Protein AF-A0A7C1J097-F1 (afdb_monomer)

Radius of gyration: 30.44 Å; Cα contacts (8 Å, |Δi|>4): 527; chains: 1; bounding box: 90×56×94 Å

Sequence (496 aa):
MGIINTVLLYPLINPREDKKRFFLILLATSAGSLLSPHFFKPFIEVFNPFIGQTKNIFKVMPIHEWQPVDLNLFLSFYGVLIIFSVTVIFFTKTYKILPFYLFYLIISIKFVRFIDYFALSSFFTALISLENYRPIIENAKLKIFKFLIFVVILSACIKNYFTNPLIPYGLGFADFFYPKKVVDFIKKNNIKGNIFNSYPFGGYIIYNLYPDCRPIIDGRLCYPVDFIKLYADSLEDPYAFKNIISTYKPEIFLLDYNHPNIVNFLDIMKGRYSLVYFDDNAMIFLERSNKFDGIIKAFEYKYVSPQYVMGTNTSNVKNLHFITQEILRNLSETGSIRSSVMLGNIMYSTGKKELAKEYFLKAIKDDSPIGKSEAYNNLGILYMEEDKMDLAVKMFKKAIFYTKDFDPAYLNLAIANKENSQYISSIYYFLRYFLVLNNRGEQINNDLMNDILQTGKLALKSLFEYFIITLALYGIIYIVFIKKTKNKVFFKLPKK

Foldseek 3Di:
DVVLPVPLPDLVCPVPDDPVVVVVVVVVVLVVCCVDPCRCPVVVVVCCLPVVDDLDLCVLPVDQQQAFDPCVLQVLQLVLLVVQLVVLCVVLVVCVLVVVLVVLVVVCRGGVNSSVVNVSSSVSSNVSSVVSVPDDDPDPVVVVVVVVVVVVSVCRRCVSVVPALQDDDDDDDPPLQEPVVVLVVCVVVVPFWEEAEDADHQVVCCVRPPPRYHYPHYPVPPDDSVSSNLSSCLLPDPVSVVVVCVVRVTQKYKYFPVSPPVPVVCVSCPPQWFWQADALGITMIGGPDPSCVVSCVVRGDPPDDSVLLVVPDPPPVVCLVSNLVSLVVRCVSHVHLSSLQSNLVSCVVVVVNVSSLVSLVSSCPDSHLGNVLSSLQVVLVSCVVVVNLVSSLVSLVVSCSSPVLPLSSLQSQLVSCVVVLVLLSNLVSVVSSVVSCVVVVHDDDPVVVVVSVVSVVSNVVVVVVVVVVVVVVVVVVVVVVVVVVVVPPDDDDDDD

Solvent-accessible surface area (backbone atoms only — not comparable to full-atom values): 27417 Å² total; per-residue (Å²): 112,83,71,55,67,58,68,77,56,51,72,89,73,52,89,87,59,65,65,66,59,56,52,49,51,55,50,50,55,51,51,57,43,47,72,38,101,60,35,67,51,73,61,52,61,72,43,41,88,74,70,68,56,86,86,56,57,62,81,61,48,81,49,66,53,72,30,60,47,63,59,78,62,41,39,46,33,51,52,48,47,48,54,50,39,52,54,46,34,62,77,60,63,49,60,87,49,47,68,60,48,49,50,31,49,56,49,16,50,52,16,42,71,29,44,64,56,28,53,49,46,40,50,49,54,47,51,60,43,53,66,72,56,71,73,87,84,89,56,64,73,56,56,53,50,54,48,51,51,48,51,52,52,51,51,44,33,46,40,49,58,73,71,31,78,89,55,81,90,84,87,81,79,66,60,78,84,47,57,53,71,60,51,50,51,33,60,76,67,69,62,64,44,36,25,43,44,36,54,88,46,18,55,60,44,50,76,74,36,53,84,53,32,42,60,73,42,41,83,82,68,91,64,60,68,71,55,56,43,42,54,40,45,31,46,71,37,74,64,39,34,52,49,52,42,72,71,69,54,53,45,30,36,43,34,51,85,79,50,85,34,52,67,62,52,51,64,72,38,55,84,52,42,42,45,44,50,66,53,68,50,32,38,36,33,38,41,75,40,91,89,40,46,71,57,45,75,72,41,50,52,89,66,62,56,78,56,52,77,75,70,57,72,83,78,66,62,92,48,45,68,60,32,50,51,55,37,52,48,42,32,74,78,61,65,21,30,42,39,25,34,45,50,13,52,52,27,40,77,68,70,38,50,70,62,10,48,50,25,22,57,52,26,62,67,55,81,65,57,62,50,28,31,62,19,26,29,55,51,12,52,52,23,48,79,68,72,35,50,73,59,12,51,53,24,16,55,46,10,34,70,67,33,79,79,45,46,70,28,25,46,50,40,15,51,55,26,44,76,70,66,36,26,60,62,10,49,53,25,45,53,52,24,50,53,50,34,53,76,72,74,50,82,85,55,72,68,62,51,51,49,52,55,52,41,44,54,52,22,52,49,55,52,50,52,52,50,52,52,51,52,50,50,53,50,49,52,51,54,52,50,51,56,63,47,66,79,59,81,79,79,81,80,80,92,127

Secondary structure (DSSP, 8-state):
-GGGTTTSSSTTT-TTS-HHHHHHHHHHHHHHHHTSTTTTHHHHHHHHHHH--S--GGGTS--GGGSPP-TTTTHHHHHHHHHHHHHHHHHHT-GGGHHHHHHHHHHHHH-GGGHHHHHHHHHHHHHHHHHH--SS---HHHHHHHHHHHHHHHHHHHHHHHT-TTS-SSSS--GGGTTHHHHHHHHHTT--EEEEE-GGGHHHHHHHHTTTEEES--TT--S-HHHHHHHHHTTT-HHHHHHHHHHH--SEEEEETT-TTHHHHHHHHBTTEEEEEE-SSEEEEEESSTTTHHHHHHH--SS--GGGGGT--TT-GGGHHHHHHHHHHHHHHH--HHHHHHHHHHHHHTT-HHHHHHHHHHHTTSS--TTHHHHHHHHHHHHHHTT-HHHHHHHHHHHHHHSTT-HHHHHHHHHHHHHTT-HHHHHHHHHHHHHHHHHHT----HHHHHHHHHHHHHHHHHHHHHHHHHHHHHHHHHHHHHHHHHTT---PPP--

Mean predicted aligned error: 11.02 Å

Nearest PDB structures (foldseek):
  3q4a-assembly1_B  TM=8.276E-01  e=4.442E-04  Mus musculus
  7tb1-assembly2_B  TM=8.409E-01  e=1.289E-03  Homo sapiens
  8ei0-assembly1_A  TM=8.571E-01  e=1.551E-03  Homo sapiens
  8gck-assembly1_B  TM=8.462E-01  e=1.701E-03  Homo sapiens
  8gck-assembly2_A  TM=8.579E-01  e=2.047E-03  Homo sapiens

pLDDT: mean 81.07, std 14.53, range [36.22, 97.94]

Structure (mmCIF, N/CA/C/O backbone):
data_AF-A0A7C1J097-F1
#
_entry.id   AF-A0A7C1J097-F1
#
loop_
_atom_site.group_PDB
_atom_site.id
_atom_site.type_symbol
_atom_site.label_atom_id
_atom_site.label_alt_id
_atom_site.label_comp_id
_atom_site.label_asym_id
_atom_site.label_entity_id
_atom_site.label_seq_id
_atom_site.pdbx_PDB_ins_code
_atom_site.Cartn_x
_atom_site.Cartn_y
_atom_site.Cartn_z
_atom_site.occupancy
_atom_site.B_iso_or_equiv
_atom_site.auth_seq_id
_atom_site.auth_comp_id
_atom_site.auth_asym_id
_atom_site.auth_atom_id
_atom_site.pdbx_PDB_model_num
ATOM 1 N N . MET A 1 1 ? 24.107 -1.219 -18.068 1.00 43.09 1 MET A N 1
ATOM 2 C CA . MET A 1 1 ? 24.013 -2.601 -18.588 1.00 43.09 1 MET A CA 1
ATOM 3 C C . MET A 1 1 ? 25.330 -3.064 -19.198 1.00 43.09 1 MET A C 1
ATOM 5 O O . MET A 1 1 ? 26.074 -3.689 -18.466 1.00 43.09 1 MET A O 1
ATOM 9 N N . GLY A 1 2 ? 25.719 -2.690 -20.427 1.00 42.50 2 GLY A N 1
ATOM 10 C CA . GLY A 1 2 ? 26.994 -3.153 -21.028 1.00 42.50 2 GLY A CA 1
ATOM 11 C C . GLY A 1 2 ? 28.282 -2.849 -20.232 1.00 42.50 2 GLY A C 1
ATOM 12 O O . GLY A 1 2 ? 29.309 -3.470 -20.465 1.00 42.50 2 GLY A O 1
ATOM 13 N N . ILE A 1 3 ? 28.215 -1.940 -19.250 1.00 36.22 3 ILE A N 1
ATOM 14 C CA . ILE A 1 3 ? 29.303 -1.594 -18.319 1.00 36.22 3 ILE A CA 1
ATOM 15 C C . ILE A 1 3 ? 29.286 -2.437 -17.015 1.00 36.22 3 ILE A C 1
ATOM 17 O O . ILE A 1 3 ? 30.113 -2.248 -16.141 1.00 36.22 3 ILE A O 1
ATOM 21 N N . ILE A 1 4 ? 28.421 -3.446 -16.879 1.00 46.03 4 ILE A N 1
ATOM 22 C CA . ILE A 1 4 ? 28.520 -4.461 -15.803 1.00 46.03 4 ILE A CA 1
ATOM 23 C C . ILE A 1 4 ? 29.708 -5.429 -16.075 1.00 46.03 4 ILE A C 1
ATOM 25 O O . ILE A 1 4 ? 30.081 -6.235 -15.228 1.00 46.03 4 ILE A O 1
ATOM 29 N N . ASN A 1 5 ? 30.341 -5.376 -17.258 1.00 49.72 5 ASN A N 1
ATOM 30 C CA . ASN A 1 5 ? 30.310 -6.557 -18.114 1.00 49.72 5 ASN A CA 1
ATOM 31 C C . ASN A 1 5 ? 31.542 -6.959 -18.973 1.00 49.72 5 ASN A C 1
ATOM 33 O O . ASN A 1 5 ? 31.391 -7.923 -19.716 1.00 49.72 5 ASN A O 1
ATOM 37 N N . THR A 1 6 ? 32.750 -6.387 -19.058 1.00 44.75 6 THR A N 1
ATOM 38 C CA . THR A 1 6 ? 33.508 -5.255 -18.478 1.00 44.75 6 THR A CA 1
ATOM 39 C C . THR A 1 6 ? 33.934 -5.277 -17.003 1.00 44.75 6 THR A C 1
ATOM 41 O O . THR A 1 6 ? 35.089 -5.590 -16.730 1.00 44.75 6 THR A O 1
ATOM 44 N N . VAL A 1 7 ? 33.099 -4.858 -16.048 1.00 42.03 7 VAL A N 1
ATOM 45 C CA . VAL A 1 7 ? 33.596 -4.265 -14.784 1.00 42.03 7 VAL A CA 1
ATOM 46 C C . VAL A 1 7 ? 33.336 -5.085 -13.509 1.00 42.03 7 VAL A C 1
ATOM 48 O O . VAL A 1 7 ? 34.082 -4.927 -12.549 1.00 42.03 7 VAL A O 1
ATOM 51 N N . LEU A 1 8 ? 32.491 -6.122 -13.549 1.00 50.09 8 LEU A N 1
ATOM 52 C CA . LEU A 1 8 ? 32.765 -7.348 -12.769 1.00 50.09 8 LEU A CA 1
ATOM 53 C C . LEU A 1 8 ? 34.039 -8.079 -13.263 1.00 50.09 8 LEU A C 1
ATOM 55 O O . LEU A 1 8 ? 34.468 -9.066 -12.674 1.00 50.09 8 LEU A O 1
ATOM 59 N N . LEU A 1 9 ? 34.595 -7.664 -14.408 1.00 48.00 9 LEU A N 1
ATOM 60 C CA . LEU A 1 9 ? 34.911 -8.609 -15.478 1.00 48.00 9 LEU A CA 1
ATOM 61 C C . LEU A 1 9 ? 36.302 -8.399 -16.107 1.00 48.00 9 LEU A C 1
ATOM 63 O O . LEU A 1 9 ? 36.494 -8.598 -17.304 1.00 48.00 9 LEU A O 1
ATOM 67 N N . TYR A 1 10 ? 37.295 -8.033 -15.290 1.00 44.59 10 TYR A N 1
ATOM 68 C CA . TYR A 1 10 ? 38.714 -8.154 -15.668 1.00 44.59 10 TYR A CA 1
ATOM 69 C C . TYR A 1 10 ? 39.642 -8.544 -14.494 1.00 44.59 10 TYR A C 1
ATOM 71 O O . TYR A 1 10 ? 40.766 -8.041 -14.421 1.00 44.59 10 TYR A O 1
ATOM 79 N N . PRO A 1 11 ? 39.168 -9.381 -13.537 1.00 47.06 11 PRO A N 1
ATOM 80 C CA . PRO A 1 11 ? 39.864 -9.708 -12.286 1.00 47.06 11 PRO A CA 1
ATOM 81 C C . PRO A 1 11 ? 40.782 -8.598 -11.747 1.00 47.06 11 PRO A C 1
ATOM 83 O O . PRO A 1 11 ? 41.992 -8.778 -11.643 1.00 47.06 11 PRO A O 1
ATOM 86 N N . LEU A 1 12 ? 40.181 -7.412 -11.551 1.00 52.09 12 LEU A N 1
ATOM 87 C CA . LEU A 1 12 ? 40.735 -6.116 -11.980 1.00 52.09 12 LEU A CA 1
ATOM 88 C C . LEU A 1 12 ? 42.270 -6.005 -11.940 1.00 52.09 12 LEU A C 1
ATOM 90 O O . LEU A 1 12 ? 42.877 -5.669 -10.923 1.00 52.09 12 LEU A O 1
ATOM 94 N N . ILE A 1 13 ? 42.863 -6.185 -13.127 1.00 49.62 13 ILE A N 1
ATOM 95 C CA . ILE A 1 13 ? 44.306 -6.127 -13.400 1.00 49.62 13 ILE A CA 1
ATOM 96 C C . ILE A 1 13 ? 45.050 -7.375 -12.883 1.00 49.62 13 ILE A C 1
ATOM 98 O O . ILE A 1 13 ? 46.052 -7.280 -12.170 1.00 49.62 13 ILE A O 1
ATOM 102 N N . ASN A 1 14 ? 44.621 -8.557 -13.338 1.00 49.28 14 ASN A N 1
ATOM 103 C CA . ASN A 1 14 ? 45.512 -9.716 -13.430 1.00 49.28 14 ASN A CA 1
ATOM 104 C C . ASN A 1 14 ? 46.749 -9.309 -14.268 1.00 49.28 14 ASN A C 1
ATOM 106 O O . ASN A 1 14 ? 46.591 -8.962 -15.441 1.00 49.28 14 ASN A O 1
ATOM 110 N N . PRO A 1 15 ? 47.978 -9.319 -13.714 1.00 51.97 15 PRO A N 1
ATOM 111 C CA . PRO A 1 15 ? 49.158 -8.795 -14.404 1.00 51.97 15 PRO A CA 1
ATOM 112 C C . PRO A 1 15 ? 49.643 -9.677 -15.566 1.00 51.97 15 PRO A C 1
ATOM 114 O O . PRO A 1 15 ? 50.611 -9.308 -16.225 1.00 51.97 15 PRO A O 1
ATOM 117 N N . ARG A 1 16 ? 49.012 -10.838 -15.801 1.00 54.28 16 ARG A N 1
ATOM 118 C CA . ARG A 1 16 ? 49.402 -11.811 -16.834 1.00 54.28 16 ARG A CA 1
ATOM 119 C C . ARG A 1 16 ? 48.666 -11.672 -18.172 1.00 54.28 16 ARG A C 1
ATOM 121 O O . ARG A 1 16 ? 49.077 -12.332 -19.117 1.00 54.28 16 ARG A O 1
ATOM 128 N N . GLU A 1 17 ? 47.618 -10.849 -18.272 1.00 59.59 17 GLU A N 1
ATOM 129 C CA . GLU A 1 17 ? 46.881 -10.645 -19.532 1.00 59.59 17 GLU A CA 1
ATOM 130 C C . GLU A 1 17 ? 46.971 -9.212 -20.078 1.00 59.59 17 GLU A C 1
ATOM 132 O O . GLU A 1 17 ? 47.102 -8.226 -19.344 1.00 59.59 17 GLU A O 1
ATOM 137 N N . ASP A 1 18 ? 46.900 -9.114 -21.407 1.00 64.38 18 ASP A N 1
ATOM 138 C CA . ASP A 1 18 ? 47.217 -7.913 -22.171 1.00 64.38 18 ASP A CA 1
ATOM 139 C C . ASP A 1 18 ? 46.169 -6.794 -22.016 1.00 64.38 18 ASP A C 1
ATOM 141 O O . ASP A 1 18 ? 45.076 -6.817 -22.591 1.00 64.38 18 ASP A O 1
ATOM 145 N N . LYS A 1 19 ? 46.568 -5.735 -21.303 1.00 67.25 19 LYS A N 1
ATOM 146 C CA . LYS A 1 19 ? 45.799 -4.493 -21.126 1.00 67.25 19 LYS A CA 1
ATOM 147 C C . LYS A 1 19 ? 45.384 -3.852 -22.457 1.00 67.25 19 LYS A C 1
ATOM 149 O O . LYS A 1 19 ? 44.327 -3.221 -22.510 1.00 67.25 19 LYS A O 1
ATOM 154 N N . LYS A 1 20 ? 46.171 -4.019 -23.529 1.00 70.94 20 LYS A N 1
ATOM 155 C CA . LYS A 1 20 ? 45.850 -3.516 -24.875 1.00 70.94 20 LYS A CA 1
ATOM 156 C C . LYS A 1 20 ? 44.588 -4.185 -25.419 1.00 70.94 20 LYS A C 1
ATOM 158 O O . LYS A 1 20 ? 43.745 -3.497 -25.986 1.00 70.94 20 LYS A O 1
ATOM 163 N N . ARG A 1 21 ? 44.401 -5.490 -25.180 1.00 69.00 21 ARG A N 1
ATOM 164 C CA . ARG A 1 21 ? 43.191 -6.234 -25.574 1.00 69.00 21 ARG A CA 1
ATOM 165 C C . ARG A 1 21 ? 41.948 -5.719 -24.847 1.00 69.00 21 ARG A C 1
ATOM 167 O O . ARG A 1 21 ? 40.937 -5.473 -25.498 1.00 69.00 21 ARG A O 1
ATOM 174 N N . PHE A 1 22 ? 42.027 -5.486 -23.533 1.00 69.31 22 PHE A N 1
ATOM 175 C CA . PHE A 1 22 ? 40.915 -4.895 -22.773 1.00 69.31 22 PHE A CA 1
ATOM 176 C C . PHE A 1 22 ? 40.576 -3.477 -23.262 1.00 69.31 22 PHE A C 1
ATOM 178 O O . PHE A 1 22 ? 39.407 -3.164 -23.485 1.00 69.31 22 PHE A O 1
ATOM 185 N N . PHE A 1 23 ? 41.591 -2.636 -23.495 1.00 72.25 23 PHE A N 1
ATOM 186 C CA . PHE A 1 23 ? 41.397 -1.286 -24.030 1.00 72.25 23 PHE A CA 1
ATOM 187 C C . PHE A 1 23 ? 40.750 -1.303 -25.424 1.00 72.25 23 PHE A C 1
ATOM 189 O O . PHE A 1 23 ? 39.809 -0.552 -25.665 1.00 72.25 23 PHE A O 1
ATOM 196 N N . LEU A 1 24 ? 41.178 -2.206 -26.313 1.00 75.19 24 LEU A N 1
ATOM 197 C CA . LEU A 1 24 ? 40.565 -2.394 -27.633 1.00 75.19 24 LEU A CA 1
ATOM 198 C C . LEU A 1 24 ? 39.109 -2.874 -27.542 1.00 75.19 24 LEU A C 1
ATOM 200 O O . LEU A 1 24 ? 38.278 -2.385 -28.301 1.00 75.19 24 LEU A O 1
ATOM 204 N N . ILE A 1 25 ? 38.768 -3.764 -26.603 1.00 74.12 25 ILE A N 1
ATOM 205 C CA . ILE A 1 25 ? 37.375 -4.189 -26.367 1.00 74.12 25 ILE A CA 1
ATOM 206 C C . ILE A 1 25 ? 36.519 -3.012 -25.878 1.00 74.12 25 ILE A C 1
ATOM 208 O O . ILE A 1 25 ? 35.415 -2.806 -26.386 1.00 74.12 25 ILE A O 1
ATOM 212 N N . LEU A 1 26 ? 37.018 -2.211 -24.931 1.00 71.56 26 LEU A N 1
ATOM 213 C CA . LEU A 1 26 ? 36.329 -1.010 -24.443 1.00 71.56 26 LEU A CA 1
ATOM 214 C C . LEU A 1 26 ? 36.125 0.030 -25.559 1.00 71.56 26 LEU A C 1
ATOM 216 O O . LEU A 1 26 ? 35.045 0.607 -25.678 1.00 71.56 26 LEU A O 1
ATOM 220 N N . LEU A 1 27 ? 37.136 0.246 -26.401 1.00 76.62 27 LEU A N 1
ATOM 221 C CA . LEU A 1 27 ? 37.081 1.198 -27.511 1.00 76.62 27 LEU A CA 1
ATOM 222 C C . LEU A 1 27 ? 36.128 0.705 -28.615 1.00 76.62 27 LEU A C 1
ATOM 224 O O . LEU A 1 27 ? 35.276 1.467 -29.064 1.00 76.62 27 LEU A O 1
ATOM 228 N N . ALA A 1 28 ? 36.180 -0.582 -28.976 1.00 79.56 28 ALA A N 1
ATOM 229 C CA . ALA A 1 28 ? 35.282 -1.192 -29.960 1.00 79.56 28 ALA A CA 1
ATOM 230 C C . ALA A 1 28 ? 33.814 -1.217 -29.497 1.00 79.56 28 ALA A C 1
ATOM 232 O O . ALA A 1 28 ? 32.921 -0.908 -30.281 1.00 79.56 28 ALA A O 1
ATOM 233 N N . THR A 1 29 ? 33.544 -1.529 -28.224 1.00 71.75 29 THR A N 1
ATOM 234 C CA . THR A 1 29 ? 32.174 -1.489 -27.666 1.00 71.75 29 THR A CA 1
ATOM 235 C C . THR A 1 29 ? 31.633 -0.066 -27.539 1.00 71.75 29 THR A C 1
ATOM 237 O O . THR A 1 29 ? 30.452 0.167 -27.808 1.00 71.75 29 THR A O 1
ATOM 240 N N . SER A 1 30 ? 32.492 0.904 -27.217 1.00 72.38 30 SER A N 1
ATOM 241 C CA . SER A 1 30 ? 32.131 2.327 -27.235 1.00 72.38 30 SER A CA 1
ATOM 242 C C . SER A 1 30 ? 31.810 2.797 -28.659 1.00 72.38 30 SER A C 1
ATOM 244 O O . SER A 1 30 ? 30.742 3.359 -28.892 1.00 72.38 30 SER A O 1
ATOM 246 N N . ALA A 1 31 ? 32.674 2.491 -29.632 1.00 79.75 31 ALA A N 1
ATOM 247 C CA . ALA A 1 31 ? 32.480 2.835 -31.040 1.00 79.75 31 ALA A CA 1
ATOM 248 C C . ALA A 1 31 ? 31.233 2.163 -31.645 1.00 79.75 31 ALA A C 1
ATOM 250 O O . ALA A 1 31 ? 30.423 2.836 -32.275 1.00 79.75 31 ALA A O 1
ATOM 251 N N . GLY A 1 32 ? 31.011 0.871 -31.384 1.00 78.12 32 GLY A N 1
ATOM 252 C CA . GLY A 1 32 ? 29.804 0.158 -31.818 1.00 78.12 32 GLY A CA 1
ATOM 253 C C . GLY A 1 32 ? 28.514 0.735 -31.226 1.00 78.12 32 GLY A C 1
ATOM 254 O O . GLY A 1 32 ? 27.476 0.724 -31.879 1.00 78.12 32 GLY A O 1
ATOM 255 N N . SER A 1 33 ? 28.580 1.323 -30.029 1.00 70.50 33 SER A N 1
ATOM 256 C CA . SER A 1 33 ? 27.442 2.034 -29.432 1.00 70.50 33 SER A CA 1
ATOM 257 C C . SER A 1 33 ? 27.197 3.407 -30.080 1.00 70.50 33 SER A C 1
ATOM 259 O O . SER A 1 33 ? 26.044 3.822 -30.210 1.00 70.50 33 SER A O 1
ATOM 261 N N . LEU A 1 34 ? 28.250 4.083 -30.560 1.00 75.75 34 LEU A N 1
ATOM 262 C CA . LEU A 1 34 ? 28.128 5.290 -31.391 1.00 75.75 34 LEU A CA 1
ATOM 263 C C . LEU A 1 34 ? 27.538 4.994 -32.782 1.00 75.75 34 LEU A C 1
ATOM 265 O O . LEU A 1 34 ? 26.959 5.891 -33.379 1.00 75.75 34 LEU A O 1
ATOM 269 N N . LEU A 1 35 ? 27.605 3.754 -33.281 1.00 80.94 35 LEU A N 1
ATOM 270 C CA . LEU A 1 35 ? 26.899 3.346 -34.507 1.00 80.94 35 LEU A CA 1
ATOM 271 C C . LEU A 1 35 ? 25.382 3.144 -34.306 1.00 80.94 35 LEU A C 1
ATOM 273 O O . LEU A 1 35 ? 24.667 2.877 -35.270 1.00 80.94 35 LEU A O 1
ATOM 277 N N . SER A 1 36 ? 24.863 3.263 -33.077 1.00 81.06 36 SER A N 1
ATOM 278 C CA . SER A 1 36 ? 23.419 3.178 -32.830 1.00 81.06 36 SER A CA 1
ATOM 279 C C . SER A 1 36 ? 22.672 4.434 -33.321 1.00 81.06 36 SER A C 1
ATOM 281 O O . SER A 1 36 ? 23.222 5.536 -33.248 1.00 81.06 36 SER A O 1
ATOM 283 N N . PRO A 1 37 ? 21.376 4.335 -33.693 1.00 80.69 37 PRO A N 1
ATOM 284 C CA . PRO A 1 37 ? 20.536 5.497 -34.033 1.00 80.69 37 PRO A CA 1
ATOM 285 C C . PRO A 1 37 ? 20.386 6.549 -32.918 1.00 80.69 37 PRO A C 1
ATOM 287 O O . PRO A 1 37 ? 19.814 7.617 -33.133 1.00 80.69 37 PRO A O 1
ATOM 290 N N . HIS A 1 38 ? 20.870 6.256 -31.709 1.00 74.19 38 HIS A N 1
ATOM 291 C CA . HIS A 1 38 ? 20.840 7.154 -30.557 1.00 74.19 38 HIS A CA 1
ATOM 292 C C . HIS A 1 38 ? 22.223 7.731 -30.204 1.00 74.19 38 HIS A C 1
ATOM 294 O O . HIS A 1 38 ? 22.311 8.578 -29.310 1.00 74.19 38 HIS A O 1
ATOM 300 N N . PHE A 1 39 ? 23.282 7.347 -30.929 1.00 81.94 39 PHE A N 1
ATOM 301 C CA . PHE A 1 39 ? 24.652 7.839 -30.759 1.00 81.94 39 PHE A CA 1
ATOM 302 C C . PHE A 1 39 ? 25.113 7.722 -29.288 1.00 81.94 39 PHE A C 1
ATOM 304 O O . PHE A 1 39 ? 24.900 6.689 -28.655 1.00 81.94 39 PHE A O 1
ATOM 311 N N . PHE A 1 40 ? 25.704 8.764 -28.692 1.00 73.62 40 PHE A N 1
ATOM 312 C CA . PHE A 1 40 ? 26.097 8.742 -27.274 1.00 73.62 40 PHE A CA 1
ATOM 313 C C . PHE A 1 40 ? 24.927 8.817 -26.272 1.00 73.62 40 PHE A C 1
ATOM 315 O O . PHE A 1 40 ? 25.153 8.614 -25.076 1.00 73.62 40 PHE A O 1
ATOM 322 N N . LYS A 1 41 ? 23.692 9.138 -26.696 1.00 72.31 41 LYS A N 1
ATOM 323 C CA . LYS A 1 41 ? 22.593 9.490 -25.768 1.00 72.31 41 LYS A CA 1
ATOM 324 C C . LYS A 1 41 ? 22.318 8.410 -24.705 1.00 72.31 41 LYS A C 1
ATOM 326 O O . LYS A 1 41 ? 22.233 8.786 -23.538 1.00 72.31 41 LYS A O 1
ATOM 331 N N . PRO A 1 42 ? 22.289 7.096 -25.020 1.00 71.06 42 PRO A N 1
ATOM 332 C CA . PRO A 1 42 ? 22.048 6.056 -24.017 1.00 71.06 42 PRO A CA 1
ATOM 333 C C . PRO A 1 42 ? 23.099 5.986 -22.899 1.00 71.06 42 PRO A C 1
ATOM 335 O O . PRO A 1 42 ? 22.798 5.461 -21.831 1.00 71.06 42 PRO A O 1
ATOM 338 N N . PHE A 1 43 ? 24.315 6.512 -23.102 1.00 69.12 43 PHE A N 1
ATOM 339 C CA . PHE A 1 43 ? 25.303 6.636 -22.024 1.00 69.12 43 PHE A CA 1
ATOM 340 C C . PHE A 1 43 ? 24.978 7.802 -21.091 1.00 69.12 43 PHE A C 1
ATOM 342 O O . PHE A 1 43 ? 25.083 7.648 -19.878 1.00 69.12 43 PHE A O 1
ATOM 349 N N . ILE A 1 44 ? 24.545 8.945 -21.634 1.00 70.62 44 ILE A N 1
ATOM 350 C CA . ILE A 1 44 ? 24.142 10.110 -20.831 1.00 70.62 44 ILE A CA 1
ATOM 351 C C . ILE A 1 44 ? 22.904 9.772 -19.988 1.00 70.62 44 ILE A C 1
ATOM 353 O O . ILE A 1 44 ? 22.880 10.087 -18.800 1.00 70.62 44 ILE A O 1
ATOM 357 N N . GLU A 1 45 ? 21.943 9.017 -20.532 1.00 68.19 45 GLU A N 1
ATOM 358 C CA . GLU A 1 45 ? 20.767 8.550 -19.777 1.00 68.19 45 GLU A CA 1
ATOM 359 C C . GLU A 1 45 ? 21.114 7.696 -18.541 1.00 68.19 45 GLU A C 1
ATOM 361 O O . GLU A 1 45 ? 20.375 7.712 -17.558 1.00 68.19 45 GLU A O 1
ATOM 366 N N . VAL A 1 46 ? 22.261 7.001 -18.522 1.00 66.31 46 VAL A N 1
ATOM 367 C CA . VAL A 1 46 ? 22.735 6.283 -17.319 1.00 66.31 46 VAL A CA 1
ATOM 368 C C . VAL A 1 46 ? 23.175 7.255 -16.215 1.00 66.31 46 VAL A C 1
ATOM 370 O O . VAL A 1 46 ? 23.048 6.932 -15.034 1.00 66.31 46 VAL A O 1
ATOM 373 N N . PHE A 1 47 ? 23.649 8.452 -16.575 1.00 67.31 47 PHE A N 1
ATOM 374 C CA . PHE A 1 47 ? 24.086 9.487 -15.634 1.00 67.31 47 PHE A CA 1
ATOM 375 C C . PHE A 1 47 ? 22.999 10.524 -15.300 1.00 67.31 47 PHE A C 1
ATOM 377 O O . PHE A 1 47 ? 23.108 11.187 -14.268 1.00 67.31 47 PHE A O 1
ATOM 384 N N . ASN A 1 48 ? 21.925 10.645 -16.086 1.00 65.75 48 ASN A N 1
ATOM 385 C CA . ASN A 1 48 ? 20.823 11.585 -15.825 1.00 65.75 48 ASN A CA 1
ATOM 386 C C . ASN A 1 48 ? 20.209 11.484 -14.400 1.00 65.75 48 ASN A C 1
ATOM 388 O O . ASN A 1 48 ? 20.006 12.534 -13.779 1.00 65.75 48 ASN A O 1
ATOM 392 N N . PRO A 1 49 ? 20.016 10.288 -13.794 1.00 61.56 49 PRO A N 1
ATOM 393 C CA . PRO A 1 49 ? 19.594 10.147 -12.388 1.00 61.56 49 PRO A CA 1
ATOM 394 C C . PRO A 1 49 ? 20.579 10.714 -11.347 1.00 61.56 49 PRO A C 1
ATOM 396 O O . PRO A 1 49 ? 20.213 10.918 -10.190 1.00 61.56 49 PRO A O 1
ATOM 399 N N . PHE A 1 50 ? 21.831 10.959 -11.741 1.00 65.38 50 PHE A N 1
ATOM 400 C CA . PHE A 1 50 ? 22.916 11.451 -10.887 1.00 65.38 50 PHE A CA 1
ATOM 401 C C . PHE A 1 50 ? 23.187 12.941 -11.113 1.00 65.38 50 PHE A C 1
ATOM 403 O O . PHE A 1 50 ? 23.428 13.664 -10.151 1.00 65.38 50 PHE A O 1
ATOM 410 N N . ILE A 1 51 ? 23.120 13.392 -12.370 1.00 64.62 51 ILE A N 1
ATOM 411 C CA . ILE A 1 51 ? 23.369 14.781 -12.788 1.00 64.62 51 ILE A CA 1
ATOM 412 C C . ILE A 1 51 ? 22.147 15.676 -12.508 1.00 64.62 51 ILE A C 1
ATOM 414 O O . ILE A 1 51 ? 22.291 16.875 -12.282 1.00 64.62 51 ILE A O 1
ATOM 418 N N . GLY A 1 52 ? 20.932 15.113 -12.484 1.00 55.28 52 GLY A N 1
ATOM 419 C CA . GLY A 1 52 ? 19.723 15.784 -11.986 1.00 55.28 52 GLY A CA 1
ATOM 420 C C . GLY A 1 52 ? 19.163 16.916 -12.860 1.00 55.28 52 GLY A C 1
ATOM 421 O O . GLY A 1 52 ? 18.131 17.499 -12.499 1.00 55.28 52 GLY A O 1
ATOM 422 N N . GLN A 1 53 ? 19.804 17.215 -13.993 1.00 48.12 53 GLN A N 1
ATOM 423 C CA . GLN A 1 53 ? 19.365 18.219 -14.962 1.00 48.12 53 GLN A CA 1
ATOM 424 C C . GLN A 1 53 ? 18.110 17.771 -15.738 1.00 48.12 53 GLN A C 1
ATOM 426 O O . GLN A 1 53 ? 17.828 16.585 -15.870 1.00 48.12 53 GLN A O 1
ATOM 431 N N . THR A 1 54 ? 17.336 18.773 -16.169 1.00 43.22 54 THR A N 1
ATOM 432 C CA . THR A 1 54 ? 16.269 18.788 -17.197 1.00 43.22 54 THR A CA 1
ATOM 433 C C . THR A 1 54 ? 15.589 17.469 -17.613 1.00 43.22 54 THR A C 1
ATOM 435 O O . THR A 1 54 ? 16.212 16.585 -18.186 1.00 43.22 54 THR A O 1
ATOM 438 N N . LYS A 1 55 ? 14.251 17.425 -17.487 1.00 51.19 55 LYS A N 1
ATOM 439 C CA . LYS A 1 55 ? 13.355 16.347 -17.972 1.00 51.19 55 LYS A CA 1
ATOM 440 C C . LYS A 1 55 ? 13.504 14.967 -17.306 1.00 51.19 55 LYS A C 1
ATOM 442 O O . LYS A 1 55 ? 13.026 13.978 -17.850 1.00 51.19 55 LYS A O 1
ATOM 447 N N . ASN A 1 56 ? 14.095 14.885 -16.112 1.00 56.91 56 ASN A N 1
ATOM 448 C CA . ASN A 1 56 ? 14.140 13.633 -15.353 1.00 56.91 56 ASN A CA 1
ATOM 449 C C . ASN A 1 56 ? 12.718 13.141 -14.992 1.00 56.91 56 ASN A C 1
ATOM 451 O O . ASN A 1 56 ? 12.100 13.658 -14.059 1.00 56.91 56 ASN A O 1
ATOM 455 N N . ILE A 1 57 ? 12.240 12.116 -15.707 1.00 59.34 57 ILE A N 1
ATOM 456 C CA . ILE A 1 57 ? 10.954 11.428 -15.487 1.00 59.34 57 ILE A CA 1
ATOM 457 C C . ILE A 1 57 ? 10.796 10.975 -14.029 1.00 59.34 57 ILE A C 1
ATOM 459 O O . ILE A 1 57 ? 9.700 11.047 -13.486 1.00 59.34 57 ILE A O 1
ATOM 463 N N . PHE A 1 58 ? 11.884 10.607 -13.349 1.00 57.62 58 PHE A N 1
ATOM 464 C CA . PHE A 1 58 ? 11.854 10.129 -11.963 1.00 57.62 58 PHE A CA 1
ATOM 465 C C . PHE A 1 58 ? 11.625 11.246 -10.921 1.00 57.62 58 PHE A C 1
ATOM 467 O O . PHE A 1 58 ? 11.460 10.942 -9.743 1.00 57.62 58 PHE A O 1
ATOM 474 N N . LYS A 1 59 ? 11.590 12.527 -11.335 1.00 58.75 59 LYS A N 1
ATOM 475 C CA . LYS A 1 59 ? 11.055 13.648 -10.526 1.00 58.75 59 LYS A CA 1
ATOM 476 C C . LYS A 1 59 ? 9.542 13.841 -10.687 1.00 58.75 59 LYS A C 1
ATOM 478 O O . LYS A 1 59 ? 8.946 14.561 -9.901 1.00 58.75 59 LYS A O 1
ATOM 483 N N . VAL A 1 60 ? 8.968 13.280 -11.750 1.00 63.41 60 VAL A N 1
ATOM 484 C CA . VAL A 1 60 ? 7.574 13.474 -12.181 1.00 63.41 60 VAL A CA 1
ATOM 485 C C . VAL A 1 60 ? 6.736 12.248 -11.815 1.00 63.41 60 VAL A C 1
ATOM 487 O O . VAL A 1 60 ? 5.601 12.379 -11.386 1.00 63.41 60 VAL A O 1
ATOM 490 N N . MET A 1 61 ? 7.324 11.054 -11.900 1.00 70.00 61 MET A N 1
ATOM 491 C CA . MET A 1 61 ? 6.771 9.814 -11.367 1.00 70.00 61 MET A CA 1
ATOM 492 C C . MET A 1 61 ? 7.847 9.114 -10.518 1.00 70.00 61 MET A C 1
ATOM 494 O O . MET A 1 61 ? 8.861 8.680 -11.076 1.00 70.00 61 MET A O 1
ATOM 498 N N . PRO A 1 62 ? 7.679 8.997 -9.187 1.00 67.38 62 PRO A N 1
ATOM 499 C CA . PRO A 1 62 ? 8.685 8.398 -8.313 1.00 67.38 62 PRO A CA 1
ATOM 500 C C . PRO A 1 62 ? 8.723 6.872 -8.485 1.00 67.38 62 PRO A C 1
ATOM 502 O O . PRO A 1 62 ? 7.945 6.131 -7.890 1.00 67.38 62 PRO A O 1
ATOM 505 N N . ILE A 1 63 ? 9.654 6.385 -9.306 1.00 73.81 63 ILE A N 1
ATOM 506 C CA . ILE A 1 63 ? 9.870 4.945 -9.510 1.00 73.81 63 ILE A CA 1
ATOM 507 C C . ILE A 1 63 ? 10.662 4.368 -8.336 1.00 73.81 63 ILE A C 1
ATOM 509 O O . ILE A 1 63 ? 11.747 4.868 -8.024 1.00 73.81 63 ILE A O 1
ATOM 513 N N . HIS A 1 64 ? 10.145 3.295 -7.733 1.00 76.31 64 HIS A N 1
ATOM 514 C CA . HIS A 1 64 ? 10.703 2.630 -6.552 1.00 76.31 64 HIS A CA 1
ATOM 515 C C . HIS A 1 64 ? 12.148 2.145 -6.758 1.00 76.31 64 HIS A C 1
ATOM 517 O O . HIS A 1 64 ? 13.005 2.365 -5.906 1.00 76.31 64 HIS A O 1
ATOM 523 N N . GLU A 1 65 ? 12.463 1.570 -7.920 1.00 75.62 65 GLU A N 1
ATOM 524 C CA . GLU A 1 65 ? 13.815 1.121 -8.277 1.00 75.62 65 GLU A CA 1
ATOM 525 C C . GLU A 1 65 ? 14.854 2.262 -8.250 1.00 75.62 65 GLU A C 1
ATOM 527 O O . GLU A 1 65 ? 16.044 2.018 -8.035 1.00 75.62 65 GLU A O 1
ATOM 532 N N . TRP A 1 66 ? 14.410 3.508 -8.432 1.00 78.44 66 TRP A N 1
ATOM 533 C CA . TRP A 1 66 ? 15.235 4.716 -8.372 1.00 78.44 66 TRP A CA 1
ATOM 534 C C . TRP A 1 66 ? 15.065 5.513 -7.063 1.00 78.44 66 TRP A C 1
ATOM 536 O O . TRP A 1 66 ? 15.530 6.651 -6.992 1.00 78.44 66 TRP A O 1
ATOM 546 N N . GLN A 1 67 ? 14.456 4.932 -6.023 1.00 80.38 67 GLN A N 1
ATOM 547 C CA . GLN A 1 67 ? 14.435 5.499 -4.668 1.00 80.38 67 GLN A CA 1
ATOM 548 C C . GLN A 1 67 ? 15.544 4.911 -3.773 1.00 80.38 67 GLN A C 1
ATOM 550 O O . GLN A 1 67 ? 16.050 3.817 -4.056 1.00 80.38 67 GLN A O 1
ATOM 555 N N . PRO A 1 68 ? 15.904 5.601 -2.670 1.00 84.44 68 PRO A N 1
ATOM 556 C CA . PRO A 1 68 ? 16.722 5.035 -1.602 1.00 84.44 68 PRO A CA 1
ATOM 557 C C . PRO A 1 68 ? 16.107 3.769 -1.005 1.00 84.44 68 PRO A C 1
ATOM 559 O O . PRO A 1 68 ? 14.889 3.610 -0.946 1.00 84.44 68 PRO A O 1
ATOM 562 N N . VAL A 1 69 ? 16.963 2.873 -0.524 1.00 84.38 69 VAL A N 1
ATOM 563 C CA . VAL A 1 69 ? 16.532 1.597 0.057 1.00 84.38 69 VAL A CA 1
ATOM 564 C C . VAL A 1 69 ? 16.000 1.796 1.474 1.00 84.38 69 VAL A C 1
ATOM 566 O O . VAL A 1 69 ? 16.643 2.473 2.278 1.00 84.38 69 VAL A O 1
ATOM 569 N N . ASP A 1 70 ? 14.890 1.136 1.834 1.00 79.75 70 ASP A N 1
ATOM 570 C CA . ASP A 1 70 ? 14.519 1.023 3.248 1.00 79.75 70 ASP A CA 1
ATOM 571 C C . ASP A 1 70 ? 15.554 0.160 3.983 1.00 79.75 70 ASP A C 1
ATOM 573 O O . ASP A 1 70 ? 15.518 -1.077 3.974 1.00 79.75 70 ASP A O 1
ATOM 577 N N . LEU A 1 71 ? 16.485 0.844 4.647 1.00 76.38 71 LEU A N 1
ATOM 578 C CA . LEU A 1 71 ? 17.544 0.242 5.446 1.00 76.38 71 LEU A CA 1
ATOM 579 C C . LEU A 1 71 ? 17.011 -0.654 6.570 1.00 76.38 71 LEU A C 1
ATOM 581 O O . LEU A 1 71 ? 17.778 -1.471 7.058 1.00 76.38 71 LEU A O 1
ATOM 585 N N . ASN A 1 72 ? 15.734 -0.567 6.963 1.00 70.44 72 ASN A N 1
ATOM 586 C CA . ASN A 1 72 ? 15.130 -1.496 7.925 1.00 70.44 72 ASN A CA 1
ATOM 587 C C . ASN A 1 72 ? 14.882 -2.874 7.286 1.00 70.44 72 ASN A C 1
ATOM 589 O O . ASN A 1 72 ? 15.228 -3.905 7.868 1.00 70.44 72 ASN A O 1
ATOM 593 N N . LEU A 1 73 ? 14.342 -2.901 6.061 1.00 69.56 73 LEU A N 1
ATOM 594 C CA . LEU A 1 73 ? 14.102 -4.137 5.311 1.00 69.56 73 LEU A CA 1
ATOM 595 C C . LEU A 1 73 ? 15.427 -4.821 4.946 1.00 69.56 73 LEU A C 1
ATOM 597 O O . LEU A 1 73 ? 15.552 -6.032 5.091 1.00 69.56 73 LEU A O 1
ATOM 601 N N . PHE A 1 74 ? 16.446 -4.049 4.563 1.00 77.62 74 PHE A N 1
ATOM 602 C CA . PHE A 1 74 ? 17.745 -4.584 4.138 1.00 77.62 74 PHE A CA 1
ATOM 603 C C . PHE A 1 74 ? 18.845 -4.533 5.21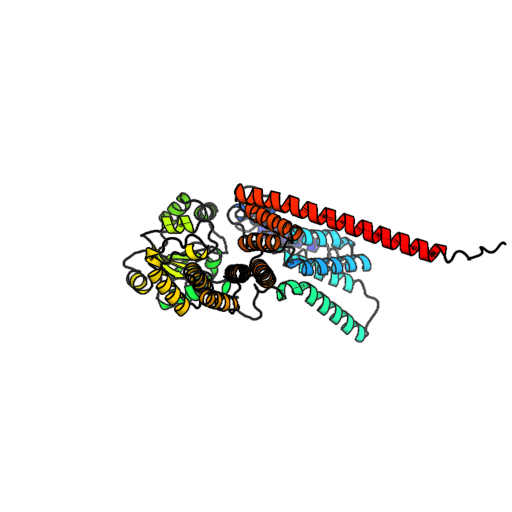9 1.00 77.62 74 PHE A C 1
ATOM 605 O O . PHE A 1 74 ? 20.011 -4.762 4.898 1.00 77.62 74 PHE A O 1
ATOM 612 N N . LEU A 1 75 ? 18.519 -4.275 6.496 1.00 82.06 75 LEU A N 1
ATOM 613 C CA . LEU A 1 75 ? 19.533 -4.086 7.550 1.00 82.06 75 LEU A CA 1
ATOM 614 C C . LEU A 1 75 ? 20.443 -5.307 7.721 1.00 82.06 75 LEU A C 1
ATOM 616 O O . LEU A 1 75 ? 21.663 -5.168 7.807 1.00 82.06 75 LEU A O 1
ATOM 620 N N . SER A 1 76 ? 19.851 -6.505 7.765 1.00 80.50 76 SER A N 1
ATOM 621 C CA . SER A 1 76 ? 20.598 -7.755 7.931 1.00 80.50 76 SER A CA 1
ATOM 622 C C . SER A 1 76 ? 21.419 -8.086 6.684 1.00 80.50 76 SER A C 1
ATOM 624 O O . SER A 1 76 ? 22.585 -8.448 6.803 1.00 80.50 76 SER A O 1
ATOM 626 N N . PHE A 1 77 ? 20.844 -7.880 5.498 1.00 85.12 77 PHE A N 1
ATOM 627 C CA . PHE A 1 77 ? 21.510 -8.017 4.203 1.00 85.12 77 PHE A CA 1
ATOM 628 C C . PHE A 1 77 ? 22.762 -7.132 4.103 1.00 85.12 77 PHE A C 1
ATOM 630 O O . PHE A 1 77 ? 23.863 -7.648 3.906 1.00 85.12 77 PHE A O 1
ATOM 637 N N . TYR A 1 78 ? 22.629 -5.819 4.320 1.00 87.81 78 TYR A N 1
ATOM 638 C CA . TYR A 1 78 ? 23.770 -4.902 4.287 1.00 87.81 78 TYR A CA 1
ATOM 639 C C . TYR A 1 78 ? 24.765 -5.194 5.409 1.00 87.81 78 TYR A C 1
ATOM 641 O O . TYR A 1 78 ? 25.955 -5.315 5.139 1.00 87.81 78 TYR A O 1
ATOM 649 N N . GLY A 1 79 ? 24.304 -5.349 6.654 1.00 85.81 79 GLY A N 1
ATOM 650 C CA . GLY A 1 79 ? 25.184 -5.581 7.802 1.00 85.81 79 GLY A CA 1
ATOM 651 C C . GLY A 1 79 ? 26.056 -6.828 7.639 1.00 85.81 79 GLY A C 1
ATOM 652 O O . GLY A 1 79 ? 27.267 -6.763 7.850 1.00 85.81 79 GLY A O 1
ATOM 653 N N . VAL A 1 80 ? 25.469 -7.943 7.195 1.00 84.75 80 VAL A N 1
ATOM 654 C CA . VAL A 1 80 ? 26.201 -9.198 6.973 1.00 84.75 80 VAL A CA 1
ATOM 655 C C . VAL A 1 80 ? 27.168 -9.075 5.793 1.00 84.75 80 VAL A C 1
ATOM 657 O O . VAL A 1 80 ? 28.336 -9.434 5.949 1.00 84.75 80 VAL A O 1
ATOM 660 N N . LEU A 1 81 ? 26.740 -8.528 4.647 1.00 86.56 81 LEU A N 1
ATOM 661 C CA . LEU A 1 81 ? 27.623 -8.351 3.485 1.00 86.56 81 LEU A CA 1
ATOM 662 C C . LEU A 1 81 ? 28.777 -7.375 3.762 1.00 86.56 81 LEU A C 1
ATOM 664 O O . LEU A 1 81 ? 29.895 -7.629 3.311 1.00 86.56 81 LEU A O 1
ATOM 668 N N . ILE A 1 82 ? 28.548 -6.314 4.545 1.00 89.81 82 ILE A N 1
ATOM 669 C CA . ILE A 1 82 ? 29.586 -5.358 4.960 1.00 89.81 82 ILE A CA 1
ATOM 670 C C . ILE A 1 82 ? 30.595 -6.012 5.898 1.00 89.81 82 ILE A C 1
ATOM 672 O O . ILE A 1 82 ? 31.789 -5.966 5.604 1.00 89.81 82 ILE A O 1
ATOM 676 N N . ILE A 1 83 ? 30.142 -6.649 6.983 1.00 86.50 83 ILE A N 1
ATOM 677 C CA . ILE A 1 83 ? 31.040 -7.322 7.933 1.00 86.50 83 ILE A CA 1
ATOM 678 C C . ILE A 1 83 ? 31.867 -8.382 7.199 1.00 86.50 83 ILE A C 1
ATOM 680 O O . ILE A 1 83 ? 33.092 -8.371 7.290 1.00 86.50 83 ILE A O 1
ATOM 684 N N . PHE A 1 84 ? 31.222 -9.233 6.397 1.00 82.88 84 PHE A N 1
ATOM 685 C CA . PHE A 1 84 ? 31.893 -10.278 5.627 1.00 82.88 84 PHE A CA 1
ATOM 686 C C . PHE A 1 84 ? 32.928 -9.712 4.641 1.00 82.88 84 PHE A C 1
ATOM 688 O O . PHE A 1 84 ? 34.091 -10.114 4.682 1.00 82.88 84 PHE A O 1
ATOM 695 N N . SER A 1 85 ? 32.549 -8.748 3.798 1.00 83.81 85 SER A N 1
ATOM 696 C CA . SER A 1 85 ? 33.441 -8.209 2.760 1.00 83.81 85 SER A CA 1
ATOM 697 C C . SER A 1 85 ? 34.609 -7.412 3.344 1.00 83.81 85 SER A C 1
ATOM 699 O O . SER A 1 85 ? 35.734 -7.540 2.863 1.00 83.81 85 SER A O 1
ATOM 701 N N . VAL A 1 86 ? 34.388 -6.636 4.412 1.00 85.06 86 VAL A N 1
ATOM 702 C CA . VAL A 1 86 ? 35.460 -5.899 5.106 1.00 85.06 86 VAL A CA 1
ATOM 703 C C . VAL A 1 86 ? 36.425 -6.864 5.799 1.00 85.06 86 VAL A C 1
ATOM 705 O O . VAL A 1 86 ? 37.639 -6.718 5.649 1.00 85.06 86 VAL A O 1
ATOM 708 N N . THR A 1 87 ? 35.911 -7.886 6.495 1.00 82.12 87 THR A N 1
ATOM 709 C CA . THR A 1 87 ? 36.726 -8.960 7.088 1.00 82.12 87 THR A CA 1
ATOM 710 C C . THR A 1 87 ? 37.580 -9.657 6.027 1.00 82.12 87 THR A C 1
ATOM 712 O O . THR A 1 87 ? 38.786 -9.813 6.219 1.00 82.12 87 THR A O 1
ATOM 715 N N . VAL A 1 88 ? 36.980 -10.021 4.891 1.00 78.12 88 VAL A N 1
ATOM 716 C CA . VAL A 1 88 ? 37.678 -10.624 3.750 1.00 78.12 88 VAL A CA 1
ATOM 717 C C . VAL A 1 88 ? 38.801 -9.711 3.242 1.00 78.12 88 VAL A C 1
ATOM 719 O O . VAL A 1 88 ? 39.958 -10.131 3.258 1.00 78.12 88 VAL A O 1
ATOM 722 N N . ILE A 1 89 ? 38.494 -8.459 2.871 1.00 81.25 89 ILE A N 1
ATOM 723 C CA . ILE A 1 89 ? 39.472 -7.500 2.320 1.00 81.25 89 ILE A CA 1
ATOM 724 C C . ILE A 1 89 ? 40.658 -7.295 3.271 1.00 81.25 89 ILE A C 1
ATOM 726 O O . ILE A 1 89 ? 41.805 -7.235 2.821 1.00 81.25 89 ILE A O 1
ATOM 730 N N . PHE A 1 90 ? 40.394 -7.207 4.578 1.00 81.25 90 PHE A N 1
ATOM 731 C CA . PHE A 1 90 ? 41.422 -7.015 5.598 1.00 81.25 90 PHE A CA 1
ATOM 732 C C . PHE A 1 90 ? 42.362 -8.226 5.709 1.00 81.25 90 PHE A C 1
ATOM 734 O O . PHE A 1 90 ? 43.583 -8.070 5.612 1.00 81.25 90 PHE A O 1
ATOM 741 N N . PHE A 1 91 ? 41.817 -9.440 5.851 1.00 76.00 91 PHE A N 1
ATOM 742 C CA . PHE A 1 91 ? 42.634 -10.647 6.030 1.00 76.00 91 PHE A CA 1
ATOM 743 C C . PHE A 1 91 ? 43.400 -11.060 4.766 1.00 76.00 91 PHE A C 1
ATOM 745 O O . PHE A 1 91 ? 44.537 -11.522 4.879 1.00 76.00 91 PHE A O 1
ATOM 752 N N . THR A 1 92 ? 42.841 -10.862 3.567 1.00 71.69 92 THR A N 1
ATOM 753 C CA . THR A 1 92 ? 43.533 -11.179 2.299 1.00 71.69 92 THR A CA 1
ATOM 754 C C . THR A 1 92 ? 44.278 -9.990 1.693 1.00 71.69 92 THR A C 1
ATOM 756 O O . THR A 1 92 ? 44.917 -10.135 0.652 1.00 71.69 92 THR A O 1
ATOM 759 N N . LYS A 1 93 ? 44.230 -8.819 2.342 1.00 79.69 93 LYS A N 1
ATOM 760 C CA . LYS A 1 93 ? 44.909 -7.572 1.942 1.00 79.69 93 LYS A CA 1
ATOM 761 C C . LYS A 1 93 ? 44.538 -7.085 0.531 1.00 79.69 93 LYS A C 1
ATOM 763 O O . LYS A 1 93 ? 45.313 -6.381 -0.120 1.00 79.69 93 LYS A O 1
ATOM 768 N N . THR A 1 94 ? 43.338 -7.413 0.051 1.00 74.50 94 THR A N 1
ATOM 769 C CA . THR A 1 94 ? 42.843 -7.119 -1.311 1.00 74.50 94 THR A CA 1
ATOM 770 C C . THR A 1 94 ? 42.331 -5.676 -1.468 1.00 74.50 94 THR A C 1
ATOM 772 O O . THR A 1 94 ? 41.416 -5.401 -2.242 1.00 74.50 94 THR A O 1
ATOM 775 N N . TYR A 1 95 ? 42.962 -4.713 -0.783 1.00 82.31 95 TYR A N 1
ATOM 776 C CA . TYR A 1 95 ? 42.537 -3.306 -0.661 1.00 82.31 95 TYR A CA 1
ATOM 777 C C . TYR A 1 95 ? 42.285 -2.572 -1.990 1.00 82.31 95 TYR A C 1
ATOM 779 O O . TYR A 1 95 ? 41.512 -1.620 -2.023 1.00 82.31 95 TYR A O 1
ATOM 787 N N . LYS A 1 96 ? 42.868 -3.038 -3.104 1.00 76.88 96 LYS A N 1
ATOM 788 C CA . LYS A 1 96 ? 42.595 -2.527 -4.463 1.00 76.88 96 LYS A CA 1
ATOM 789 C C . LYS A 1 96 ? 41.119 -2.649 -4.877 1.00 76.88 96 LYS A C 1
ATOM 791 O O . LYS A 1 96 ? 40.674 -1.891 -5.731 1.00 76.88 96 LYS A O 1
ATOM 796 N N . ILE A 1 97 ? 40.368 -3.574 -4.273 1.00 76.12 97 ILE A N 1
ATOM 797 C CA . ILE A 1 97 ? 38.930 -3.784 -4.514 1.00 76.12 97 ILE A CA 1
ATOM 798 C C . ILE A 1 97 ? 38.076 -2.772 -3.723 1.00 76.12 97 ILE A C 1
ATOM 800 O O . ILE A 1 97 ? 36.943 -2.490 -4.103 1.00 76.12 97 ILE A O 1
ATOM 804 N N . LEU A 1 98 ? 38.605 -2.164 -2.653 1.00 81.25 98 LEU A N 1
ATOM 805 C CA . LEU A 1 98 ? 37.819 -1.338 -1.729 1.00 81.25 98 LEU A CA 1
ATOM 806 C C . LEU A 1 98 ? 37.094 -0.142 -2.389 1.00 81.25 98 LEU A C 1
ATOM 808 O O . LEU A 1 98 ? 35.913 0.031 -2.092 1.00 81.25 98 LEU A O 1
ATOM 812 N N . PRO A 1 99 ? 37.693 0.650 -3.308 1.00 82.50 99 PRO A N 1
ATOM 813 C CA . PRO A 1 99 ? 36.972 1.745 -3.972 1.00 82.50 99 PRO A CA 1
ATOM 814 C C . PRO A 1 99 ? 35.786 1.247 -4.809 1.00 82.50 99 PRO A C 1
ATOM 816 O O . PRO A 1 99 ? 34.749 1.900 -4.886 1.00 82.50 99 PRO A O 1
ATOM 819 N N . PHE A 1 100 ? 35.934 0.063 -5.405 1.00 77.56 100 PHE A N 1
ATOM 820 C CA . PHE A 1 100 ? 34.914 -0.581 -6.222 1.00 77.56 100 PHE A CA 1
ATOM 821 C C . PHE A 1 100 ? 33.758 -1.108 -5.366 1.00 77.56 100 PHE A C 1
ATOM 823 O O . PHE A 1 100 ? 32.591 -0.837 -5.642 1.00 77.56 100 PHE A O 1
ATOM 830 N N . TYR A 1 101 ? 34.094 -1.791 -4.273 1.00 83.44 101 TYR A N 1
ATOM 831 C CA . TYR A 1 101 ? 33.139 -2.252 -3.272 1.00 83.44 101 TYR A CA 1
ATOM 832 C C . TYR A 1 101 ? 32.334 -1.086 -2.667 1.00 83.44 101 TYR A C 1
ATOM 834 O O . TYR A 1 101 ? 31.104 -1.136 -2.615 1.00 83.44 101 TYR A O 1
ATOM 842 N N . LEU A 1 102 ? 33.013 0.002 -2.278 1.00 86.88 102 LEU A N 1
ATOM 843 C CA . LEU A 1 102 ? 32.373 1.201 -1.725 1.00 86.88 102 LEU A CA 1
ATOM 844 C C . LEU A 1 102 ? 31.475 1.915 -2.743 1.00 86.88 102 LEU A C 1
ATOM 846 O O . LEU A 1 102 ? 30.400 2.376 -2.363 1.00 86.88 102 LEU A O 1
ATOM 850 N N . PHE A 1 103 ? 31.857 1.971 -4.024 1.00 85.88 103 PHE A N 1
ATOM 851 C CA . PHE A 1 103 ? 30.987 2.505 -5.076 1.00 85.88 103 PHE A CA 1
ATOM 852 C C . PHE A 1 103 ? 29.658 1.741 -5.141 1.00 85.88 103 PHE A C 1
ATOM 854 O O . PHE A 1 103 ? 28.598 2.371 -5.116 1.00 85.88 103 PHE A O 1
ATOM 861 N N . TYR A 1 104 ? 29.700 0.402 -5.146 1.00 86.31 104 TYR A N 1
ATOM 862 C CA . TYR A 1 104 ? 28.480 -0.406 -5.172 1.00 86.31 104 TYR A CA 1
ATOM 863 C C . TYR A 1 104 ? 27.661 -0.318 -3.882 1.00 86.31 104 TYR A C 1
ATOM 865 O O . TYR A 1 104 ? 26.439 -0.277 -3.968 1.00 86.31 104 TYR A O 1
ATOM 873 N N . LEU A 1 105 ? 28.298 -0.195 -2.716 1.00 90.19 105 LEU A N 1
ATOM 874 C CA 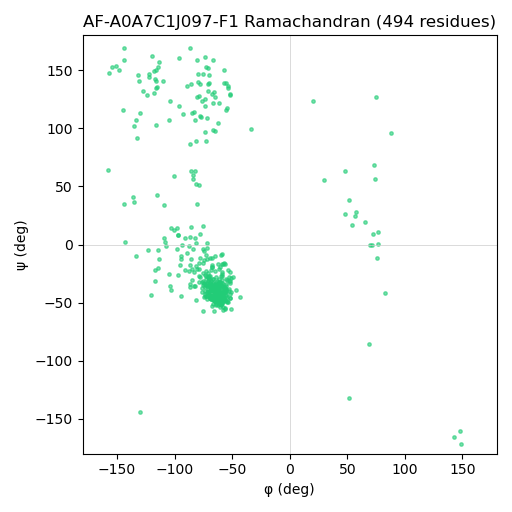. LEU A 1 105 ? 27.600 0.044 -1.450 1.00 90.19 105 LEU A CA 1
ATOM 875 C C . LEU A 1 105 ? 26.852 1.391 -1.444 1.00 90.19 105 LEU A C 1
ATOM 877 O O . LEU A 1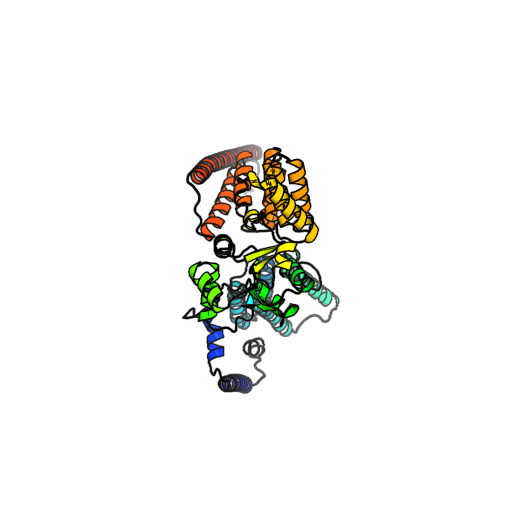 105 ? 25.683 1.462 -1.073 1.00 90.19 105 LEU A O 1
ATOM 881 N N . ILE A 1 106 ? 27.511 2.471 -1.874 1.00 89.75 106 ILE A N 1
ATOM 882 C CA . ILE A 1 106 ? 26.930 3.823 -1.865 1.00 89.75 106 ILE A CA 1
ATOM 883 C C . ILE A 1 106 ? 25.788 3.936 -2.886 1.00 89.75 106 ILE A C 1
ATOM 885 O O . ILE A 1 106 ? 24.724 4.474 -2.571 1.00 89.75 106 ILE A O 1
ATOM 889 N N . ILE A 1 107 ? 25.981 3.415 -4.104 1.00 86.44 107 ILE A N 1
ATOM 890 C CA . ILE A 1 107 ? 24.962 3.475 -5.160 1.00 86.44 107 ILE A CA 1
ATOM 891 C C . ILE A 1 107 ? 23.758 2.575 -4.847 1.00 86.44 107 ILE A C 1
ATOM 893 O O . ILE A 1 107 ? 22.639 2.965 -5.169 1.00 86.44 107 ILE A O 1
ATOM 897 N N . SER A 1 108 ? 23.949 1.433 -4.171 1.00 89.81 108 SER A N 1
ATOM 898 C CA . SER A 1 108 ? 22.847 0.550 -3.775 1.00 89.81 108 SER A CA 1
ATOM 899 C C . SER A 1 108 ? 22.050 1.082 -2.590 1.00 89.81 108 SER A C 1
ATOM 901 O O . SER A 1 108 ? 20.837 0.929 -2.588 1.00 89.81 108 SER A O 1
ATOM 903 N N . ILE A 1 109 ? 22.673 1.759 -1.618 1.00 89.81 109 ILE A N 1
ATOM 904 C CA . ILE A 1 109 ? 21.932 2.463 -0.554 1.00 89.81 109 ILE A CA 1
ATOM 905 C C . ILE A 1 109 ? 21.066 3.582 -1.158 1.00 89.81 109 ILE A C 1
ATOM 907 O O . ILE A 1 109 ? 19.912 3.757 -0.761 1.00 89.81 109 ILE A O 1
ATOM 911 N N . LYS A 1 110 ? 21.603 4.318 -2.143 1.00 85.56 110 LYS A N 1
ATOM 912 C CA . LYS A 1 110 ? 20.895 5.416 -2.820 1.00 85.56 110 LYS A CA 1
ATOM 913 C C . LYS A 1 110 ? 19.792 4.943 -3.780 1.00 85.56 110 LYS A C 1
ATOM 915 O O . LYS A 1 110 ? 18.856 5.702 -4.010 1.00 85.56 110 LYS A O 1
ATOM 920 N N . PHE A 1 111 ? 19.904 3.740 -4.345 1.00 84.94 111 PHE A N 1
ATOM 921 C CA . PHE A 1 111 ? 19.015 3.248 -5.398 1.00 84.94 111 PHE A CA 1
ATOM 922 C C . PHE A 1 111 ? 18.751 1.738 -5.279 1.00 84.94 111 PHE A C 1
ATOM 924 O O . PHE A 1 111 ? 19.652 0.929 -5.523 1.00 84.94 111 PHE A O 1
ATOM 931 N N . VAL A 1 112 ? 17.493 1.356 -5.019 1.00 84.56 112 VAL A N 1
ATOM 932 C CA . VAL A 1 112 ? 17.021 -0.049 -4.957 1.00 84.56 112 VAL A CA 1
ATOM 933 C C . VAL A 1 112 ? 17.515 -0.892 -6.143 1.00 84.56 112 VAL A C 1
ATOM 935 O O . VAL A 1 112 ? 17.953 -2.026 -5.951 1.00 84.56 112 VAL A O 1
ATOM 938 N N . ARG A 1 113 ? 17.554 -0.326 -7.358 1.00 84.75 113 ARG A N 1
ATOM 939 C CA . ARG A 1 113 ? 18.034 -0.987 -8.590 1.00 84.75 113 ARG A CA 1
ATOM 940 C C . ARG A 1 113 ? 19.466 -1.535 -8.525 1.00 84.75 113 ARG A C 1
ATOM 942 O O . ARG A 1 113 ? 19.854 -2.305 -9.402 1.00 84.75 113 ARG A O 1
ATOM 949 N N . PHE A 1 114 ? 20.276 -1.112 -7.555 1.00 86.62 114 PHE A N 1
ATOM 950 C CA . PHE A 1 114 ? 21.683 -1.500 -7.455 1.00 86.62 114 PHE A CA 1
ATOM 951 C C . PHE A 1 114 ? 21.993 -2.465 -6.300 1.00 86.62 114 PHE A C 1
ATOM 953 O O . PHE A 1 114 ? 23.150 -2.865 -6.161 1.00 86.62 114 PHE A O 1
ATOM 960 N N . ILE A 1 115 ? 20.984 -2.900 -5.531 1.00 87.12 115 ILE A N 1
ATOM 961 C CA . ILE A 1 115 ? 21.119 -3.936 -4.486 1.00 87.12 115 ILE A CA 1
ATOM 962 C C . ILE A 1 115 ? 21.788 -5.202 -5.048 1.00 87.12 115 ILE A C 1
ATOM 964 O O . ILE A 1 115 ? 22.752 -5.700 -4.465 1.00 87.12 115 ILE A O 1
ATOM 968 N N . ASP A 1 116 ? 21.347 -5.671 -6.218 1.00 84.38 116 ASP A N 1
ATOM 969 C CA . ASP A 1 116 ? 21.874 -6.888 -6.848 1.00 84.38 116 ASP A CA 1
ATOM 970 C C . ASP A 1 116 ? 23.352 -6.749 -7.236 1.00 84.38 116 ASP A C 1
ATOM 972 O O . ASP A 1 116 ? 24.153 -7.662 -7.026 1.00 84.38 116 ASP A O 1
ATOM 976 N N . TYR A 1 117 ? 23.763 -5.582 -7.743 1.00 83.62 117 TYR A N 1
ATOM 977 C CA . TYR A 1 117 ? 25.168 -5.335 -8.076 1.00 83.62 117 TYR A CA 1
ATOM 978 C C . TYR A 1 117 ? 26.050 -5.217 -6.827 1.00 83.62 117 TYR A C 1
ATOM 980 O O . TYR A 1 117 ? 27.220 -5.594 -6.879 1.00 83.62 117 TYR A O 1
ATOM 988 N N . PHE A 1 118 ? 25.506 -4.755 -5.698 1.00 87.38 118 PHE A N 1
ATOM 989 C CA . PHE A 1 118 ? 26.205 -4.790 -4.413 1.00 87.38 118 PHE A CA 1
ATOM 990 C C . PHE A 1 118 ? 26.334 -6.217 -3.854 1.00 87.38 118 PHE A C 1
ATOM 992 O O . PHE A 1 118 ? 27.419 -6.588 -3.393 1.00 87.38 118 PHE A O 1
ATOM 999 N N . ALA A 1 119 ? 25.295 -7.054 -3.973 1.00 83.88 119 ALA A N 1
ATOM 1000 C CA . ALA A 1 119 ? 25.383 -8.481 -3.645 1.00 83.88 119 ALA A CA 1
ATOM 1001 C C . ALA A 1 119 ? 26.469 -9.182 -4.479 1.00 83.88 119 ALA A C 1
ATOM 1003 O O . ALA A 1 119 ? 27.339 -9.862 -3.928 1.00 83.88 119 ALA A O 1
ATOM 1004 N N . LEU A 1 120 ? 26.473 -8.950 -5.797 1.00 80.94 120 LEU A N 1
ATOM 1005 C CA . LEU A 1 120 ? 27.491 -9.475 -6.706 1.00 80.94 120 LEU A CA 1
ATOM 1006 C C . LEU A 1 120 ? 28.890 -8.950 -6.345 1.00 80.94 120 LEU A C 1
ATOM 1008 O O . LEU A 1 120 ? 29.808 -9.750 -6.190 1.00 80.94 120 LEU A O 1
ATOM 1012 N N . SER A 1 121 ? 29.068 -7.642 -6.138 1.00 79.56 121 SER A N 1
ATOM 1013 C CA . SER A 1 121 ? 30.368 -7.054 -5.767 1.00 79.56 121 SER A CA 1
ATOM 1014 C C . SER A 1 121 ? 30.923 -7.640 -4.458 1.00 79.56 121 SER A C 1
ATOM 1016 O O . SER A 1 121 ? 32.106 -7.986 -4.379 1.00 79.56 121 SER A O 1
ATOM 1018 N N . SER A 1 122 ? 30.058 -7.863 -3.463 1.00 80.25 122 SER A N 1
ATOM 1019 C CA . SER A 1 122 ? 30.399 -8.553 -2.207 1.00 80.25 122 SER A CA 1
ATOM 1020 C C . SER A 1 122 ? 30.838 -10.007 -2.446 1.00 80.25 122 SER A C 1
ATOM 1022 O O . SER A 1 122 ? 31.866 -10.453 -1.933 1.00 80.25 122 SER A O 1
ATOM 1024 N N . PHE A 1 123 ? 30.103 -10.747 -3.280 1.00 76.12 123 PHE A N 1
ATOM 1025 C CA . PHE A 1 123 ? 30.409 -12.138 -3.625 1.00 76.12 123 PHE A CA 1
ATOM 1026 C C . PHE A 1 123 ? 31.726 -12.283 -4.411 1.00 76.12 123 PHE A C 1
ATOM 1028 O O . PHE A 1 123 ? 32.565 -13.116 -4.063 1.00 76.12 123 PHE A O 1
ATOM 1035 N N . PHE A 1 124 ? 31.969 -11.434 -5.414 1.00 73.06 124 PHE A N 1
ATOM 1036 C CA . PHE A 1 124 ? 33.231 -11.428 -6.164 1.00 73.06 124 PHE A CA 1
ATOM 1037 C C . PHE A 1 124 ? 34.426 -11.000 -5.299 1.00 73.06 124 PHE A C 1
ATOM 1039 O O . PHE A 1 124 ? 35.509 -11.571 -5.438 1.00 73.06 124 PHE A O 1
ATOM 1046 N N . THR A 1 125 ? 34.227 -10.079 -4.349 1.00 73.38 125 THR A N 1
ATOM 1047 C CA . THR A 1 125 ? 35.243 -9.726 -3.339 1.00 73.38 125 THR A CA 1
ATOM 1048 C C . THR A 1 125 ? 35.672 -10.954 -2.528 1.00 73.38 125 THR A C 1
ATOM 1050 O O . THR A 1 125 ? 36.868 -11.150 -2.297 1.00 73.38 125 THR A O 1
ATOM 1053 N N . ALA A 1 126 ? 34.725 -11.822 -2.155 1.00 69.31 126 ALA A N 1
ATOM 1054 C CA . ALA A 1 126 ? 35.009 -13.086 -1.479 1.00 69.31 126 ALA A CA 1
ATOM 1055 C C . ALA A 1 126 ? 35.715 -14.111 -2.382 1.00 69.31 126 ALA A C 1
ATOM 1057 O O . ALA A 1 126 ? 36.721 -14.682 -1.961 1.00 69.31 126 ALA A O 1
ATOM 1058 N N . LEU A 1 127 ? 35.253 -14.314 -3.621 1.00 68.50 127 LEU A N 1
ATOM 1059 C CA . LEU A 1 127 ? 35.870 -15.268 -4.556 1.00 68.50 127 LEU A CA 1
ATOM 1060 C C . LEU A 1 127 ? 37.333 -14.926 -4.877 1.00 68.50 127 LEU A C 1
ATOM 1062 O O . LEU A 1 127 ? 38.205 -15.777 -4.712 1.00 68.50 127 LEU A O 1
ATOM 1066 N N . ILE A 1 128 ? 37.617 -13.679 -5.269 1.00 66.69 128 ILE A N 1
ATOM 1067 C CA . ILE A 1 128 ? 38.979 -13.228 -5.613 1.00 66.69 128 ILE A CA 1
ATOM 1068 C C . ILE A 1 128 ? 39.917 -13.388 -4.407 1.00 66.69 128 ILE A C 1
ATOM 1070 O O . ILE A 1 128 ? 41.078 -13.775 -4.539 1.00 66.69 128 ILE A O 1
ATOM 1074 N N . SER A 1 129 ? 39.408 -13.122 -3.207 1.00 65.00 129 SER A N 1
ATOM 1075 C CA . SER A 1 129 ? 40.172 -13.247 -1.967 1.00 65.00 129 SER A CA 1
ATOM 1076 C C . SER A 1 129 ? 40.436 -14.712 -1.583 1.00 65.00 129 SER A C 1
ATOM 1078 O O . SER A 1 129 ? 41.529 -15.029 -1.115 1.00 65.00 129 SER A O 1
ATOM 1080 N N . LEU A 1 130 ? 39.490 -15.623 -1.846 1.00 61.91 130 LEU A N 1
ATOM 1081 C CA . LEU A 1 130 ? 39.677 -17.069 -1.670 1.00 61.91 130 LEU A CA 1
ATOM 1082 C C . LEU A 1 130 ? 40.682 -17.660 -2.671 1.00 61.91 130 LEU A C 1
ATOM 1084 O O . LEU A 1 130 ? 41.493 -18.491 -2.274 1.00 61.91 130 LEU A O 1
ATOM 1088 N N . GLU A 1 131 ? 40.677 -17.220 -3.933 1.00 61.41 131 GLU A N 1
ATOM 1089 C CA . GLU A 1 131 ? 41.620 -17.706 -4.956 1.00 61.41 131 GLU A CA 1
ATOM 1090 C C . GLU A 1 131 ? 43.079 -17.334 -4.633 1.00 61.41 131 GLU A C 1
ATOM 1092 O O . GLU A 1 131 ? 43.996 -18.135 -4.837 1.00 61.41 131 GLU A O 1
ATOM 1097 N N . ASN A 1 132 ? 43.300 -16.139 -4.076 1.00 58.84 132 ASN A N 1
ATOM 1098 C CA . ASN A 1 132 ? 44.624 -15.698 -3.633 1.00 58.84 132 ASN A CA 1
ATOM 1099 C C . ASN A 1 132 ? 45.100 -16.419 -2.355 1.00 58.84 132 ASN A C 1
ATOM 1101 O O . ASN A 1 132 ? 46.307 -16.531 -2.129 1.00 58.84 132 ASN A O 1
ATOM 1105 N N . TYR A 1 133 ? 44.189 -16.959 -1.537 1.00 57.41 133 TYR A N 1
ATOM 1106 C CA . TYR A 1 133 ? 44.524 -17.761 -0.355 1.00 57.41 133 TYR A CA 1
ATOM 1107 C C . TYR A 1 133 ? 44.819 -19.221 -0.748 1.00 57.41 133 TYR A C 1
ATOM 1109 O O . TYR A 1 133 ? 44.111 -20.156 -0.380 1.00 57.41 133 TYR A O 1
ATOM 1117 N N . ARG A 1 134 ? 45.881 -19.415 -1.542 1.00 54.31 134 ARG A N 1
ATOM 1118 C CA . ARG A 1 134 ? 46.271 -20.727 -2.084 1.00 54.31 134 ARG A CA 1
ATOM 1119 C C . ARG A 1 134 ? 46.819 -21.774 -1.099 1.00 54.31 134 ARG A C 1
ATOM 1121 O O . ARG A 1 134 ? 46.694 -22.951 -1.437 1.00 54.31 134 ARG A O 1
ATOM 1128 N N . PRO A 1 135 ? 47.449 -21.449 0.049 1.00 56.94 135 PRO A N 1
ATOM 1129 C CA . PRO A 1 135 ? 47.863 -22.487 0.982 1.00 56.94 135 PRO A CA 1
ATOM 1130 C C . PRO A 1 135 ? 46.692 -22.950 1.863 1.00 56.94 135 PRO A C 1
ATOM 1132 O O . PRO A 1 135 ? 45.767 -22.199 2.163 1.00 56.94 135 PRO A O 1
ATOM 1135 N N . ILE A 1 136 ? 46.853 -24.162 2.399 1.00 53.06 136 ILE A N 1
ATOM 1136 C CA . ILE A 1 136 ? 46.033 -24.804 3.436 1.00 53.06 136 ILE A CA 1
ATOM 1137 C C . ILE A 1 136 ? 44.642 -25.342 2.977 1.00 53.06 136 ILE A C 1
ATOM 1139 O O . ILE A 1 136 ? 43.760 -24.621 2.520 1.00 53.06 136 ILE A O 1
ATOM 1143 N N . ILE A 1 137 ? 44.427 -26.633 3.284 1.00 52.44 137 ILE A N 1
ATOM 1144 C CA . ILE A 1 137 ? 43.170 -27.419 3.333 1.00 52.44 137 ILE A CA 1
ATOM 1145 C C . ILE A 1 137 ? 42.661 -28.112 2.048 1.00 52.44 137 ILE A C 1
ATOM 1147 O O . ILE A 1 137 ? 41.787 -27.624 1.333 1.00 52.44 137 ILE A O 1
ATOM 1151 N N . GLU A 1 138 ? 43.006 -29.398 1.935 1.00 59.66 138 GLU A N 1
ATOM 1152 C CA . GLU A 1 138 ? 42.231 -30.413 1.194 1.00 59.66 138 GLU A CA 1
ATOM 1153 C C . GLU A 1 138 ? 41.098 -31.043 2.043 1.00 59.66 138 GLU A C 1
ATOM 1155 O O . GLU A 1 138 ? 40.119 -31.568 1.505 1.00 59.66 138 GLU A O 1
ATOM 1160 N N . ASN A 1 139 ? 41.215 -30.955 3.376 1.00 67.12 139 ASN A N 1
ATOM 1161 C CA . ASN A 1 139 ? 40.422 -31.682 4.376 1.00 67.12 139 ASN A CA 1
ATOM 1162 C C . ASN A 1 139 ? 38.908 -31.378 4.317 1.00 67.12 139 ASN A C 1
ATOM 1164 O O . ASN A 1 139 ? 38.460 -30.244 4.522 1.00 67.12 139 ASN A O 1
ATOM 1168 N N . ALA A 1 140 ? 38.108 -32.429 4.108 1.00 67.44 140 ALA A N 1
ATOM 1169 C CA . ALA A 1 140 ? 36.657 -32.358 3.936 1.00 67.44 140 ALA A CA 1
ATOM 1170 C C . ALA A 1 140 ? 35.909 -31.708 5.116 1.00 67.44 140 ALA A C 1
ATOM 1172 O O . ALA A 1 140 ? 34.943 -30.977 4.887 1.00 67.44 140 ALA A O 1
ATOM 1173 N N . LYS A 1 141 ? 36.373 -31.889 6.363 1.00 69.44 141 LYS A N 1
ATOM 1174 C CA . LYS A 1 141 ? 35.704 -31.320 7.552 1.00 69.44 141 LYS A CA 1
ATOM 1175 C C . LYS A 1 141 ? 35.604 -29.792 7.491 1.00 69.44 141 LYS A C 1
ATOM 1177 O O . LYS A 1 141 ? 34.586 -29.231 7.889 1.00 69.44 141 LYS A O 1
ATOM 1182 N N . LEU A 1 142 ? 36.609 -29.111 6.934 1.00 65.94 142 LEU A N 1
ATOM 1183 C CA . LEU A 1 142 ? 36.554 -27.654 6.795 1.00 65.94 142 LEU A CA 1
ATOM 1184 C C . LEU A 1 142 ? 35.777 -27.199 5.550 1.00 65.94 142 LEU A C 1
ATOM 1186 O O . LEU A 1 142 ? 35.251 -26.090 5.550 1.00 65.94 142 LEU A O 1
ATOM 1190 N N . LYS A 1 143 ? 35.658 -28.029 4.503 1.00 65.69 143 LYS A N 1
ATOM 1191 C CA . LYS A 1 143 ? 34.745 -27.740 3.379 1.00 65.69 143 LYS A CA 1
ATOM 1192 C C . LYS A 1 143 ? 33.300 -27.677 3.892 1.00 65.69 143 LYS A C 1
ATOM 1194 O O . LYS A 1 143 ? 32.598 -26.713 3.603 1.00 65.69 143 LYS A O 1
ATOM 1199 N N . ILE A 1 144 ? 32.921 -28.623 4.757 1.00 72.12 144 ILE A N 1
ATOM 1200 C CA . ILE A 1 144 ? 31.636 -28.624 5.476 1.00 72.12 144 ILE A CA 1
ATOM 1201 C C . ILE A 1 144 ? 31.511 -27.389 6.386 1.00 72.12 144 ILE A C 1
ATOM 1203 O O . ILE A 1 144 ? 30.508 -26.689 6.318 1.00 72.12 144 ILE A O 1
ATOM 1207 N N . PHE A 1 145 ? 32.532 -27.056 7.184 1.00 70.56 145 PHE A N 1
ATOM 1208 C CA . PHE A 1 145 ? 32.506 -25.866 8.053 1.00 70.56 145 PHE A CA 1
ATOM 1209 C C . PHE A 1 145 ? 32.342 -24.544 7.276 1.00 70.56 145 PHE A C 1
ATOM 1211 O O . PHE A 1 145 ? 31.512 -23.713 7.640 1.00 70.56 145 PHE A O 1
ATOM 1218 N N . LYS A 1 146 ? 33.076 -24.364 6.167 1.00 67.25 146 LYS A N 1
ATOM 1219 C CA . LYS A 1 146 ? 32.936 -23.204 5.267 1.00 67.25 146 LYS A CA 1
ATOM 1220 C C . LYS A 1 146 ? 31.538 -23.144 4.637 1.00 67.25 146 LYS A C 1
ATOM 1222 O O . LYS A 1 146 ? 30.966 -22.061 4.557 1.00 67.25 146 LYS A O 1
ATOM 1227 N N . PHE A 1 147 ? 30.972 -24.287 4.243 1.00 67.69 147 PHE A N 1
ATOM 1228 C CA . PHE A 1 147 ? 29.602 -24.373 3.730 1.00 67.69 147 PHE A CA 1
ATOM 1229 C C . PHE A 1 147 ? 28.556 -24.008 4.796 1.00 67.69 147 PHE A C 1
ATOM 1231 O O . PHE A 1 147 ? 27.659 -23.222 4.515 1.00 67.69 147 PHE A O 1
ATOM 1238 N N . LEU A 1 148 ? 28.701 -24.489 6.034 1.00 73.56 148 LEU A N 1
ATOM 1239 C CA . LEU A 1 148 ? 27.813 -24.128 7.146 1.00 73.56 148 LEU A CA 1
ATOM 1240 C C . LEU A 1 148 ? 27.878 -22.625 7.466 1.00 73.56 148 LEU A C 1
ATOM 1242 O O . LEU A 1 148 ? 26.835 -21.998 7.631 1.00 73.56 148 LEU A O 1
ATOM 1246 N N . ILE A 1 149 ? 29.073 -22.022 7.471 1.00 74.81 149 ILE A N 1
ATOM 1247 C CA . ILE A 1 149 ? 29.230 -20.562 7.599 1.00 74.81 149 ILE A CA 1
ATOM 1248 C C . ILE A 1 149 ? 28.529 -19.832 6.447 1.00 74.81 149 ILE A C 1
ATOM 1250 O O . ILE A 1 149 ? 27.799 -18.876 6.698 1.00 74.81 149 ILE A O 1
ATOM 1254 N N . PHE A 1 150 ? 28.693 -20.291 5.203 1.00 70.75 150 PHE A N 1
ATOM 1255 C CA . PHE A 1 150 ? 28.004 -19.713 4.046 1.00 70.75 150 PHE A CA 1
ATOM 1256 C C . PHE A 1 150 ? 26.474 -19.814 4.169 1.00 70.75 150 PHE A C 1
ATOM 1258 O O . PHE A 1 150 ? 25.788 -18.825 3.929 1.00 70.75 150 PHE A O 1
ATOM 1265 N N . VAL A 1 151 ? 25.931 -20.952 4.615 1.00 74.00 151 VAL A N 1
ATOM 1266 C CA . VAL A 1 151 ? 24.486 -21.139 4.852 1.00 74.00 151 VAL A CA 1
ATOM 1267 C C . VAL A 1 151 ? 23.966 -20.238 5.978 1.00 74.00 151 VAL A C 1
ATOM 1269 O O . VAL A 1 151 ? 22.870 -19.693 5.850 1.00 74.00 151 VAL A O 1
ATOM 1272 N N . VAL A 1 152 ? 24.739 -20.023 7.049 1.00 79.19 152 VAL A N 1
ATOM 1273 C CA . VAL A 1 152 ? 24.382 -19.088 8.133 1.00 79.19 152 VAL A CA 1
ATOM 1274 C C . VAL A 1 152 ? 24.419 -17.634 7.648 1.00 79.19 152 VAL A C 1
ATOM 1276 O O . VAL A 1 152 ? 23.481 -16.885 7.914 1.00 79.19 152 VAL A O 1
ATOM 1279 N N . ILE A 1 153 ? 25.450 -17.244 6.891 1.00 73.56 153 ILE A N 1
ATOM 1280 C CA . ILE A 1 153 ? 25.571 -15.917 6.262 1.00 73.56 153 ILE A CA 1
ATOM 1281 C C . ILE A 1 153 ? 24.397 -15.663 5.311 1.00 73.56 153 ILE A C 1
ATOM 1283 O O . ILE A 1 153 ? 23.722 -14.643 5.431 1.00 73.56 153 ILE A O 1
ATOM 1287 N N . LEU A 1 154 ? 24.108 -16.612 4.419 1.00 72.81 154 LEU A N 1
ATOM 1288 C CA . LEU A 1 154 ? 23.001 -16.543 3.468 1.00 72.81 154 LEU A CA 1
ATOM 1289 C C . LEU A 1 154 ? 21.659 -16.401 4.202 1.00 72.81 154 LEU A C 1
ATOM 1291 O O . LEU A 1 154 ? 20.926 -15.451 3.935 1.00 72.81 154 LEU A O 1
ATOM 1295 N N . SER A 1 155 ? 21.395 -17.270 5.187 1.00 74.75 155 SER A N 1
ATOM 1296 C CA . SER A 1 155 ? 20.208 -17.217 6.058 1.00 74.75 155 SER A CA 1
ATOM 1297 C C . SER A 1 155 ? 20.061 -15.882 6.797 1.00 74.75 155 SER A C 1
ATOM 1299 O O . SER A 1 155 ? 18.947 -15.388 6.959 1.00 74.75 155 SER A O 1
ATOM 1301 N N . ALA A 1 156 ? 21.165 -15.268 7.232 1.00 75.44 156 ALA A N 1
ATOM 1302 C CA . ALA A 1 156 ? 21.146 -13.968 7.899 1.00 75.44 156 ALA A CA 1
ATOM 1303 C C . ALA A 1 156 ? 20.879 -12.810 6.917 1.00 75.44 156 ALA A C 1
ATOM 1305 O O . ALA A 1 156 ? 20.088 -11.916 7.233 1.00 75.44 156 ALA A O 1
ATOM 1306 N N . CYS A 1 157 ? 21.456 -12.848 5.711 1.00 71.12 157 CYS A N 1
ATOM 1307 C CA . CYS A 1 157 ? 21.166 -11.874 4.655 1.00 71.12 157 CYS A CA 1
ATOM 1308 C C . CYS A 1 157 ? 19.675 -11.861 4.287 1.00 71.12 157 CYS A C 1
ATOM 1310 O O . CYS A 1 157 ? 19.066 -10.796 4.229 1.00 71.12 157 CYS A O 1
ATOM 1312 N N . ILE A 1 158 ? 19.077 -13.040 4.092 1.00 71.50 158 ILE A N 1
ATOM 1313 C CA . ILE A 1 158 ? 17.680 -13.197 3.647 1.00 71.50 158 ILE A CA 1
ATOM 1314 C C . ILE A 1 158 ? 16.653 -13.214 4.791 1.00 71.50 158 ILE A C 1
ATOM 1316 O O . ILE A 1 158 ? 15.452 -13.265 4.528 1.00 71.50 158 ILE A O 1
ATOM 1320 N N . LYS A 1 159 ? 17.089 -13.121 6.058 1.00 74.88 159 LYS A N 1
ATOM 1321 C CA . LYS A 1 159 ? 16.204 -13.144 7.235 1.00 74.88 159 LYS A CA 1
ATOM 1322 C C . LYS A 1 159 ? 15.060 -12.136 7.117 1.00 74.88 159 LYS A C 1
ATOM 1324 O O . LYS A 1 159 ? 13.903 -12.528 7.212 1.00 74.88 159 LYS A O 1
ATOM 1329 N N . ASN A 1 160 ? 15.381 -10.859 6.903 1.00 69.31 160 ASN A N 1
ATOM 1330 C CA . ASN A 1 160 ? 14.378 -9.793 6.893 1.00 69.31 160 ASN A CA 1
ATOM 1331 C C . ASN A 1 160 ? 13.397 -9.915 5.711 1.00 69.31 160 ASN A C 1
ATOM 1333 O O . ASN A 1 160 ? 12.234 -9.549 5.857 1.00 69.31 160 ASN A O 1
ATOM 1337 N N . TYR A 1 161 ? 13.845 -10.477 4.581 1.00 66.62 161 TYR A N 1
ATOM 1338 C CA . TYR A 1 161 ? 13.003 -10.799 3.425 1.00 66.62 161 TYR A CA 1
ATOM 1339 C C . TYR A 1 161 ? 11.983 -11.893 3.775 1.00 66.62 161 TYR A C 1
ATOM 1341 O O . TYR A 1 161 ? 10.791 -11.713 3.556 1.00 66.62 161 TYR A O 1
ATOM 1349 N N . PHE A 1 162 ? 12.424 -12.986 4.405 1.00 63.31 162 PHE A N 1
ATOM 1350 C CA . PHE A 1 162 ? 11.543 -14.087 4.811 1.00 63.31 162 PHE A CA 1
ATOM 1351 C C . PHE A 1 162 ? 10.643 -13.773 6.017 1.00 63.31 162 PHE A C 1
ATOM 1353 O O . PHE A 1 162 ? 9.558 -14.341 6.137 1.00 63.31 162 PHE A O 1
ATOM 1360 N N . THR A 1 163 ? 11.029 -12.852 6.902 1.00 67.50 163 THR A N 1
ATOM 1361 C CA . THR A 1 163 ? 10.136 -12.369 7.973 1.00 67.50 163 THR A CA 1
ATOM 1362 C C . THR A 1 163 ? 9.144 -11.296 7.511 1.00 67.50 163 THR A C 1
ATOM 1364 O O . THR A 1 163 ? 8.398 -10.778 8.340 1.00 67.50 163 THR A O 1
ATOM 1367 N N . ASN A 1 164 ? 9.137 -10.922 6.227 1.00 68.75 164 ASN A N 1
ATOM 1368 C CA . ASN A 1 164 ? 8.239 -9.901 5.698 1.00 68.75 164 ASN A CA 1
ATOM 1369 C C . ASN A 1 164 ? 6.869 -10.513 5.323 1.00 68.75 164 ASN A C 1
ATOM 1371 O O . ASN A 1 164 ? 6.803 -11.268 4.354 1.00 68.75 164 ASN A O 1
ATOM 1375 N N . PRO A 1 165 ? 5.758 -10.171 6.010 1.00 65.94 165 PRO A N 1
ATOM 1376 C CA . PRO A 1 165 ? 4.426 -10.678 5.660 1.00 65.94 165 PRO A CA 1
ATOM 1377 C C . PRO A 1 165 ? 3.915 -10.144 4.311 1.00 65.94 165 PRO A C 1
ATOM 1379 O O . PRO A 1 165 ? 2.921 -10.643 3.794 1.00 65.94 165 PRO A O 1
ATOM 1382 N N . LEU A 1 166 ? 4.577 -9.132 3.736 1.00 66.19 166 LEU A N 1
ATOM 1383 C CA . LEU A 1 166 ? 4.261 -8.565 2.423 1.00 66.19 166 LEU A CA 1
ATOM 1384 C C . LEU A 1 166 ? 4.872 -9.370 1.257 1.00 66.19 166 LEU A C 1
ATOM 1386 O O . LEU A 1 166 ? 4.821 -8.911 0.116 1.00 66.19 166 LEU A O 1
ATOM 1390 N N . ILE A 1 167 ? 5.497 -10.525 1.518 1.00 69.94 167 ILE A N 1
ATOM 1391 C CA . ILE A 1 167 ? 6.136 -11.373 0.500 1.00 69.94 167 ILE A CA 1
ATOM 1392 C C . ILE A 1 167 ? 5.722 -12.839 0.738 1.00 69.94 167 ILE A C 1
ATOM 1394 O O . ILE A 1 167 ? 6.179 -13.450 1.704 1.00 69.94 167 ILE A O 1
ATOM 1398 N N . PRO A 1 168 ? 4.855 -13.428 -0.108 1.00 69.25 168 PRO A N 1
ATOM 1399 C CA . PRO A 1 168 ? 4.399 -14.799 0.070 1.00 69.25 168 PRO A CA 1
ATOM 1400 C C . PRO A 1 168 ? 5.490 -15.797 -0.332 1.00 69.25 168 PRO A C 1
ATOM 1402 O O . PRO A 1 168 ? 6.249 -15.578 -1.277 1.00 69.25 168 PRO A O 1
ATOM 1405 N N . TYR A 1 169 ? 5.531 -16.932 0.360 1.00 71.94 169 TYR A N 1
ATOM 1406 C CA . TYR A 1 169 ? 6.426 -18.040 0.036 1.00 71.94 169 TYR A CA 1
ATOM 1407 C C . TYR A 1 169 ? 5.847 -18.870 -1.115 1.00 71.94 169 TYR A C 1
ATOM 1409 O O . TYR A 1 169 ? 4.727 -19.365 -1.008 1.00 71.94 169 TYR A O 1
ATOM 1417 N N . GLY A 1 170 ? 6.619 -19.093 -2.181 1.00 75.38 170 GLY A N 1
ATOM 1418 C CA . GLY A 1 170 ? 6.256 -20.043 -3.236 1.00 75.38 170 GLY A CA 1
ATOM 1419 C C . GLY A 1 170 ? 6.745 -19.655 -4.629 1.00 75.38 170 GLY A C 1
ATOM 1420 O O . GLY A 1 170 ? 7.660 -18.850 -4.788 1.00 75.38 170 GLY A O 1
ATOM 1421 N N . LEU A 1 171 ? 6.108 -20.249 -5.641 1.00 77.06 171 LEU A N 1
ATOM 1422 C CA . LEU A 1 171 ? 6.267 -19.916 -7.056 1.00 77.06 171 LEU A CA 1
ATOM 1423 C C . LEU A 1 171 ? 4.921 -19.421 -7.595 1.00 77.06 171 LEU A C 1
ATOM 1425 O O . LEU A 1 171 ? 3.906 -20.090 -7.413 1.00 77.06 171 LEU A O 1
ATOM 1429 N N . GLY A 1 172 ? 4.914 -18.274 -8.274 1.00 76.62 172 GLY A N 1
ATOM 1430 C CA . GLY A 1 172 ? 3.708 -17.680 -8.852 1.00 76.62 172 GLY A CA 1
ATOM 1431 C C . GLY A 1 172 ? 3.698 -16.158 -8.736 1.00 76.62 172 GLY A C 1
ATOM 1432 O O . GLY A 1 172 ? 4.718 -15.538 -8.436 1.00 76.62 172 GLY A O 1
ATOM 1433 N N . PHE A 1 173 ? 2.532 -15.555 -8.965 1.00 71.69 173 PHE A N 1
ATOM 1434 C CA . PHE A 1 173 ? 2.309 -14.142 -8.675 1.00 71.69 173 PHE A CA 1
ATOM 1435 C C . PHE A 1 173 ? 1.902 -13.965 -7.211 1.00 71.69 173 PHE A C 1
ATOM 1437 O O . PHE A 1 173 ? 1.068 -14.702 -6.690 1.00 71.69 173 PHE A O 1
ATOM 1444 N N . ALA A 1 174 ? 2.446 -12.938 -6.562 1.00 76.31 174 ALA A N 1
ATOM 1445 C CA . ALA A 1 174 ? 1.893 -12.417 -5.321 1.00 76.31 174 ALA A CA 1
ATOM 1446 C C . ALA A 1 174 ? 0.595 -11.660 -5.655 1.00 76.31 174 ALA A C 1
ATOM 1448 O O . ALA A 1 174 ? 0.622 -10.469 -5.967 1.00 76.31 174 ALA A O 1
ATOM 1449 N N . ASP A 1 175 ? -0.528 -12.385 -5.665 1.00 73.81 175 ASP A N 1
ATOM 1450 C CA . ASP A 1 175 ? -1.822 -11.938 -6.208 1.00 73.81 175 ASP A CA 1
ATOM 1451 C C . ASP A 1 175 ? -2.310 -10.582 -5.660 1.00 73.81 175 ASP A C 1
ATOM 1453 O O . ASP A 1 175 ? -3.000 -9.861 -6.369 1.00 73.81 175 ASP A O 1
ATOM 1457 N N . PHE A 1 176 ? -1.934 -10.193 -4.438 1.00 76.44 176 PHE A N 1
ATOM 1458 C CA . PHE A 1 176 ? -2.328 -8.914 -3.832 1.00 76.44 176 PHE A CA 1
ATOM 1459 C C . PHE A 1 176 ? -1.589 -7.684 -4.397 1.00 76.44 176 PHE A C 1
ATOM 1461 O O . PHE A 1 176 ? -2.041 -6.568 -4.168 1.00 76.44 176 PHE A O 1
ATOM 1468 N N . PHE A 1 177 ? -0.496 -7.851 -5.155 1.00 78.56 177 PHE A N 1
ATOM 1469 C CA . PHE A 1 177 ? 0.135 -6.748 -5.901 1.00 78.56 177 PHE A CA 1
ATOM 1470 C C . PHE A 1 177 ? -0.497 -6.518 -7.286 1.00 78.56 177 PHE A C 1
ATOM 1472 O O . PHE A 1 177 ? -0.247 -5.487 -7.908 1.00 78.56 177 PHE A O 1
ATOM 1479 N N . TYR A 1 178 ? -1.329 -7.442 -7.783 1.00 87.56 178 TYR A N 1
ATOM 1480 C CA . TYR A 1 178 ? -1.880 -7.402 -9.143 1.00 87.56 178 TYR A CA 1
ATOM 1481 C C . TYR A 1 178 ? -3.420 -7.397 -9.140 1.00 87.56 178 TYR A C 1
ATOM 1483 O O . TYR A 1 178 ? -4.034 -8.011 -8.269 1.00 87.56 178 TYR A O 1
ATOM 1491 N N . PRO A 1 179 ? -4.096 -6.730 -10.092 1.00 92.81 179 PRO A N 1
ATOM 1492 C CA . PRO A 1 179 ? -5.553 -6.567 -10.077 1.00 92.81 179 PRO A CA 1
ATOM 1493 C C . PRO A 1 179 ? -6.263 -7.819 -10.629 1.00 92.81 179 PRO A C 1
ATOM 1495 O O . PRO A 1 179 ? -7.063 -7.745 -11.560 1.00 92.81 179 PRO A O 1
ATOM 1498 N N . LYS A 1 180 ? -5.929 -9.001 -10.097 1.00 92.31 180 LYS A N 1
ATOM 1499 C CA . LYS A 1 180 ? -6.328 -10.310 -10.635 1.00 92.31 180 LYS A CA 1
ATOM 1500 C C . LYS A 1 180 ? -7.842 -10.505 -10.666 1.00 92.31 180 LYS A C 1
ATOM 1502 O O . LYS A 1 180 ? -8.388 -10.748 -11.736 1.00 92.31 180 LYS A O 1
ATOM 1507 N N . LYS A 1 181 ? -8.531 -10.319 -9.533 1.00 92.31 181 LYS A N 1
ATOM 1508 C CA . LYS A 1 181 ? -9.990 -10.513 -9.465 1.00 92.31 181 LYS A CA 1
ATOM 1509 C C . LYS A 1 181 ? -10.740 -9.482 -10.331 1.00 92.31 181 LYS A C 1
ATOM 1511 O O . LYS A 1 181 ? -11.716 -9.844 -10.981 1.00 92.31 181 LYS A O 1
ATOM 1516 N N . VAL A 1 182 ? -10.238 -8.243 -10.439 1.00 94.31 182 VAL A N 1
ATOM 1517 C CA . VAL A 1 182 ? -10.733 -7.234 -11.404 1.00 94.31 182 VAL A CA 1
ATOM 1518 C C . VAL A 1 182 ? -10.540 -7.688 -12.857 1.00 94.31 182 VAL A C 1
ATOM 1520 O O . VAL A 1 182 ? -11.457 -7.567 -13.666 1.00 94.31 182 VAL A O 1
ATOM 1523 N N . VAL A 1 183 ? -9.375 -8.235 -13.208 1.00 95.69 183 VAL A N 1
ATOM 1524 C CA . VAL A 1 183 ? -9.103 -8.791 -14.545 1.00 95.69 183 VAL A CA 1
ATOM 1525 C C . VAL A 1 183 ? -10.022 -9.976 -14.858 1.00 95.69 183 VAL A C 1
ATOM 1527 O O . VAL A 1 183 ? -10.537 -10.072 -15.973 1.00 95.69 183 VAL A O 1
ATOM 1530 N N . ASP A 1 184 ? -10.287 -10.843 -13.884 1.00 95.81 184 ASP A N 1
ATOM 1531 C CA . ASP A 1 184 ? -11.217 -11.962 -14.041 1.00 95.81 184 ASP A CA 1
ATOM 1532 C C . ASP A 1 184 ? -12.674 -11.473 -14.167 1.00 95.81 184 ASP A C 1
ATOM 1534 O O . ASP A 1 184 ? -13.427 -12.002 -14.986 1.00 95.81 184 ASP A O 1
ATOM 1538 N N . PHE A 1 185 ? -13.061 -10.402 -13.461 1.00 97.00 185 PHE A N 1
ATOM 1539 C CA . PHE A 1 185 ? -14.341 -9.705 -13.652 1.00 97.00 185 PHE A CA 1
ATOM 1540 C C . PHE A 1 185 ? -14.463 -9.084 -15.057 1.00 97.00 185 PHE A C 1
ATOM 1542 O O . PHE A 1 185 ? -15.516 -9.213 -15.687 1.00 97.00 185 PHE A O 1
ATOM 1549 N N . ILE A 1 186 ? -13.399 -8.463 -15.582 1.00 97.94 186 ILE A N 1
ATOM 1550 C CA . ILE A 1 186 ? -13.350 -7.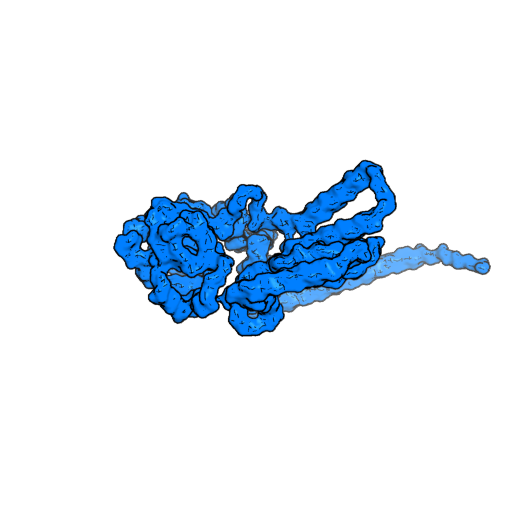919 -16.952 1.00 97.94 186 ILE A CA 1
ATOM 1551 C C . ILE A 1 186 ? -13.561 -9.034 -17.982 1.00 97.94 186 ILE A C 1
ATOM 1553 O O . ILE A 1 186 ? -14.442 -8.913 -18.836 1.00 97.94 186 ILE A O 1
ATOM 1557 N N . LYS A 1 187 ? -12.810 -10.140 -17.868 1.00 97.81 187 LYS A N 1
ATOM 1558 C CA . LYS A 1 187 ? -12.928 -11.308 -18.758 1.00 97.81 187 LYS A CA 1
ATOM 1559 C C . LYS A 1 187 ? -14.326 -11.930 -18.689 1.00 97.81 187 LYS A C 1
ATOM 1561 O O . LYS A 1 187 ? -14.958 -12.121 -19.725 1.00 97.81 187 LYS A O 1
ATOM 1566 N N . LYS A 1 188 ? -14.836 -12.195 -17.479 1.00 97.56 188 LYS A N 1
ATOM 1567 C CA . LYS A 1 188 ? -16.150 -12.822 -17.241 1.00 97.56 188 LYS A CA 1
ATOM 1568 C C . LYS A 1 188 ? -17.309 -12.020 -17.840 1.00 97.56 188 LYS A C 1
ATOM 1570 O O . LYS A 1 188 ? -18.263 -12.618 -18.327 1.00 97.56 188 LYS A O 1
ATOM 1575 N N . ASN A 1 189 ? -17.224 -10.690 -17.814 1.00 97.56 189 ASN A N 1
ATOM 1576 C CA . ASN A 1 189 ? -18.256 -9.797 -18.345 1.00 97.56 189 ASN A CA 1
ATOM 1577 C C . ASN A 1 189 ? -17.964 -9.293 -19.771 1.00 97.56 189 ASN A C 1
ATOM 1579 O O . ASN A 1 189 ? -18.682 -8.422 -20.258 1.00 97.56 189 ASN A O 1
ATOM 1583 N N . ASN A 1 190 ? -16.930 -9.821 -20.444 1.00 96.88 190 ASN A N 1
ATOM 1584 C CA . ASN A 1 190 ? -16.523 -9.428 -21.800 1.00 96.88 190 ASN A CA 1
ATOM 1585 C C . ASN A 1 190 ? -16.334 -7.899 -21.961 1.00 96.88 190 ASN A C 1
ATOM 1587 O O . ASN A 1 190 ? -16.714 -7.307 -22.973 1.00 96.88 190 ASN A O 1
ATOM 1591 N N . ILE A 1 191 ? -15.775 -7.245 -20.936 1.00 97.81 191 ILE A N 1
ATOM 1592 C CA . ILE A 1 191 ? -15.519 -5.798 -20.934 1.00 97.81 191 ILE A CA 1
ATOM 1593 C C . ILE A 1 191 ? -14.326 -5.509 -21.854 1.00 97.81 191 ILE A C 1
ATOM 1595 O O . ILE A 1 191 ? -13.247 -6.064 -21.673 1.00 97.81 191 ILE A O 1
ATOM 1599 N N . LYS A 1 192 ? -14.515 -4.615 -22.832 1.00 97.62 192 LYS A N 1
ATOM 1600 C CA . LYS A 1 192 ? -13.504 -4.222 -23.831 1.00 97.62 192 LYS A CA 1
ATOM 1601 C C . LYS A 1 192 ? -13.425 -2.704 -23.945 1.00 97.62 192 LYS A C 1
ATOM 1603 O O . LYS A 1 192 ? -14.464 -2.047 -23.862 1.00 97.62 192 LYS A O 1
ATOM 1608 N N . GLY A 1 193 ? -12.250 -2.131 -24.199 1.00 96.94 193 GLY A N 1
ATOM 1609 C CA . GLY A 1 193 ? -12.115 -0.684 -24.419 1.00 96.94 193 GLY A CA 1
ATOM 1610 C C . GLY A 1 193 ? -10.800 -0.038 -23.984 1.00 96.94 193 GLY A C 1
ATOM 1611 O O . GLY A 1 193 ? -9.834 -0.706 -23.610 1.00 96.94 193 GLY A O 1
ATOM 1612 N N . ASN A 1 194 ? -10.772 1.293 -24.032 1.00 97.62 194 ASN A N 1
ATOM 1613 C CA . ASN A 1 194 ? -9.663 2.095 -23.507 1.00 97.62 194 ASN A CA 1
ATOM 1614 C C . ASN A 1 194 ? -9.728 2.159 -21.971 1.00 97.62 194 ASN A C 1
ATOM 1616 O O . ASN A 1 194 ? -10.732 2.624 -21.426 1.00 97.62 194 ASN A O 1
ATOM 1620 N N . ILE A 1 195 ? -8.655 1.744 -21.289 1.00 97.31 195 ILE A N 1
ATOM 1621 C CA . ILE A 1 195 ? -8.518 1.806 -19.828 1.00 97.31 195 ILE A CA 1
ATOM 1622 C C . ILE A 1 195 ? -7.593 2.963 -19.434 1.00 97.31 195 ILE A C 1
ATOM 1624 O O . ILE A 1 195 ? -6.420 2.968 -19.804 1.00 97.31 195 ILE A O 1
ATOM 1628 N N . PHE A 1 196 ? -8.074 3.888 -18.603 1.00 95.25 196 PHE A N 1
ATOM 1629 C CA . PHE A 1 196 ? -7.191 4.690 -17.753 1.00 95.25 196 PHE A CA 1
ATOM 1630 C C . PHE A 1 196 ? -6.866 3.870 -16.502 1.00 95.25 196 PHE A C 1
ATOM 1632 O O . PHE A 1 196 ? -7.758 3.533 -15.722 1.00 95.25 196 PHE A O 1
ATOM 1639 N N . ASN A 1 197 ? -5.603 3.491 -16.333 1.00 94.31 197 ASN A N 1
ATOM 1640 C CA . ASN A 1 197 ? -5.172 2.596 -15.266 1.00 94.31 197 ASN A CA 1
ATOM 1641 C C . ASN A 1 197 ? -4.178 3.266 -14.325 1.00 94.31 197 ASN A C 1
ATOM 1643 O O . ASN A 1 197 ? -3.326 4.032 -14.771 1.00 94.31 197 ASN A O 1
ATOM 1647 N N . SER A 1 198 ? -4.206 2.855 -13.058 1.00 91.00 198 SER A N 1
ATOM 1648 C CA . SER A 1 198 ? -3.069 3.043 -12.160 1.00 91.00 198 SER A CA 1
ATOM 1649 C C . SER A 1 198 ? -1.797 2.462 -12.780 1.00 91.00 198 SER A C 1
ATOM 1651 O O . SER A 1 198 ? -1.798 1.355 -13.332 1.00 91.00 198 SER A O 1
ATOM 1653 N N . TYR A 1 199 ? -0.698 3.207 -12.678 1.00 89.31 199 TYR A N 1
ATOM 1654 C CA . TYR A 1 199 ? 0.576 2.893 -13.328 1.00 89.31 199 TYR A CA 1
ATOM 1655 C C . TYR A 1 199 ? 1.101 1.459 -13.071 1.00 89.31 199 TYR A C 1
ATOM 1657 O O . TYR A 1 199 ? 1.427 0.785 -14.055 1.00 89.31 199 TYR A O 1
ATOM 1665 N N . PRO A 1 200 ? 1.106 0.919 -11.828 1.00 87.44 200 PRO A N 1
ATOM 1666 C CA . PRO A 1 200 ? 1.577 -0.447 -11.562 1.00 87.44 200 PRO A CA 1
ATOM 1667 C C . PRO A 1 200 ? 0.808 -1.542 -12.318 1.00 87.44 200 PRO A C 1
ATOM 1669 O O . PRO A 1 200 ? 1.355 -2.605 -12.610 1.00 87.44 200 PRO A O 1
ATOM 1672 N N . PHE A 1 201 ? -0.457 -1.296 -12.666 1.00 92.19 201 PHE A N 1
ATOM 1673 C CA . PHE A 1 201 ? -1.331 -2.299 -13.273 1.00 92.19 201 PHE A CA 1
ATOM 1674 C C . PHE A 1 201 ? -1.134 -2.466 -14.785 1.00 92.19 201 PHE A C 1
ATOM 1676 O O . PHE A 1 201 ? -1.512 -3.506 -15.328 1.00 92.19 201 PHE A O 1
ATOM 1683 N N . GLY A 1 202 ? -0.519 -1.496 -15.471 1.00 93.75 202 GLY A N 1
ATOM 1684 C CA . GLY A 1 202 ? -0.448 -1.464 -16.937 1.00 93.75 202 GLY A CA 1
ATOM 1685 C C . GLY A 1 202 ? 0.138 -2.731 -17.565 1.00 93.75 202 GLY A C 1
ATOM 1686 O O . GLY A 1 202 ? -0.453 -3.301 -18.480 1.00 93.75 202 GLY A O 1
ATOM 1687 N N . GLY A 1 203 ? 1.249 -3.242 -17.024 1.00 93.00 203 GLY A N 1
ATOM 1688 C CA . GLY A 1 203 ? 1.883 -4.469 -17.527 1.00 93.00 203 GLY A CA 1
ATOM 1689 C C . GLY A 1 203 ? 1.017 -5.722 -17.344 1.00 93.00 203 GLY A C 1
ATOM 1690 O O . GLY A 1 203 ? 0.970 -6.581 -18.224 1.00 93.00 203 GLY A O 1
ATOM 1691 N N . TYR A 1 204 ? 0.272 -5.802 -16.237 1.00 94.25 204 TYR A N 1
ATOM 1692 C CA . TYR A 1 204 ? -0.629 -6.922 -15.950 1.00 94.25 204 TYR A CA 1
ATOM 1693 C C . TYR A 1 204 ? -1.903 -6.879 -16.808 1.00 94.25 204 TYR A C 1
ATOM 1695 O O . TYR A 1 204 ? -2.401 -7.930 -17.216 1.00 94.25 204 TYR A O 1
ATOM 1703 N N . ILE A 1 205 ? -2.390 -5.674 -17.134 1.00 96.31 205 ILE A N 1
ATOM 1704 C CA . ILE A 1 205 ? -3.472 -5.450 -18.104 1.00 96.31 205 ILE A CA 1
ATOM 1705 C C . ILE A 1 205 ? -3.019 -5.892 -19.502 1.00 96.31 205 ILE A C 1
ATOM 1707 O O . ILE A 1 205 ? -3.734 -6.661 -20.139 1.00 96.31 205 ILE A O 1
ATOM 1711 N N . ILE A 1 206 ? -1.824 -5.483 -19.956 1.00 96.31 206 ILE A N 1
ATOM 1712 C CA . ILE A 1 206 ? -1.274 -5.910 -21.258 1.00 96.31 206 ILE A CA 1
ATOM 1713 C C . ILE A 1 206 ? -1.208 -7.440 -21.340 1.00 96.31 206 ILE A C 1
ATOM 1715 O O . ILE A 1 206 ? -1.694 -8.015 -22.309 1.00 96.31 206 ILE A O 1
ATOM 1719 N N . TYR A 1 207 ? -0.660 -8.099 -20.316 1.00 95.12 207 TYR A N 1
ATOM 1720 C CA . TYR A 1 207 ? -0.503 -9.558 -20.295 1.00 95.12 207 TYR A CA 1
ATOM 1721 C C . TYR A 1 207 ? -1.836 -10.332 -20.326 1.00 95.12 207 TYR A C 1
ATOM 1723 O O . TYR A 1 207 ? -1.890 -11.433 -20.866 1.00 95.12 207 TYR A O 1
ATOM 1731 N N . ASN A 1 208 ? -2.911 -9.781 -19.749 1.00 96.31 208 ASN A N 1
ATOM 1732 C CA . ASN A 1 208 ? -4.178 -10.501 -19.570 1.00 96.31 208 ASN A CA 1
ATOM 1733 C C . ASN A 1 208 ? -5.309 -10.117 -20.526 1.00 96.31 208 ASN A C 1
ATOM 1735 O O . ASN A 1 208 ? -6.250 -10.901 -20.662 1.00 96.31 208 ASN A O 1
ATOM 1739 N N . LEU A 1 209 ? -5.292 -8.895 -21.060 1.00 97.69 209 LEU A N 1
ATOM 1740 C CA . LEU A 1 209 ? -6.463 -8.269 -21.681 1.00 97.69 209 LEU A CA 1
ATOM 1741 C C . LEU A 1 209 ? -6.170 -7.612 -23.037 1.00 97.69 209 LEU A C 1
ATOM 1743 O O . LEU A 1 209 ? -7.109 -7.227 -23.727 1.00 97.69 209 LEU A O 1
ATOM 1747 N N . TYR A 1 210 ? -4.909 -7.465 -23.448 1.00 95.94 210 TYR A N 1
ATOM 1748 C CA . TYR A 1 210 ? -4.594 -6.959 -24.786 1.00 95.94 210 TYR A CA 1
ATOM 1749 C C . TYR A 1 210 ? -4.951 -8.015 -25.857 1.00 95.94 210 TYR A C 1
ATOM 1751 O O . TYR A 1 210 ? -4.646 -9.191 -25.650 1.00 95.94 210 TYR A O 1
ATOM 1759 N N . PRO A 1 211 ? -5.557 -7.651 -27.008 1.00 96.50 211 PRO A N 1
ATOM 1760 C CA . PRO A 1 211 ? -5.840 -6.295 -27.500 1.00 96.50 211 PRO A CA 1
ATOM 1761 C C . PRO A 1 211 ? -7.196 -5.705 -27.073 1.00 96.50 211 PRO A C 1
ATOM 1763 O O . PRO A 1 211 ? -7.452 -4.532 -27.346 1.00 96.50 211 PRO A O 1
ATOM 1766 N N . ASP A 1 212 ? -8.059 -6.497 -26.434 1.00 97.62 212 ASP A N 1
ATOM 1767 C CA . ASP A 1 212 ? -9.444 -6.138 -26.096 1.00 97.62 212 ASP A CA 1
ATOM 1768 C C . ASP A 1 212 ? -9.558 -4.974 -25.099 1.00 97.62 212 ASP A C 1
ATOM 1770 O O . ASP A 1 212 ? -10.470 -4.146 -25.200 1.00 97.62 212 ASP A O 1
ATOM 1774 N N . CYS A 1 213 ? -8.610 -4.867 -24.168 1.00 97.88 213 CYS A N 1
ATOM 1775 C CA . CYS A 1 213 ? -8.419 -3.701 -23.318 1.00 97.88 213 CYS A CA 1
ATOM 1776 C C . CYS A 1 213 ? -7.068 -3.041 -23.595 1.00 97.88 213 CYS A C 1
ATOM 1778 O O . CYS A 1 213 ? -6.028 -3.702 -23.651 1.00 97.88 213 CYS A O 1
ATOM 1780 N N . ARG A 1 214 ? -7.075 -1.711 -23.712 1.00 96.75 214 ARG A N 1
ATOM 1781 C CA . ARG A 1 214 ? -5.885 -0.907 -24.021 1.00 96.75 214 ARG A CA 1
ATOM 1782 C C . ARG A 1 214 ? -5.560 0.021 -22.843 1.00 96.75 214 ARG A C 1
ATOM 1784 O O . ARG A 1 214 ? -6.278 1.008 -22.681 1.00 96.75 214 ARG A O 1
ATOM 1791 N N . PRO A 1 215 ? -4.547 -0.287 -22.010 1.00 96.56 215 PRO A N 1
ATOM 1792 C CA . PRO A 1 215 ? -4.133 0.583 -20.912 1.00 96.56 215 PRO A CA 1
ATOM 1793 C C . PRO A 1 215 ? -3.464 1.859 -21.432 1.00 96.56 215 PRO A C 1
ATOM 1795 O O . PRO A 1 215 ? -2.761 1.830 -22.444 1.00 96.56 215 PRO A O 1
ATOM 1798 N N . ILE A 1 216 ? -3.669 2.971 -20.725 1.00 95.31 216 ILE A N 1
ATOM 1799 C CA . ILE A 1 216 ? -3.103 4.279 -21.073 1.00 95.31 216 ILE A CA 1
ATOM 1800 C C . ILE A 1 216 ? -1.590 4.343 -20.810 1.00 95.31 216 ILE A C 1
ATOM 1802 O O . ILE A 1 216 ? -0.869 5.009 -21.549 1.00 95.31 216 ILE A O 1
ATOM 1806 N N . ILE A 1 217 ? -1.102 3.638 -19.782 1.00 93.56 217 ILE A N 1
ATOM 1807 C CA . ILE A 1 217 ? 0.306 3.650 -19.368 1.00 93.56 217 ILE A CA 1
ATOM 1808 C C . ILE A 1 217 ? 0.735 2.298 -18.782 1.00 93.56 217 ILE A C 1
ATOM 1810 O O . ILE A 1 217 ? -0.070 1.602 -18.161 1.00 93.56 217 ILE A O 1
ATOM 1814 N N . ASP A 1 218 ? 2.013 1.941 -18.924 1.00 92.06 218 ASP A N 1
ATOM 1815 C CA . ASP A 1 218 ? 2.623 0.782 -18.269 1.00 92.06 218 ASP A CA 1
ATOM 1816 C C . ASP A 1 218 ? 4.082 1.017 -17.831 1.00 92.06 218 ASP A C 1
ATOM 1818 O O . ASP A 1 218 ? 4.732 1.989 -18.229 1.00 92.06 218 ASP A O 1
ATOM 1822 N N . GLY A 1 219 ? 4.595 0.078 -17.026 1.00 82.31 219 GLY A N 1
ATOM 1823 C CA . GLY A 1 219 ? 5.903 0.124 -16.365 1.00 82.31 219 GLY A CA 1
ATOM 1824 C C . GLY A 1 219 ? 7.141 0.238 -17.264 1.00 82.31 219 GLY A C 1
ATOM 1825 O O . GLY A 1 219 ? 8.236 0.467 -16.754 1.00 82.31 219 GLY A O 1
ATOM 1826 N N . ARG A 1 220 ? 7.012 0.106 -18.590 1.00 81.06 220 ARG A N 1
ATOM 1827 C CA . ARG A 1 220 ? 8.118 0.347 -19.536 1.00 81.06 220 ARG A CA 1
ATOM 1828 C C . ARG A 1 220 ? 8.490 1.829 -19.651 1.00 81.06 220 ARG A C 1
ATOM 1830 O O . ARG A 1 220 ? 9.624 2.134 -20.010 1.00 81.06 220 ARG A O 1
ATOM 1837 N N . LEU A 1 221 ? 7.538 2.736 -19.402 1.00 77.00 221 LEU A N 1
ATOM 1838 C CA . LEU A 1 221 ? 7.668 4.196 -19.554 1.00 77.00 221 LEU A CA 1
ATOM 1839 C C . LEU A 1 221 ? 8.275 4.688 -20.887 1.00 77.00 221 LEU A C 1
ATOM 1841 O O . LEU A 1 221 ? 8.810 5.791 -20.970 1.00 77.00 221 LEU A O 1
ATOM 1845 N N . CYS A 1 222 ? 8.145 3.912 -21.966 1.00 79.62 222 CYS A N 1
ATOM 1846 C CA . CYS A 1 222 ? 8.619 4.274 -23.306 1.00 79.62 222 CYS A CA 1
ATOM 1847 C C . CYS A 1 222 ? 7.670 5.259 -24.025 1.00 79.62 222 CYS A C 1
ATOM 1849 O O . CYS A 1 222 ? 7.259 5.014 -25.158 1.00 79.62 222 CYS A O 1
ATOM 1851 N N . TYR A 1 223 ? 7.307 6.359 -23.361 1.00 84.31 223 TYR A N 1
ATOM 1852 C CA . TYR A 1 223 ? 6.357 7.365 -23.847 1.00 84.31 223 TYR A CA 1
ATOM 1853 C C . TYR A 1 223 ? 7.006 8.758 -23.966 1.00 84.31 223 TYR A C 1
ATOM 1855 O O . TYR A 1 223 ? 8.042 9.009 -23.344 1.00 84.31 223 TYR A O 1
ATOM 1863 N N . PRO A 1 224 ? 6.405 9.701 -24.719 1.00 84.94 224 PRO A N 1
ATOM 1864 C CA . PRO A 1 224 ? 6.842 11.095 -24.729 1.00 84.94 224 PRO A CA 1
ATOM 1865 C C . PRO A 1 224 ? 6.818 11.716 -23.325 1.00 84.94 224 PRO A C 1
ATOM 1867 O O . PRO A 1 224 ? 5.857 11.530 -22.577 1.00 84.94 224 PRO A O 1
ATOM 1870 N N . VAL A 1 225 ? 7.842 12.508 -22.988 1.00 79.81 225 VAL A N 1
ATOM 1871 C CA . VAL A 1 225 ? 7.970 13.164 -21.669 1.00 79.81 225 VAL A CA 1
ATOM 1872 C C . VAL A 1 225 ? 6.735 14.001 -21.332 1.00 79.81 225 VAL A C 1
ATOM 1874 O O . VAL A 1 225 ? 6.282 13.987 -20.192 1.00 79.81 225 VAL A O 1
ATOM 1877 N N . ASP A 1 226 ? 6.155 14.678 -22.322 1.00 85.44 226 ASP A N 1
ATOM 1878 C CA . ASP A 1 226 ? 5.000 15.557 -22.125 1.00 85.44 226 ASP A CA 1
ATOM 1879 C C . ASP A 1 226 ? 3.710 14.765 -21.828 1.00 85.44 226 ASP A C 1
ATOM 1881 O O . ASP A 1 226 ? 2.863 15.235 -21.071 1.00 85.44 226 ASP A O 1
ATOM 1885 N N . PHE A 1 227 ? 3.593 13.521 -22.321 1.00 90.56 227 PHE A N 1
ATOM 1886 C CA . PHE A 1 227 ? 2.539 12.591 -21.896 1.00 90.56 227 PHE A CA 1
ATOM 1887 C C . PHE A 1 227 ? 2.789 12.063 -20.481 1.00 90.56 227 PHE A C 1
ATOM 1889 O O . PHE A 1 227 ? 1.858 12.032 -19.683 1.00 90.56 227 PHE A O 1
ATOM 1896 N N . ILE A 1 228 ? 4.026 11.675 -20.148 1.00 87.75 228 ILE A N 1
ATOM 1897 C CA . ILE A 1 228 ? 4.356 11.186 -18.797 1.00 87.75 228 ILE A CA 1
ATOM 1898 C C . ILE A 1 228 ? 4.088 12.287 -17.762 1.00 87.75 228 ILE A C 1
ATOM 1900 O O . ILE A 1 228 ? 3.546 12.000 -16.696 1.00 87.75 228 ILE A O 1
ATOM 1904 N N . LYS A 1 229 ? 4.391 13.548 -18.104 1.00 85.88 229 LYS A N 1
ATOM 1905 C CA . LYS A 1 229 ? 4.019 14.711 -17.298 1.00 85.88 229 LYS A CA 1
ATOM 1906 C C . LYS A 1 229 ? 2.505 14.878 -17.211 1.00 85.88 229 LYS A C 1
ATOM 1908 O O . LYS A 1 229 ? 2.000 14.935 -16.103 1.00 85.88 229 LYS A O 1
ATOM 1913 N N . LEU A 1 230 ? 1.776 14.884 -18.330 1.00 90.38 230 LEU A N 1
ATOM 1914 C CA . LEU A 1 230 ? 0.311 14.998 -18.310 1.00 90.38 230 LEU A CA 1
ATOM 1915 C C . LEU A 1 230 ? -0.353 13.889 -17.471 1.00 90.38 230 LEU A C 1
ATOM 1917 O O . LEU A 1 230 ? -1.305 14.169 -16.751 1.00 90.38 230 LEU A O 1
ATOM 1921 N N . TYR A 1 231 ? 0.156 12.654 -17.530 1.00 91.19 231 TYR A N 1
ATOM 1922 C CA . TYR A 1 231 ? -0.321 11.552 -16.696 1.00 91.19 231 TYR A CA 1
ATOM 1923 C C . TYR A 1 231 ? -0.011 11.788 -15.211 1.00 91.19 231 TYR A C 1
ATOM 1925 O O . TYR A 1 231 ? -0.909 11.648 -14.387 1.00 91.19 231 TYR A O 1
ATOM 1933 N N . ALA A 1 232 ? 1.216 12.172 -14.852 1.00 87.62 232 ALA A N 1
ATOM 1934 C CA . ALA A 1 232 ? 1.572 12.434 -13.457 1.00 87.62 232 ALA A CA 1
ATOM 1935 C C . ALA A 1 232 ? 0.810 13.635 -12.875 1.00 87.62 232 ALA A C 1
ATOM 1937 O O . ALA A 1 232 ? 0.166 13.495 -11.839 1.00 87.62 232 ALA A O 1
ATOM 1938 N N . ASP A 1 233 ? 0.795 14.766 -13.591 1.00 88.25 233 ASP A N 1
ATOM 1939 C CA . ASP A 1 233 ? -0.003 15.946 -13.251 1.00 88.25 233 ASP A CA 1
ATOM 1940 C C . ASP A 1 233 ? -1.483 15.545 -13.043 1.00 88.25 233 ASP A C 1
ATOM 1942 O O . ASP A 1 233 ? -2.126 16.025 -12.116 1.00 88.25 233 ASP A O 1
ATOM 1946 N N . SER A 1 234 ? -2.026 14.613 -13.845 1.00 89.12 234 SER A N 1
ATOM 1947 C CA . SER A 1 234 ? -3.421 14.149 -13.725 1.00 89.12 234 SER A CA 1
ATOM 1948 C C . SER A 1 234 ? -3.756 13.325 -12.476 1.00 89.12 234 SER A C 1
ATOM 1950 O O . SER A 1 234 ? -4.939 13.113 -12.207 1.00 89.12 234 SER A O 1
ATOM 1952 N N . LEU A 1 235 ? -2.761 12.870 -11.706 1.00 86.00 235 LEU A N 1
ATOM 1953 C CA . LEU A 1 235 ? -2.990 12.192 -10.422 1.00 86.00 235 LEU A CA 1
ATOM 1954 C C . LEU A 1 235 ? -3.302 13.182 -9.288 1.00 86.00 235 LEU A C 1
ATOM 1956 O O . LEU A 1 235 ? -3.882 12.785 -8.275 1.00 86.00 235 LEU A O 1
ATOM 1960 N N . GLU A 1 236 ? -2.919 14.451 -9.465 1.00 82.12 236 GLU A N 1
ATOM 1961 C CA . GLU A 1 236 ? -2.969 15.504 -8.446 1.00 82.12 236 GLU A CA 1
ATOM 1962 C C . GLU A 1 236 ? -3.856 16.690 -8.869 1.00 82.12 236 GLU A C 1
ATOM 1964 O O . GLU A 1 236 ? -4.675 17.143 -8.066 1.00 82.12 236 GLU A O 1
ATOM 1969 N N . ASP A 1 237 ? -3.759 17.152 -10.122 1.00 85.50 237 ASP A N 1
ATOM 1970 C CA . ASP A 1 237 ? -4.481 18.310 -10.669 1.00 85.50 237 ASP A CA 1
ATOM 1971 C C . ASP A 1 237 ? -5.782 17.933 -11.429 1.00 85.50 237 ASP A C 1
ATOM 1973 O O . ASP A 1 237 ? -5.738 17.293 -12.489 1.00 85.50 237 ASP A O 1
ATOM 1977 N N . PRO A 1 238 ? -6.956 18.422 -10.973 1.00 85.56 238 PRO A N 1
ATOM 1978 C CA . PRO A 1 238 ? -8.229 18.342 -11.693 1.00 85.56 238 PRO A CA 1
ATOM 1979 C C . PRO A 1 238 ? -8.234 18.830 -13.152 1.00 85.56 238 PRO A C 1
ATOM 1981 O O . PRO A 1 238 ? -9.070 18.358 -13.931 1.00 85.56 238 PRO A O 1
ATOM 1984 N N . TYR A 1 239 ? -7.382 19.784 -13.544 1.00 88.25 239 TYR A N 1
ATOM 1985 C CA . TYR A 1 239 ? -7.346 20.304 -14.918 1.00 88.25 239 TYR A CA 1
ATOM 1986 C C . TYR A 1 239 ? -6.553 19.385 -15.855 1.00 88.25 239 TYR A C 1
ATOM 1988 O O . TYR A 1 239 ? -7.078 18.998 -16.905 1.00 88.25 239 TYR A O 1
ATOM 1996 N N . ALA A 1 240 ? -5.356 18.947 -15.457 1.00 90.69 240 ALA A N 1
ATOM 1997 C CA . ALA A 1 240 ? -4.600 17.891 -16.130 1.00 90.69 240 ALA A CA 1
ATOM 1998 C C . ALA A 1 240 ? -5.425 16.598 -16.261 1.00 90.69 240 ALA A C 1
ATOM 2000 O O . ALA A 1 240 ? -5.449 15.984 -17.331 1.00 90.69 240 ALA A O 1
ATOM 2001 N N . PHE A 1 241 ? -6.191 16.238 -15.225 1.00 89.19 241 PHE A N 1
ATOM 2002 C CA . PHE A 1 241 ? -7.108 15.098 -15.257 1.00 89.19 241 PHE A CA 1
ATOM 2003 C C . PHE A 1 241 ? -8.235 15.238 -16.293 1.00 89.19 241 PHE A C 1
ATOM 2005 O O . PHE A 1 241 ? -8.479 14.323 -17.085 1.00 89.19 241 PHE A O 1
ATOM 2012 N N . LYS A 1 242 ? -8.879 16.406 -16.386 1.00 89.81 242 LYS A N 1
ATOM 2013 C CA . LYS A 1 242 ? -9.861 16.668 -17.456 1.00 89.81 242 LYS A CA 1
ATOM 2014 C C . LYS A 1 242 ? -9.217 16.611 -18.847 1.00 89.81 242 LYS A C 1
ATOM 2016 O O . LYS A 1 242 ? -9.816 16.046 -19.762 1.00 89.81 242 LYS A O 1
ATOM 2021 N N . ASN A 1 243 ? -7.997 17.132 -18.992 1.00 93.12 243 ASN A N 1
ATOM 2022 C CA . ASN A 1 243 ? -7.254 17.158 -20.253 1.00 93.12 243 ASN A CA 1
ATOM 2023 C C . ASN A 1 243 ? -6.865 15.746 -20.747 1.00 93.12 243 ASN A C 1
ATOM 2025 O O . ASN A 1 243 ? -7.083 15.406 -21.917 1.00 93.12 243 ASN A O 1
ATOM 2029 N N . ILE A 1 244 ? -6.343 14.881 -19.867 1.00 92.94 244 ILE A N 1
ATOM 2030 C CA . ILE A 1 244 ? -5.978 13.509 -20.254 1.00 92.94 244 ILE A CA 1
ATOM 2031 C C . ILE A 1 244 ? -7.222 12.676 -20.615 1.00 92.94 244 ILE A C 1
ATOM 2033 O O . ILE A 1 244 ? -7.190 11.937 -21.603 1.00 92.94 244 ILE A O 1
ATOM 2037 N N . ILE A 1 245 ? -8.358 12.876 -19.928 1.00 91.69 245 ILE A N 1
ATOM 2038 C CA . ILE A 1 245 ? -9.645 12.272 -20.317 1.00 91.69 245 ILE A CA 1
ATOM 2039 C C . ILE A 1 245 ? -10.109 12.766 -21.689 1.00 91.69 245 ILE A C 1
ATOM 2041 O O . ILE A 1 245 ? -10.479 11.943 -22.530 1.00 91.69 245 ILE A O 1
ATOM 2045 N N . SER A 1 246 ? -10.111 14.079 -21.946 1.00 91.94 246 SER A N 1
ATOM 2046 C CA . SER A 1 246 ? -10.589 14.613 -23.231 1.00 91.94 246 SER A CA 1
ATOM 2047 C C . SER A 1 246 ? -9.727 14.162 -24.413 1.00 91.94 246 SER A C 1
ATOM 2049 O O . SER A 1 246 ? -10.252 13.955 -25.509 1.00 91.94 246 SER A O 1
ATOM 2051 N N . THR A 1 247 ? -8.427 13.972 -24.170 1.00 94.69 247 THR A N 1
ATOM 2052 C CA . THR A 1 247 ? -7.444 13.530 -25.166 1.00 94.69 247 THR A CA 1
ATOM 2053 C C . THR A 1 247 ? -7.566 12.034 -25.467 1.00 94.69 247 THR A C 1
ATOM 2055 O O . THR A 1 247 ? -7.787 11.660 -26.618 1.00 94.69 247 THR A O 1
ATOM 2058 N N . TYR A 1 248 ? -7.460 11.170 -24.450 1.00 94.31 248 TYR A N 1
ATOM 2059 C CA . TYR A 1 248 ? -7.341 9.714 -24.641 1.00 94.31 248 TYR A CA 1
ATOM 2060 C C . TYR A 1 248 ? -8.672 8.954 -24.567 1.00 94.31 248 TYR A C 1
ATOM 2062 O O . TYR A 1 248 ? -8.733 7.792 -24.973 1.00 94.31 248 TYR A O 1
ATOM 2070 N N . LYS A 1 249 ? -9.740 9.610 -24.090 1.00 94.06 249 LYS A N 1
ATOM 2071 C CA . LYS A 1 249 ? -11.120 9.095 -24.034 1.00 94.06 249 LYS A CA 1
ATOM 2072 C C . LYS A 1 249 ? -11.195 7.670 -23.451 1.00 94.06 249 LYS A C 1
ATOM 2074 O O . LYS A 1 249 ? -11.548 6.729 -24.166 1.00 94.06 249 LYS A O 1
ATOM 2079 N N . PRO A 1 250 ? -10.812 7.493 -22.172 1.00 95.25 250 PRO A N 1
ATOM 2080 C CA . PRO A 1 250 ? -10.973 6.227 -21.471 1.00 95.25 250 PRO A CA 1
ATOM 2081 C C . PRO A 1 250 ? -12.457 5.917 -21.244 1.00 95.25 250 PRO A C 1
ATOM 2083 O O . PRO A 1 250 ? -13.216 6.738 -20.725 1.00 95.25 250 PRO A O 1
ATOM 2086 N N . GLU A 1 251 ? -12.843 4.703 -21.617 1.00 96.38 251 GLU A N 1
ATOM 2087 C CA . GLU A 1 251 ? -14.190 4.152 -21.429 1.00 96.38 251 GLU A CA 1
ATOM 2088 C C . GLU A 1 251 ? -14.289 3.411 -20.079 1.00 96.38 251 GLU A C 1
ATOM 2090 O O . GLU A 1 251 ? -15.372 3.202 -19.533 1.00 96.38 251 GLU A O 1
ATOM 2095 N N . ILE A 1 252 ? -13.131 2.999 -19.553 1.00 97.25 252 ILE A N 1
ATOM 2096 C CA . ILE A 1 252 ? -12.935 2.194 -18.350 1.00 97.25 252 ILE A CA 1
ATOM 2097 C C . ILE A 1 252 ? -11.876 2.891 -17.484 1.00 97.25 252 ILE A C 1
ATOM 2099 O O . ILE A 1 252 ? -10.857 3.352 -18.003 1.00 97.25 252 ILE A O 1
ATOM 2103 N N . PHE A 1 253 ? -12.065 2.903 -16.167 1.00 94.69 253 PHE A N 1
ATOM 2104 C CA . PHE A 1 253 ? -11.017 3.241 -15.198 1.00 94.69 253 PHE A CA 1
ATOM 2105 C C . PHE A 1 253 ? -10.693 2.025 -14.341 1.00 94.69 253 PHE A C 1
ATOM 2107 O O . PHE A 1 253 ? -11.615 1.351 -13.889 1.00 94.69 253 PHE A O 1
ATOM 2114 N N . LEU A 1 254 ? -9.406 1.753 -14.116 1.00 95.00 254 LEU A N 1
ATOM 2115 C CA . LEU A 1 254 ? -8.917 0.626 -13.315 1.00 95.00 254 LEU A CA 1
ATOM 2116 C C . LEU A 1 254 ? -7.839 1.130 -12.345 1.00 95.00 254 LEU A C 1
ATOM 2118 O O . LEU A 1 254 ? -6.661 1.220 -12.700 1.00 95.00 254 LEU A O 1
ATOM 2122 N N . LEU A 1 255 ? -8.259 1.511 -11.138 1.00 90.94 255 LEU A N 1
ATOM 2123 C CA . LEU A 1 255 ? -7.422 2.215 -10.161 1.00 90.94 255 LEU A CA 1
ATOM 2124 C C . LEU A 1 255 ? -7.155 1.398 -8.901 1.00 90.94 255 LEU A C 1
ATOM 2126 O O . LEU A 1 255 ? -7.983 0.587 -8.497 1.00 90.94 255 LEU A O 1
ATOM 2130 N N . ASP A 1 256 ? -6.023 1.676 -8.262 1.00 87.50 256 ASP A N 1
ATOM 2131 C CA . ASP A 1 256 ? -5.716 1.247 -6.897 1.00 87.50 256 ASP A CA 1
ATOM 2132 C C . ASP A 1 256 ? -6.246 2.238 -5.839 1.00 87.50 256 ASP A C 1
ATOM 2134 O O . ASP A 1 256 ? -6.680 3.351 -6.146 1.00 87.50 256 ASP A O 1
ATOM 2138 N N . TYR A 1 257 ? -6.215 1.821 -4.572 1.00 81.75 257 TYR A N 1
ATOM 2139 C CA . TYR A 1 257 ? -6.698 2.610 -3.430 1.00 81.75 257 TYR A CA 1
ATOM 2140 C C . TYR A 1 257 ? -5.755 3.717 -2.940 1.00 81.75 257 TYR A C 1
ATOM 2142 O O . TYR A 1 257 ? -6.180 4.550 -2.143 1.00 81.75 257 TYR A O 1
ATOM 2150 N N . ASN A 1 258 ? -4.505 3.747 -3.398 1.00 75.06 258 ASN A N 1
ATOM 2151 C CA . ASN A 1 258 ? -3.491 4.726 -3.002 1.00 75.06 258 ASN A CA 1
ATOM 2152 C C . ASN A 1 258 ? -3.385 5.894 -4.005 1.00 75.06 258 ASN A C 1
ATOM 2154 O O . ASN A 1 258 ? -2.471 6.711 -3.897 1.00 75.06 258 ASN A O 1
ATOM 2158 N N . HIS A 1 259 ? -4.298 5.983 -4.982 1.00 76.19 259 HIS A N 1
ATOM 2159 C CA . HIS A 1 259 ? -4.349 7.061 -5.970 1.00 76.19 259 HIS A CA 1
ATOM 2160 C C . HIS A 1 259 ? -4.419 8.449 -5.281 1.00 76.19 259 HIS A C 1
ATOM 2162 O O . HIS A 1 259 ? -5.441 8.739 -4.646 1.00 76.19 259 HIS A O 1
ATOM 2168 N N . PRO A 1 260 ? -3.407 9.334 -5.437 1.00 70.06 260 PRO A N 1
ATOM 2169 C CA . PRO A 1 260 ? -3.205 10.505 -4.573 1.00 70.06 260 PRO A CA 1
ATOM 2170 C C . PRO A 1 260 ? -4.429 11.403 -4.389 1.00 70.06 260 PRO A C 1
ATOM 2172 O O . PRO A 1 260 ? -4.728 11.808 -3.270 1.00 70.06 260 PRO A O 1
ATOM 2175 N N . ASN A 1 261 ? -5.174 11.674 -5.467 1.00 73.12 261 ASN A N 1
ATOM 2176 C CA . ASN A 1 261 ? -6.366 12.520 -5.416 1.00 73.12 261 ASN A CA 1
ATOM 2177 C C . ASN A 1 261 ? -7.675 11.769 -5.741 1.00 73.12 261 ASN A C 1
ATOM 2179 O O . ASN A 1 261 ? -8.524 12.270 -6.484 1.00 73.12 261 ASN A O 1
ATOM 2183 N N . ILE A 1 262 ? -7.849 10.544 -5.214 1.00 78.06 262 ILE A N 1
ATOM 2184 C CA . ILE A 1 262 ? -9.031 9.695 -5.495 1.00 78.06 262 ILE A CA 1
ATOM 2185 C C . ILE A 1 262 ? -10.372 10.390 -5.184 1.00 78.06 262 ILE A C 1
ATOM 2187 O O . ILE A 1 262 ? -11.371 10.128 -5.851 1.00 78.06 262 ILE A O 1
ATOM 2191 N N . VAL A 1 263 ? -10.408 11.306 -4.208 1.00 74.06 263 VAL A N 1
ATOM 2192 C CA . VAL A 1 263 ? -11.619 12.057 -3.834 1.00 74.06 263 VAL A CA 1
ATOM 2193 C C . VAL A 1 263 ? -12.058 12.983 -4.972 1.00 74.06 263 VAL A C 1
ATOM 2195 O O . VAL A 1 263 ? -13.165 12.822 -5.486 1.00 74.06 263 VAL A O 1
ATOM 2198 N N . ASN A 1 264 ? -11.178 13.882 -5.427 1.00 74.19 264 ASN A N 1
ATOM 2199 C CA . ASN A 1 264 ? -11.483 14.787 -6.538 1.00 74.19 264 ASN A CA 1
ATOM 2200 C C . ASN A 1 264 ? -11.723 14.016 -7.842 1.00 74.19 264 ASN A C 1
ATOM 2202 O O . ASN A 1 264 ? -12.610 14.370 -8.613 1.00 74.19 264 ASN A O 1
ATOM 2206 N N . PHE A 1 265 ? -10.968 12.939 -8.076 1.00 78.50 265 PHE A N 1
ATOM 2207 C CA . PHE A 1 265 ? -11.171 12.021 -9.197 1.00 78.50 265 PHE A CA 1
ATOM 2208 C C . PHE A 1 265 ? -12.611 11.470 -9.232 1.00 78.50 265 PHE A C 1
ATOM 2210 O O . PHE A 1 265 ? -13.284 11.566 -10.262 1.00 78.50 265 PHE A O 1
ATOM 2217 N N . LEU A 1 266 ? -13.116 10.959 -8.100 1.00 79.94 266 LEU A N 1
ATOM 2218 C CA . LEU A 1 266 ? -14.481 10.432 -7.979 1.00 79.94 266 LEU A CA 1
ATOM 2219 C C . LEU A 1 266 ? -15.541 11.515 -8.222 1.00 79.94 266 LEU A C 1
ATOM 2221 O O . LEU A 1 266 ? -16.520 11.256 -8.925 1.00 79.94 266 LEU A O 1
ATOM 2225 N N . ASP A 1 267 ? -15.344 12.728 -7.698 1.00 81.38 267 ASP A N 1
ATOM 2226 C CA . ASP A 1 267 ? -16.280 13.838 -7.917 1.00 81.38 267 ASP A CA 1
ATOM 2227 C C . ASP A 1 267 ? -16.245 14.388 -9.359 1.00 81.38 267 ASP A C 1
ATOM 2229 O O . ASP A 1 267 ? -17.289 14.782 -9.877 1.00 81.38 267 ASP A O 1
ATOM 2233 N N . ILE A 1 268 ? -15.101 14.350 -10.057 1.00 80.88 268 ILE A N 1
ATOM 2234 C CA . ILE A 1 268 ? -15.001 14.732 -11.483 1.00 80.88 268 ILE A CA 1
ATOM 2235 C C . ILE A 1 268 ? -15.636 13.670 -12.395 1.00 80.88 268 ILE A C 1
ATOM 2237 O O . ILE A 1 268 ? -16.236 14.012 -13.415 1.00 80.88 268 ILE A O 1
ATOM 2241 N N . MET A 1 269 ? -15.536 12.385 -12.040 1.00 83.25 269 MET A N 1
ATOM 2242 C CA . MET A 1 269 ? -16.195 11.292 -12.769 1.00 83.25 269 MET A CA 1
ATOM 2243 C C . MET A 1 269 ? -17.708 11.187 -12.516 1.00 83.25 269 MET A C 1
ATOM 2245 O O . MET A 1 269 ? -18.409 10.486 -13.256 1.00 83.25 269 MET A O 1
ATOM 2249 N N . LYS A 1 270 ? -18.207 11.833 -11.459 1.00 83.25 270 LYS A N 1
ATOM 2250 C CA . LYS A 1 270 ? -19.562 11.680 -10.916 1.00 83.25 270 LYS A CA 1
ATOM 2251 C C . LYS A 1 270 ? -20.637 11.840 -11.988 1.00 83.25 270 LYS A C 1
ATOM 2253 O O . LYS A 1 270 ? -20.663 12.804 -12.746 1.00 83.25 270 LYS A O 1
ATOM 2258 N N . GLY A 1 271 ? -21.539 10.865 -12.062 1.00 86.06 271 GLY A N 1
ATOM 2259 C CA . GLY A 1 271 ? -22.598 10.819 -13.071 1.00 86.06 271 GLY A CA 1
ATOM 2260 C C . GLY A 1 271 ? -22.151 10.246 -14.420 1.00 86.06 271 GLY A C 1
ATOM 2261 O O . GLY A 1 271 ? -22.888 9.428 -14.963 1.00 86.06 271 GLY A O 1
ATOM 2262 N N . ARG A 1 272 ? -20.956 10.583 -14.933 1.00 91.12 272 ARG A N 1
ATOM 2263 C CA . ARG A 1 272 ? -20.446 10.044 -16.213 1.00 91.12 272 ARG A CA 1
ATOM 2264 C C . ARG A 1 272 ? -19.942 8.605 -16.102 1.00 91.12 272 ARG A C 1
ATOM 2266 O O . ARG A 1 272 ? -20.167 7.825 -17.022 1.00 91.12 272 ARG A O 1
ATOM 2273 N N . TYR A 1 273 ? -19.298 8.245 -14.995 1.00 92.62 273 TYR A N 1
ATOM 2274 C CA . TYR A 1 273 ? -18.831 6.879 -14.742 1.00 92.62 273 TYR A CA 1
ATOM 2275 C C . TYR A 1 273 ? -19.585 6.241 -13.568 1.00 92.62 273 TYR A C 1
ATOM 2277 O O . TYR A 1 273 ? -20.155 6.929 -12.715 1.00 92.62 273 TYR A O 1
ATOM 2285 N N . SER A 1 274 ? -19.609 4.911 -13.548 1.00 93.38 274 SER A N 1
ATOM 2286 C CA . SER A 1 274 ? -20.263 4.083 -12.533 1.00 93.38 274 SER A CA 1
ATOM 2287 C C . SER A 1 274 ? -19.279 3.056 -11.978 1.00 93.38 274 SER A C 1
ATOM 2289 O O . SER A 1 274 ? -18.598 2.388 -12.755 1.00 93.38 274 SER A O 1
ATOM 2291 N N . LEU A 1 275 ? -19.198 2.931 -10.650 1.00 93.81 275 LEU A N 1
ATOM 2292 C CA . LEU A 1 275 ? -18.431 1.881 -9.977 1.00 93.81 275 LEU A CA 1
ATOM 2293 C C . LEU A 1 275 ? -19.180 0.555 -10.125 1.00 93.81 275 LEU A C 1
ATOM 2295 O O . LEU A 1 275 ? -20.301 0.442 -9.636 1.00 93.81 275 LEU A O 1
ATOM 2299 N N . VAL A 1 276 ? -18.567 -0.446 -10.760 1.00 95.50 276 VAL A N 1
ATOM 2300 C CA . VAL A 1 276 ? -19.214 -1.756 -10.997 1.00 95.50 276 VAL A CA 1
ATOM 2301 C C . VAL A 1 276 ? -18.548 -2.915 -10.259 1.00 95.50 276 VAL A C 1
ATOM 2303 O O . VAL A 1 276 ? -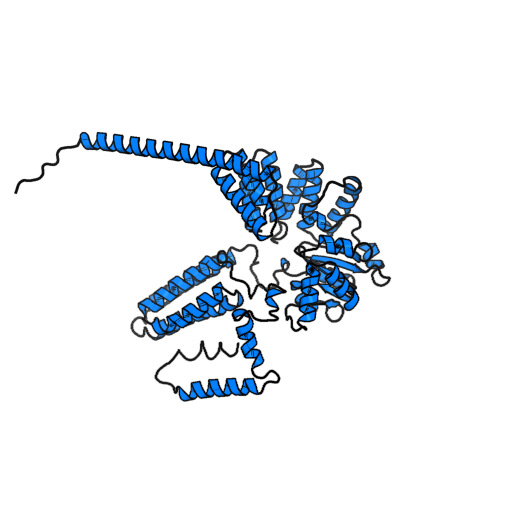19.178 -3.942 -10.041 1.00 95.50 276 VAL A O 1
ATOM 2306 N N . TYR A 1 277 ? -17.289 -2.777 -9.844 1.00 95.25 277 TYR A N 1
ATOM 2307 C CA . TYR A 1 277 ? -16.600 -3.782 -9.034 1.00 95.25 277 TYR A CA 1
ATOM 2308 C C . TYR A 1 277 ? -15.444 -3.141 -8.265 1.00 95.25 277 TYR A C 1
ATOM 2310 O O . TYR A 1 277 ? -14.799 -2.212 -8.756 1.00 95.25 277 TYR A O 1
ATOM 2318 N N . PHE A 1 278 ? -15.165 -3.659 -7.072 1.00 92.81 278 PHE A N 1
ATOM 2319 C CA . PHE A 1 278 ? -13.954 -3.357 -6.317 1.00 92.81 278 PHE A CA 1
ATOM 2320 C C . PHE A 1 278 ? -13.556 -4.533 -5.420 1.00 92.81 278 PHE A C 1
ATOM 2322 O O . PHE A 1 278 ? -14.421 -5.310 -5.013 1.00 92.81 278 PHE A O 1
ATOM 2329 N N . ASP A 1 279 ? -12.271 -4.658 -5.101 1.00 90.62 279 ASP A N 1
ATOM 2330 C CA . ASP A 1 279 ? -11.745 -5.635 -4.143 1.00 90.62 279 ASP A CA 1
ATOM 2331 C C . ASP A 1 279 ? -10.824 -4.960 -3.104 1.00 90.62 279 ASP A C 1
ATOM 2333 O O . ASP A 1 279 ? -11.104 -3.854 -2.650 1.00 90.62 279 ASP A O 1
ATOM 2337 N N . ASP A 1 280 ? -9.755 -5.622 -2.663 1.00 86.62 280 ASP A N 1
ATOM 2338 C CA . ASP A 1 280 ? -8.791 -5.047 -1.719 1.00 86.62 280 ASP A CA 1
ATOM 2339 C C . ASP A 1 280 ? -7.707 -4.211 -2.410 1.00 86.62 280 ASP A C 1
ATOM 2341 O O . ASP A 1 280 ? -7.201 -3.241 -1.839 1.00 86.62 280 ASP A O 1
ATOM 2345 N N . ASN A 1 281 ? -7.358 -4.579 -3.642 1.00 87.06 281 ASN A N 1
ATOM 2346 C CA . ASN A 1 281 ? -6.282 -3.985 -4.421 1.00 87.06 281 ASN A CA 1
ATOM 2347 C C . ASN A 1 281 ? -6.815 -2.884 -5.351 1.00 87.06 281 ASN A C 1
ATOM 2349 O O . ASN A 1 281 ? -6.225 -1.806 -5.424 1.00 87.06 281 ASN A O 1
ATOM 2353 N N . ALA A 1 282 ? -7.936 -3.136 -6.038 1.00 90.81 282 ALA A N 1
ATOM 2354 C CA . ALA A 1 282 ? -8.365 -2.306 -7.158 1.00 90.81 282 ALA A CA 1
ATOM 2355 C C . ALA A 1 282 ? -9.886 -2.098 -7.285 1.00 90.81 282 ALA A C 1
ATOM 2357 O O . ALA A 1 282 ? -10.709 -2.880 -6.809 1.00 90.81 282 ALA A O 1
ATOM 2358 N N . MET A 1 283 ? -10.241 -1.026 -7.993 1.00 92.75 283 MET A N 1
ATOM 2359 C CA . MET A 1 283 ? -11.593 -0.587 -8.344 1.00 92.75 283 MET A CA 1
ATOM 2360 C C . MET A 1 283 ? -11.725 -0.490 -9.867 1.00 92.75 283 MET A C 1
ATOM 2362 O O . MET A 1 283 ? -10.786 -0.050 -10.536 1.00 92.75 283 MET A O 1
ATOM 2366 N N . ILE A 1 284 ? -12.899 -0.820 -10.413 1.00 94.94 284 ILE A N 1
ATOM 2367 C CA . ILE A 1 284 ? -13.233 -0.588 -11.825 1.00 94.94 284 ILE A CA 1
ATOM 2368 C C . ILE A 1 284 ? -14.504 0.250 -11.985 1.00 94.94 284 ILE A C 1
ATOM 2370 O O . ILE A 1 284 ? -15.574 -0.080 -11.463 1.00 94.94 284 ILE A O 1
ATOM 2374 N N . PHE A 1 285 ? -14.378 1.308 -12.787 1.00 94.88 285 PHE A N 1
ATOM 2375 C CA . PHE A 1 285 ? -15.477 2.179 -13.186 1.00 94.88 285 PHE A CA 1
ATOM 2376 C C . PHE A 1 285 ? -15.693 2.099 -14.699 1.00 94.88 285 PHE A C 1
ATOM 2378 O O . PHE A 1 285 ? -14.726 2.052 -15.460 1.00 94.88 285 PHE A O 1
ATOM 2385 N N . LEU A 1 286 ? -16.953 2.109 -15.134 1.00 97.00 286 LEU A N 1
ATOM 2386 C CA . LEU A 1 286 ? -17.350 2.074 -16.545 1.00 97.00 286 LEU A CA 1
ATOM 2387 C C . LEU A 1 286 ? -18.091 3.354 -16.935 1.00 97.00 286 LEU A C 1
ATOM 2389 O O . LEU A 1 286 ? -18.877 3.884 -16.147 1.00 97.00 286 LEU A O 1
ATOM 2393 N N . GLU A 1 287 ? -17.858 3.843 -18.152 1.00 96.00 287 GLU A N 1
ATOM 2394 C CA . GLU A 1 287 ? -18.585 4.986 -18.710 1.00 96.00 287 GLU A CA 1
ATOM 2395 C C . GLU A 1 287 ? -20.066 4.650 -18.935 1.00 96.00 287 GLU A C 1
ATOM 2397 O O . GLU A 1 287 ? -20.393 3.642 -19.573 1.00 96.00 287 GLU A O 1
ATOM 2402 N N . ARG A 1 288 ? -20.971 5.525 -18.473 1.00 94.94 288 ARG A N 1
ATOM 2403 C CA . ARG A 1 288 ? -22.405 5.437 -18.777 1.00 94.94 288 ARG A CA 1
ATOM 2404 C C . ARG A 1 288 ? -22.626 5.650 -20.269 1.00 94.94 288 ARG A C 1
ATOM 2406 O O . ARG A 1 288 ? -22.654 6.770 -20.770 1.00 94.94 288 ARG A O 1
ATOM 2413 N N . SER A 1 289 ? -22.755 4.534 -20.965 1.00 91.75 289 SER A N 1
ATOM 2414 C CA . SER A 1 289 ? -22.865 4.443 -22.410 1.00 91.75 289 SER A CA 1
ATOM 2415 C C . SER A 1 289 ? -23.608 3.159 -22.768 1.00 91.75 289 SER A C 1
ATOM 2417 O O . SER A 1 289 ? -23.503 2.151 -22.062 1.00 91.75 289 SER A O 1
ATOM 2419 N N . ASN A 1 290 ? -24.280 3.155 -23.922 1.00 92.75 290 ASN A N 1
ATOM 2420 C CA . ASN A 1 290 ? -25.033 2.002 -24.436 1.00 92.75 290 ASN A CA 1
ATOM 2421 C C . ASN A 1 290 ? -24.199 0.700 -24.483 1.00 92.75 290 ASN A C 1
ATOM 2423 O O . ASN A 1 290 ? -24.756 -0.393 -24.458 1.00 92.75 290 ASN A O 1
ATOM 2427 N N . LYS A 1 291 ? -22.864 0.821 -24.540 1.00 95.50 291 LYS A N 1
ATOM 2428 C CA . LYS A 1 291 ? -21.883 -0.271 -24.535 1.00 95.50 291 LYS A CA 1
ATOM 2429 C C . LYS A 1 291 ? -21.791 -1.012 -23.193 1.00 95.50 291 LYS A C 1
ATOM 2431 O O . LYS A 1 291 ? -21.568 -2.219 -23.189 1.00 95.50 291 LYS A O 1
ATOM 2436 N N . PHE A 1 292 ? -21.947 -0.312 -22.068 1.00 97.56 292 PHE A N 1
ATOM 2437 C CA . PHE A 1 292 ? -21.801 -0.879 -20.717 1.00 97.56 292 PHE A CA 1
ATOM 2438 C C . PHE A 1 292 ? -23.098 -0.897 -19.904 1.00 97.56 292 PHE A C 1
ATOM 2440 O O . PHE A 1 292 ? -23.129 -1.471 -18.819 1.00 97.56 292 PHE A O 1
ATOM 2447 N N . ASP A 1 293 ? -24.176 -0.335 -20.445 1.00 95.69 293 ASP A N 1
ATOM 2448 C CA . ASP A 1 293 ? -25.500 -0.218 -19.833 1.00 95.69 293 ASP A CA 1
ATOM 2449 C C . ASP A 1 293 ? -25.988 -1.490 -19.111 1.00 95.69 293 ASP A C 1
ATOM 2451 O O . ASP A 1 293 ? -26.458 -1.412 -17.978 1.00 95.69 293 ASP A O 1
ATOM 2455 N N . GLY A 1 294 ? -25.843 -2.670 -19.727 1.00 96.81 294 GLY A N 1
ATOM 2456 C CA . GLY A 1 294 ? -26.236 -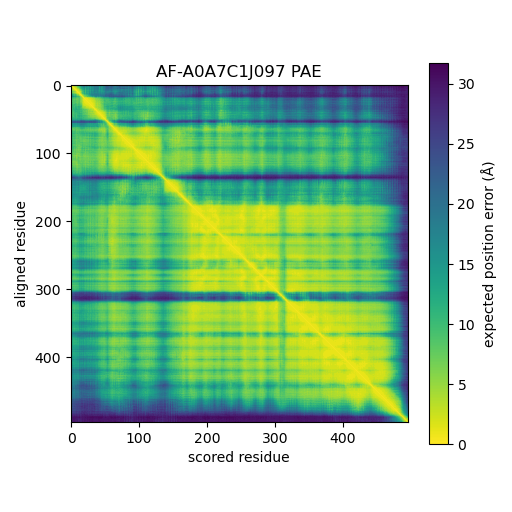3.949 -19.119 1.00 96.81 294 GLY A CA 1
ATOM 2457 C C . GLY A 1 294 ? -25.375 -4.357 -17.917 1.00 96.81 294 GLY A C 1
ATOM 2458 O O . GLY A 1 294 ? -25.895 -4.873 -16.931 1.00 96.81 294 GLY A O 1
ATOM 2459 N N . ILE A 1 295 ? -24.071 -4.070 -17.967 1.00 97.38 295 ILE A N 1
ATOM 2460 C CA . ILE A 1 295 ? -23.107 -4.372 -16.897 1.00 97.38 295 ILE A CA 1
ATOM 2461 C C . ILE A 1 295 ? -23.312 -3.400 -15.729 1.00 97.38 295 ILE A C 1
ATOM 2463 O O . ILE A 1 295 ? -23.367 -3.817 -14.575 1.00 97.38 295 ILE A O 1
ATOM 2467 N N . ILE A 1 296 ? -23.511 -2.113 -16.029 1.00 97.19 296 ILE A N 1
ATOM 2468 C CA . ILE A 1 296 ? -23.832 -1.079 -15.038 1.00 97.19 296 ILE A CA 1
ATOM 2469 C C . ILE A 1 296 ? -25.154 -1.425 -14.334 1.00 97.19 296 ILE A C 1
ATOM 2471 O O . ILE A 1 296 ? -25.193 -1.482 -13.109 1.00 97.19 296 ILE A O 1
ATOM 2475 N N . LYS A 1 297 ? -26.217 -1.769 -15.076 1.00 96.25 297 LYS A N 1
ATOM 2476 C CA . LYS A 1 297 ? -27.510 -2.181 -14.492 1.00 96.25 297 LYS A CA 1
ATOM 2477 C C . LYS A 1 297 ? -27.412 -3.410 -13.574 1.00 96.25 297 LYS A C 1
ATOM 2479 O O . LYS A 1 297 ? -28.204 -3.501 -12.639 1.00 96.25 297 LYS A O 1
ATOM 2484 N N . ALA A 1 298 ? -26.472 -4.323 -13.827 1.00 95.94 298 ALA A N 1
ATOM 2485 C CA . ALA A 1 298 ? -26.286 -5.546 -13.046 1.00 95.94 298 ALA A CA 1
ATOM 2486 C C . ALA A 1 298 ? -25.375 -5.379 -11.814 1.00 95.94 298 ALA A C 1
ATOM 2488 O O . ALA A 1 298 ? -25.635 -6.002 -10.787 1.00 95.94 298 ALA A O 1
ATOM 2489 N N . PHE A 1 299 ? -24.316 -4.565 -11.905 1.00 96.50 299 PHE A N 1
ATOM 2490 C CA . PHE A 1 299 ? -23.228 -4.555 -10.915 1.00 96.50 299 PHE A CA 1
ATOM 2491 C C . PHE A 1 299 ? -22.957 -3.201 -10.243 1.00 96.50 299 PHE A C 1
ATOM 2493 O O . PHE A 1 299 ? -22.127 -3.148 -9.333 1.00 96.50 299 PHE A O 1
ATOM 2500 N N . GLU A 1 300 ? -23.630 -2.120 -10.649 1.00 95.00 300 GLU A N 1
ATOM 2501 C CA . GLU A 1 300 ? -23.419 -0.778 -10.091 1.00 95.00 300 GLU A CA 1
ATOM 2502 C C . GLU A 1 300 ? -23.543 -0.719 -8.558 1.00 95.00 300 GLU A C 1
ATOM 2504 O O . GLU A 1 300 ? -24.500 -1.220 -7.962 1.00 95.00 300 GLU A O 1
ATOM 2509 N N . TYR A 1 301 ? -22.584 -0.030 -7.944 1.00 91.88 301 TYR A N 1
ATOM 2510 C CA . TYR A 1 301 ? -22.627 0.443 -6.566 1.00 91.88 301 TYR A CA 1
ATOM 2511 C C . TYR A 1 301 ? -23.190 1.872 -6.560 1.00 91.88 301 TYR A C 1
ATOM 2513 O O . TYR A 1 301 ? -22.576 2.797 -7.098 1.00 91.88 301 TYR A O 1
ATOM 2521 N N . LYS A 1 302 ? -24.392 2.044 -6.003 1.00 89.31 302 LYS A N 1
ATOM 2522 C CA . LYS A 1 302 ? -25.170 3.297 -6.011 1.00 89.31 302 LYS A CA 1
ATOM 2523 C C . LYS A 1 302 ? -24.999 4.100 -4.730 1.00 89.31 302 LYS A C 1
ATOM 2525 O O . LYS A 1 302 ? -25.177 5.318 -4.750 1.00 89.31 302 LYS A O 1
ATOM 2530 N N . TYR A 1 303 ? -24.685 3.425 -3.628 1.00 86.19 303 TYR A N 1
ATOM 2531 C CA . TYR A 1 303 ? -24.590 4.025 -2.301 1.00 86.19 303 TYR A CA 1
ATOM 2532 C C . TYR A 1 303 ? -23.171 3.939 -1.730 1.00 86.19 303 TYR A C 1
ATOM 2534 O O . TYR A 1 303 ? -22.760 4.844 -1.006 1.00 86.19 303 TYR A O 1
ATOM 2542 N N . VAL A 1 304 ? -22.405 2.897 -2.067 1.00 83.19 304 VAL A N 1
ATOM 2543 C CA . VAL A 1 304 ? -21.002 2.744 -1.654 1.00 83.19 304 VAL A CA 1
ATOM 2544 C C . VAL A 1 304 ? -20.079 3.619 -2.504 1.00 83.19 304 VAL A C 1
ATOM 2546 O O . VAL A 1 304 ? -19.819 3.334 -3.670 1.00 83.19 304 VAL A O 1
ATOM 2549 N N . SER A 1 305 ? -19.511 4.652 -1.880 1.00 74.75 305 SER A N 1
ATOM 2550 C CA . SER A 1 305 ? -18.322 5.344 -2.383 1.00 74.75 305 SER A CA 1
ATOM 2551 C C . SER A 1 305 ? -17.057 4.659 -1.843 1.00 74.75 305 SER A C 1
ATOM 2553 O O . SER A 1 305 ? -16.996 4.395 -0.639 1.00 74.75 305 SER A O 1
ATOM 2555 N N . PRO A 1 306 ? -16.003 4.428 -2.650 1.00 61.25 306 PRO A N 1
ATOM 2556 C CA . PRO A 1 306 ? -14.723 3.908 -2.159 1.00 61.25 306 PRO A CA 1
ATOM 2557 C C . PRO A 1 306 ? -14.054 4.781 -1.090 1.00 61.25 306 PRO A C 1
ATOM 2559 O O . PRO A 1 306 ? -13.213 4.292 -0.341 1.00 61.25 306 PRO A O 1
ATOM 2562 N N . GLN A 1 307 ? -14.472 6.045 -0.960 1.00 58.03 307 GLN A N 1
ATOM 2563 C CA . GLN A 1 307 ? -14.088 6.943 0.135 1.00 58.03 307 GLN A CA 1
ATOM 2564 C C . GLN A 1 307 ? -14.354 6.312 1.520 1.00 58.03 307 GLN A C 1
ATOM 2566 O O . GLN A 1 307 ? -13.550 6.491 2.432 1.00 58.03 307 GLN A O 1
ATOM 2571 N N . TYR A 1 308 ? -15.384 5.462 1.662 1.00 55.16 308 TYR A N 1
ATOM 2572 C CA . TYR A 1 308 ? -15.664 4.726 2.905 1.00 55.16 308 TYR A CA 1
ATOM 2573 C C . TYR A 1 308 ? -14.533 3.782 3.359 1.00 55.16 308 TYR A C 1
ATOM 2575 O O . TYR A 1 308 ? -14.487 3.430 4.539 1.00 55.16 308 TYR A O 1
ATOM 2583 N N . VAL A 1 309 ? -13.601 3.393 2.476 1.00 50.25 309 VAL A N 1
ATOM 2584 C CA . VAL A 1 309 ? -12.378 2.660 2.865 1.00 50.25 309 VAL A CA 1
ATOM 2585 C C . VAL A 1 309 ? -11.485 3.518 3.763 1.00 50.25 309 VAL A C 1
ATOM 2587 O O . VAL A 1 309 ? -10.900 3.014 4.716 1.00 50.25 309 VAL A O 1
ATOM 2590 N N . MET A 1 310 ? -11.398 4.817 3.478 1.00 46.28 310 MET A N 1
ATOM 2591 C CA . MET A 1 310 ? -10.440 5.752 4.080 1.00 46.28 310 MET A CA 1
ATOM 2592 C C . MET A 1 310 ? -10.932 6.345 5.412 1.00 46.28 310 MET A C 1
ATOM 2594 O O . MET A 1 310 ? -10.426 7.364 5.868 1.00 46.28 310 MET A O 1
ATOM 2598 N N . GLY A 1 311 ? -11.964 5.750 6.020 1.00 47.88 311 GLY A N 1
ATOM 2599 C CA . GLY A 1 311 ? -12.586 6.240 7.254 1.00 47.88 311 GLY A CA 1
ATOM 2600 C C . GLY A 1 311 ? -13.381 7.544 7.103 1.00 47.88 311 GLY A C 1
ATOM 2601 O O . GLY A 1 311 ? -13.974 8.012 8.077 1.00 47.88 311 GLY A O 1
ATOM 2602 N N . THR A 1 312 ? -13.446 8.134 5.906 1.00 43.44 312 THR A N 1
ATOM 2603 C CA . THR A 1 312 ? -14.121 9.415 5.699 1.00 43.44 312 THR A CA 1
ATOM 2604 C C . THR A 1 312 ? -15.644 9.257 5.668 1.00 43.44 312 THR A C 1
ATOM 2606 O O . THR A 1 312 ? -16.254 8.782 4.714 1.00 43.44 312 THR A O 1
ATOM 2609 N N . ASN A 1 313 ? -16.261 9.771 6.733 1.00 48.16 313 ASN A N 1
ATOM 2610 C CA . ASN A 1 313 ? -17.648 10.230 6.791 1.00 48.16 313 ASN A CA 1
ATOM 2611 C C . ASN A 1 313 ? -18.774 9.165 6.797 1.00 48.16 313 ASN A C 1
ATOM 2613 O O . ASN A 1 313 ? -19.628 9.112 5.912 1.00 48.16 313 ASN A O 1
ATOM 2617 N N . THR A 1 314 ? -18.880 8.406 7.892 1.00 50.16 314 THR A N 1
ATOM 2618 C CA . THR A 1 314 ? -20.046 7.551 8.215 1.00 50.16 314 THR A CA 1
ATOM 2619 C C . THR A 1 314 ? -21.318 8.320 8.629 1.00 50.16 314 THR A C 1
ATOM 2621 O O . THR A 1 314 ? -22.333 7.691 8.924 1.00 50.16 314 THR A O 1
ATOM 2624 N N . SER A 1 315 ? -21.313 9.662 8.650 1.00 44.50 315 SER A N 1
ATOM 2625 C CA . SER A 1 315 ? -22.400 10.468 9.245 1.00 44.50 315 SER A CA 1
ATOM 2626 C C . SER A 1 315 ? -23.746 10.409 8.511 1.00 44.50 315 SER A C 1
ATOM 2628 O O . SER A 1 315 ? -24.780 10.740 9.092 1.00 44.50 315 SER A O 1
ATOM 2630 N N . ASN A 1 316 ? -23.778 9.993 7.240 1.00 53.84 316 ASN A N 1
ATOM 2631 C CA . ASN A 1 316 ? -24.989 10.060 6.419 1.00 53.84 316 ASN A CA 1
ATOM 2632 C C . ASN A 1 316 ? -25.894 8.825 6.606 1.00 53.84 316 ASN A C 1
ATOM 2634 O O . ASN A 1 316 ? -26.144 8.051 5.678 1.00 53.84 316 ASN A O 1
ATOM 2638 N N . VAL A 1 317 ? -26.400 8.661 7.837 1.00 59.00 317 VAL A N 1
ATOM 2639 C CA . VAL A 1 317 ? -27.216 7.524 8.319 1.00 59.00 317 VAL A CA 1
ATOM 2640 C C . VAL A 1 317 ? -28.391 7.179 7.390 1.00 59.00 317 VAL A C 1
ATOM 2642 O O . VAL A 1 317 ? -28.779 6.016 7.295 1.00 59.00 317 VAL A O 1
ATOM 2645 N N . LYS A 1 318 ? -28.922 8.164 6.648 1.00 68.50 318 LYS A N 1
ATOM 2646 C CA . LYS A 1 318 ? -30.085 8.036 5.749 1.00 68.50 318 LYS A CA 1
ATOM 2647 C C . LYS A 1 318 ? -29.997 6.880 4.742 1.00 68.50 318 LYS A C 1
ATOM 2649 O O . LYS A 1 318 ? -31.032 6.313 4.410 1.00 68.50 318 LYS A O 1
ATOM 2654 N N . ASN A 1 319 ? -28.795 6.508 4.292 1.00 81.81 319 ASN A N 1
ATOM 2655 C CA . ASN A 1 319 ? -28.585 5.435 3.307 1.00 81.81 319 ASN A CA 1
ATOM 2656 C C . ASN A 1 319 ? -27.936 4.165 3.892 1.00 81.81 319 ASN A C 1
ATOM 2658 O O . ASN A 1 319 ? -27.623 3.241 3.140 1.00 81.81 319 ASN A O 1
ATOM 2662 N N . LEU A 1 320 ? -27.727 4.089 5.213 1.00 83.88 320 LEU A N 1
ATOM 2663 C CA . LEU A 1 320 ? -26.870 3.070 5.835 1.00 83.88 320 LEU A CA 1
ATOM 2664 C C . LEU A 1 320 ? -27.315 1.624 5.551 1.00 83.88 320 LEU A C 1
ATOM 2666 O O . LEU A 1 320 ? -26.473 0.744 5.392 1.00 83.88 320 LEU A O 1
ATOM 2670 N N . HIS A 1 321 ? -28.623 1.380 5.421 1.00 86.69 321 HIS A N 1
ATOM 2671 C CA . HIS A 1 321 ? -29.171 0.073 5.046 1.00 86.69 321 HIS A CA 1
ATOM 2672 C C . HIS A 1 321 ? -28.690 -0.387 3.658 1.00 86.69 321 HIS A C 1
ATOM 2674 O O . HIS A 1 321 ? -28.140 -1.480 3.532 1.00 86.69 321 HIS A O 1
ATOM 2680 N N . PHE A 1 322 ? -28.826 0.468 2.639 1.00 90.06 322 PHE A N 1
ATOM 2681 C CA . PHE A 1 322 ? -28.415 0.159 1.267 1.00 90.06 322 PHE A CA 1
ATOM 2682 C C . PHE A 1 322 ? -26.890 0.056 1.131 1.00 90.06 322 PHE A C 1
ATOM 2684 O O . PHE A 1 322 ? -26.392 -0.861 0.484 1.00 90.06 322 PHE A O 1
ATOM 2691 N N . ILE A 1 323 ? -26.145 0.929 1.823 1.00 88.50 323 ILE A N 1
ATOM 2692 C CA . ILE A 1 323 ? -24.679 0.842 1.938 1.00 88.50 323 ILE A CA 1
ATOM 2693 C C . ILE A 1 323 ? -24.279 -0.530 2.506 1.00 88.50 323 ILE A C 1
ATOM 2695 O O . ILE A 1 323 ? -23.435 -1.218 1.938 1.00 88.50 323 ILE A O 1
ATOM 2699 N N . THR A 1 324 ? -24.931 -0.976 3.585 1.00 90.12 324 THR A N 1
ATOM 2700 C CA . THR A 1 324 ? -24.662 -2.288 4.200 1.00 90.12 324 THR A CA 1
ATOM 2701 C C . THR A 1 324 ? -24.963 -3.441 3.237 1.00 90.12 324 THR A C 1
ATOM 2703 O O . THR A 1 324 ? -24.175 -4.381 3.158 1.00 90.12 324 THR A O 1
ATOM 2706 N N . GLN A 1 325 ? -26.063 -3.375 2.477 1.00 92.88 325 GLN A N 1
ATOM 2707 C CA . GLN A 1 325 ? -26.412 -4.387 1.469 1.00 92.88 325 GLN A CA 1
ATOM 2708 C C . GLN A 1 325 ? -25.384 -4.465 0.333 1.00 92.88 325 GLN A C 1
ATOM 2710 O O . GLN A 1 325 ? -24.973 -5.563 -0.038 1.00 92.88 325 GLN A O 1
ATOM 2715 N N . GLU A 1 326 ? -24.933 -3.327 -0.194 1.00 93.31 326 GLU A N 1
ATOM 2716 C CA . GLU A 1 326 ? -23.922 -3.286 -1.255 1.00 93.31 326 GLU A CA 1
ATOM 2717 C C . GLU A 1 326 ? -22.559 -3.822 -0.786 1.00 93.31 326 GLU A C 1
ATOM 2719 O O . GLU A 1 326 ? -21.908 -4.564 -1.524 1.00 93.31 326 GLU A O 1
ATOM 2724 N N . ILE A 1 327 ? -22.145 -3.534 0.452 1.00 91.94 327 ILE A N 1
ATOM 2725 C CA . ILE A 1 327 ? -20.888 -4.068 1.005 1.00 91.94 327 ILE A CA 1
ATOM 2726 C C . ILE A 1 327 ? -21.018 -5.563 1.341 1.00 91.94 327 ILE A C 1
ATOM 2728 O O . ILE A 1 327 ? -20.076 -6.320 1.110 1.00 91.94 327 ILE A O 1
ATOM 2732 N N . LEU A 1 328 ? -22.179 -6.025 1.825 1.00 94.44 328 LEU A N 1
ATOM 2733 C CA . LEU A 1 328 ? -22.455 -7.459 2.002 1.00 94.44 328 LEU A CA 1
ATOM 2734 C C . LEU A 1 328 ? -22.405 -8.209 0.664 1.00 94.44 328 LEU A C 1
ATOM 2736 O O . LEU A 1 328 ? -21.779 -9.270 0.594 1.00 94.44 328 LEU A O 1
ATOM 2740 N N . ARG A 1 329 ? -22.989 -7.637 -0.401 1.00 94.88 329 ARG A N 1
ATOM 2741 C CA . ARG A 1 329 ? -22.864 -8.157 -1.771 1.00 94.88 329 ARG A CA 1
ATOM 2742 C C . ARG A 1 329 ? -21.393 -8.254 -2.167 1.00 94.88 329 ARG A C 1
ATOM 2744 O O . ARG A 1 329 ? -20.940 -9.355 -2.476 1.00 94.88 329 ARG A O 1
ATOM 2751 N N . ASN A 1 330 ? -20.635 -7.158 -2.066 1.00 93.88 330 ASN A N 1
ATOM 2752 C CA . ASN A 1 330 ? -19.207 -7.157 -2.390 1.00 93.88 330 ASN A CA 1
ATOM 2753 C C . ASN A 1 330 ? -18.441 -8.241 -1.617 1.00 93.88 330 ASN A C 1
ATOM 2755 O O . ASN A 1 330 ? -17.739 -9.047 -2.218 1.00 93.88 330 ASN A O 1
ATOM 2759 N N . LEU A 1 331 ? -18.623 -8.321 -0.297 1.00 92.19 331 LEU A N 1
ATOM 2760 C CA . LEU A 1 331 ? -17.948 -9.305 0.548 1.00 92.19 331 LEU A CA 1
ATOM 2761 C C . LEU A 1 331 ? -18.284 -10.754 0.155 1.00 92.19 331 LEU A C 1
ATOM 2763 O O . LEU A 1 331 ? -17.427 -11.628 0.288 1.00 92.19 331 LEU A O 1
ATOM 2767 N N . SER A 1 332 ? -19.498 -11.014 -0.340 1.00 94.06 332 SER A N 1
ATOM 2768 C CA . SER A 1 332 ? -19.892 -12.329 -0.867 1.00 94.06 332 SER A CA 1
ATOM 2769 C C . SER A 1 332 ? -19.321 -12.633 -2.261 1.00 94.06 332 SER A C 1
ATOM 2771 O O . SER A 1 332 ? -19.009 -13.785 -2.548 1.00 94.06 332 SER A O 1
ATOM 2773 N N . GLU A 1 333 ? -19.138 -11.614 -3.108 1.00 91.69 333 GLU A N 1
ATOM 2774 C CA . GLU A 1 333 ? -18.610 -11.743 -4.476 1.00 91.69 333 GLU A CA 1
ATOM 2775 C C . GLU A 1 333 ? -17.074 -11.814 -4.526 1.00 91.69 333 GLU A C 1
ATOM 2777 O O . GLU A 1 333 ? -16.511 -12.494 -5.384 1.00 91.69 333 GLU A O 1
ATOM 2782 N N . THR A 1 334 ? -16.387 -11.079 -3.645 1.00 89.94 334 THR A N 1
ATOM 2783 C CA . THR A 1 334 ? -14.940 -10.807 -3.744 1.00 89.94 334 THR A CA 1
ATOM 2784 C C . THR A 1 334 ? -14.127 -11.368 -2.580 1.00 89.94 334 THR A C 1
ATOM 2786 O O . THR A 1 334 ? -12.912 -11.548 -2.714 1.00 89.94 334 THR A O 1
ATOM 2789 N N . GLY A 1 335 ? -14.771 -11.624 -1.436 1.00 89.62 335 GLY A N 1
ATOM 2790 C CA . GLY A 1 335 ? -14.107 -11.952 -0.173 1.00 89.62 335 GLY A CA 1
ATOM 2791 C C . GLY A 1 335 ? -13.388 -10.775 0.501 1.00 89.62 335 GLY A C 1
ATOM 2792 O O . GLY A 1 335 ? -12.666 -11.011 1.462 1.00 89.62 335 GLY A O 1
ATOM 2793 N N . SER A 1 336 ? -13.562 -9.537 0.017 1.00 88.31 336 SER A N 1
ATOM 2794 C CA . SER A 1 336 ? -12.717 -8.387 0.376 1.00 88.31 336 SER A CA 1
ATOM 2795 C C . SER A 1 336 ? -12.540 -8.149 1.887 1.00 88.31 336 SER A C 1
ATOM 2797 O O . SER A 1 336 ? -13.494 -8.018 2.668 1.00 88.31 336 SER A O 1
ATOM 2799 N N . ILE A 1 337 ? -11.276 -8.005 2.284 1.00 88.38 337 ILE A N 1
ATOM 2800 C CA . ILE A 1 337 ? -10.845 -7.548 3.607 1.00 88.38 337 ILE A CA 1
ATOM 2801 C C . ILE A 1 337 ? -11.339 -6.119 3.860 1.00 88.38 337 ILE A C 1
ATOM 2803 O O . ILE A 1 337 ? -11.906 -5.855 4.920 1.00 88.38 337 ILE A O 1
ATOM 2807 N N . ARG A 1 338 ? -11.208 -5.211 2.884 1.00 86.94 338 ARG A N 1
ATOM 2808 C CA . ARG A 1 338 ? -11.720 -3.831 2.959 1.00 86.94 338 ARG A CA 1
ATOM 2809 C C . ARG A 1 338 ? -13.228 -3.802 3.201 1.00 86.94 338 ARG A C 1
ATOM 2811 O O . ARG A 1 338 ? -13.671 -3.102 4.108 1.00 86.94 338 ARG A O 1
ATOM 2818 N N . SER A 1 339 ? -14.006 -4.615 2.488 1.00 89.88 339 SER A N 1
ATOM 2819 C CA . SER A 1 339 ? -15.452 -4.758 2.725 1.00 89.88 339 SER A CA 1
ATOM 2820 C C . SER A 1 339 ? -15.771 -5.352 4.102 1.00 89.88 339 SER A C 1
ATOM 2822 O O . SER A 1 339 ? -16.721 -4.919 4.753 1.00 89.88 339 SER A O 1
ATOM 2824 N N . SER A 1 340 ? -14.946 -6.276 4.607 1.00 91.94 340 SER A N 1
ATOM 2825 C CA . SER A 1 340 ? -15.059 -6.750 5.996 1.00 91.94 340 SER A CA 1
ATOM 2826 C C . SER A 1 340 ? -14.799 -5.618 7.003 1.00 91.94 340 SER A C 1
ATOM 2828 O O . SER A 1 340 ? -15.585 -5.440 7.929 1.00 91.94 340 SER A O 1
ATOM 2830 N N . VAL A 1 341 ? -13.766 -4.793 6.800 1.00 90.00 341 VAL A N 1
ATOM 2831 C CA . VAL A 1 341 ? -13.474 -3.622 7.652 1.00 90.00 341 VAL A CA 1
ATOM 2832 C C . VAL A 1 341 ? -14.590 -2.576 7.580 1.00 90.00 341 VAL A C 1
ATOM 2834 O O . VAL A 1 341 ? -15.000 -2.071 8.622 1.00 90.00 341 VAL A O 1
ATOM 2837 N N . MET A 1 342 ? -15.143 -2.286 6.397 1.00 87.94 342 MET A N 1
ATOM 2838 C CA . MET A 1 342 ? -16.290 -1.378 6.264 1.00 87.94 342 MET A CA 1
ATOM 2839 C C . MET A 1 342 ? -17.503 -1.868 7.070 1.00 87.94 342 MET A C 1
ATOM 2841 O O . MET A 1 342 ? -18.109 -1.079 7.793 1.00 87.94 342 MET A O 1
ATOM 2845 N N . LEU A 1 343 ? -17.850 -3.160 6.984 1.00 90.62 343 LEU A N 1
ATOM 2846 C CA . LEU A 1 343 ? -18.943 -3.725 7.784 1.00 90.62 343 LEU A CA 1
ATOM 2847 C C . LEU A 1 343 ? -18.627 -3.661 9.278 1.00 90.62 343 LEU A C 1
ATOM 2849 O O . LEU A 1 343 ? -19.501 -3.284 10.054 1.00 90.62 343 LEU A O 1
ATOM 2853 N N . GLY A 1 344 ? -17.381 -3.922 9.680 1.00 91.25 344 GLY A N 1
ATOM 2854 C CA . GLY A 1 344 ? -16.930 -3.697 11.053 1.00 91.25 344 GLY A CA 1
ATOM 2855 C C . GLY A 1 344 ? -17.185 -2.260 11.521 1.00 91.25 344 GLY A C 1
ATOM 2856 O O . GLY A 1 344 ? -17.813 -2.050 12.557 1.00 91.25 344 GLY A O 1
ATOM 2857 N N . ASN A 1 345 ? -16.810 -1.267 10.713 1.00 88.31 345 ASN A N 1
ATOM 2858 C CA . ASN A 1 345 ? -17.011 0.155 11.011 1.00 88.31 345 ASN A CA 1
ATOM 2859 C C . ASN A 1 345 ? -18.502 0.541 11.101 1.00 88.31 345 ASN A C 1
ATOM 2861 O O . ASN A 1 345 ? -18.877 1.339 11.958 1.00 88.31 345 ASN A O 1
ATOM 2865 N N . ILE A 1 346 ? -19.358 -0.039 10.252 1.00 87.94 346 ILE A N 1
ATOM 2866 C CA . ILE A 1 346 ? -20.819 0.170 10.262 1.00 87.94 346 ILE A CA 1
ATOM 2867 C C . ILE A 1 346 ? -21.473 -0.478 11.490 1.00 87.94 346 ILE A C 1
ATOM 2869 O O . ILE A 1 346 ? -22.362 0.103 12.115 1.00 87.94 346 ILE A O 1
ATOM 2873 N N . MET A 1 347 ? -21.044 -1.682 11.866 1.00 91.00 347 MET A N 1
ATOM 2874 C CA . MET A 1 347 ? -21.554 -2.351 13.065 1.00 91.00 347 MET A CA 1
ATOM 2875 C C . MET A 1 347 ? -21.078 -1.625 14.331 1.00 91.00 347 MET A C 1
ATOM 2877 O O . MET A 1 347 ? -21.863 -1.451 15.259 1.00 91.00 347 MET A O 1
ATOM 2881 N N . TYR A 1 348 ? -19.850 -1.099 14.333 1.00 88.75 348 TYR A N 1
ATOM 2882 C CA . TYR A 1 348 ? -19.317 -0.257 15.405 1.00 88.75 348 TYR A CA 1
ATOM 2883 C C . TYR A 1 348 ? -20.125 1.040 15.566 1.00 88.75 348 TYR A C 1
ATOM 2885 O O . TYR A 1 348 ? -20.632 1.313 16.654 1.00 88.75 348 TYR A O 1
ATOM 2893 N N . SER A 1 349 ? -20.339 1.797 14.481 1.00 85.50 349 SER A N 1
ATOM 2894 C CA . SER A 1 349 ? -21.103 3.055 14.521 1.00 85.50 349 SER A CA 1
ATOM 2895 C C . SER A 1 349 ? -22.595 2.871 14.829 1.00 85.50 349 SER A C 1
ATOM 2897 O O . SER A 1 349 ? -23.251 3.819 15.254 1.00 85.50 349 SER A O 1
ATOM 2899 N N . THR A 1 350 ? -23.130 1.654 14.674 1.00 86.94 350 THR A N 1
ATOM 2900 C CA . THR A 1 350 ? -24.492 1.276 15.098 1.00 86.94 350 THR A CA 1
ATOM 2901 C C . THR A 1 350 ? -24.540 0.570 16.462 1.00 86.94 350 THR A C 1
ATOM 2903 O O . THR A 1 350 ? -25.561 -0.021 16.812 1.00 86.94 350 THR A O 1
ATOM 2906 N N . GLY A 1 351 ? -23.456 0.625 17.247 1.00 88.44 351 GLY A N 1
ATOM 2907 C CA . GLY A 1 351 ? -23.382 0.105 18.620 1.00 88.44 351 GLY A CA 1
ATOM 2908 C C . GLY A 1 351 ? -23.245 -1.420 18.743 1.00 88.44 351 GLY A C 1
ATOM 2909 O O . GLY A 1 351 ? -23.153 -1.948 19.850 1.00 88.44 351 GLY A O 1
ATOM 2910 N N . LYS A 1 352 ? -23.186 -2.153 17.628 1.00 93.06 352 LYS A N 1
ATOM 2911 C CA . LYS A 1 352 ? -23.101 -3.622 17.565 1.00 93.06 352 LYS A CA 1
ATOM 2912 C C . LYS A 1 352 ? -21.649 -4.093 17.705 1.00 93.06 352 LYS A C 1
ATOM 2914 O O . LYS A 1 352 ? -21.100 -4.731 16.806 1.00 93.06 352 LYS A O 1
ATOM 2919 N N . LYS A 1 353 ? -21.019 -3.757 18.835 1.00 93.44 353 LYS A N 1
ATOM 2920 C CA . LYS A 1 353 ? -19.567 -3.902 19.063 1.00 93.44 353 LYS A CA 1
ATOM 2921 C C . LYS A 1 353 ? -19.032 -5.323 18.847 1.00 93.44 353 LYS A C 1
ATOM 2923 O O . LYS A 1 353 ? -18.035 -5.478 18.152 1.00 93.44 353 LYS A O 1
ATOM 2928 N N . GLU A 1 354 ? -19.713 -6.360 19.338 1.00 95.69 354 GLU A N 1
ATOM 2929 C CA . GLU A 1 354 ? -19.277 -7.752 19.113 1.00 95.69 354 GLU A CA 1
ATOM 2930 C C . GLU A 1 354 ? -19.361 -8.163 17.630 1.00 95.69 354 GLU A C 1
ATOM 2932 O O . GLU A 1 354 ? -18.436 -8.775 17.107 1.00 95.69 354 GLU A O 1
ATOM 2937 N N . LEU A 1 355 ? -20.393 -7.737 16.893 1.00 95.25 355 LEU A N 1
ATOM 2938 C CA . LEU A 1 355 ? -20.479 -8.009 15.453 1.00 95.25 355 LEU A CA 1
ATOM 2939 C C . LEU A 1 355 ? -19.419 -7.217 14.660 1.00 95.25 355 LEU A C 1
ATOM 2941 O O . LEU A 1 355 ? -18.880 -7.714 13.673 1.00 95.25 355 LEU A O 1
ATOM 2945 N N . ALA A 1 356 ? -19.054 -6.011 15.108 1.00 94.62 356 ALA A N 1
ATOM 2946 C CA . ALA A 1 356 ? -17.926 -5.267 14.543 1.00 94.62 356 ALA A CA 1
ATOM 2947 C C . ALA A 1 356 ? -16.597 -6.020 14.721 1.00 94.62 356 ALA A C 1
ATOM 2949 O O . ALA A 1 356 ? -15.828 -6.190 13.774 1.00 94.62 356 ALA A O 1
ATOM 2950 N N . LYS A 1 357 ? -16.373 -6.527 15.934 1.00 95.75 357 LYS A N 1
ATOM 2951 C CA . LYS A 1 357 ? -15.232 -7.357 16.338 1.00 95.75 357 LYS A CA 1
ATOM 2952 C C . LYS A 1 357 ? -15.148 -8.635 15.504 1.00 95.75 357 LYS A C 1
ATOM 2954 O O . LYS A 1 357 ? -14.066 -8.946 15.019 1.00 95.75 357 LYS A O 1
ATOM 2959 N N . GLU A 1 358 ? -16.264 -9.322 15.242 1.00 96.00 358 GLU A N 1
ATOM 2960 C CA . GLU A 1 358 ? -16.317 -10.464 14.313 1.00 96.00 358 GLU A CA 1
ATOM 2961 C C . GLU A 1 358 ? -15.848 -10.094 12.898 1.00 96.00 358 GLU A C 1
ATOM 2963 O O . GLU A 1 358 ? -15.017 -10.803 12.323 1.00 96.00 358 GLU A O 1
ATOM 2968 N N . TYR A 1 359 ? -16.317 -8.971 12.344 1.00 94.56 359 TYR A N 1
ATOM 2969 C CA . TYR A 1 359 ? -15.904 -8.507 11.015 1.00 94.56 359 TYR A CA 1
ATOM 2970 C C . TYR A 1 359 ? -14.418 -8.120 10.949 1.00 94.56 359 TYR A C 1
ATOM 2972 O O . TYR A 1 359 ? -13.735 -8.492 9.990 1.00 94.56 359 TYR A O 1
ATOM 2980 N N . PHE A 1 360 ? -13.870 -7.458 11.972 1.00 93.94 360 PHE A N 1
ATOM 2981 C CA . PHE A 1 360 ? -12.429 -7.184 12.031 1.00 93.94 360 PHE A CA 1
ATOM 2982 C C . PHE A 1 360 ? -11.600 -8.462 12.268 1.00 93.94 360 PHE A C 1
ATOM 2984 O O . PHE A 1 360 ? -10.529 -8.622 11.679 1.00 93.94 360 PHE A O 1
ATOM 2991 N N . LEU A 1 361 ? -12.100 -9.416 13.063 1.00 94.38 361 LEU A N 1
ATOM 2992 C CA . LEU A 1 361 ? -11.483 -10.737 13.238 1.00 94.38 361 LEU A CA 1
ATOM 2993 C C . LEU A 1 361 ? -11.532 -11.579 11.953 1.00 94.38 361 LEU A C 1
ATOM 2995 O O . LEU A 1 361 ? -10.632 -12.388 11.734 1.00 94.38 361 LEU A O 1
ATOM 2999 N N . LYS A 1 362 ? -12.537 -11.390 11.088 1.00 91.75 362 LYS A N 1
ATOM 3000 C CA . LYS A 1 362 ? -12.560 -11.946 9.725 1.00 91.75 362 LYS A CA 1
ATOM 3001 C C . LYS A 1 362 ? -11.496 -11.281 8.848 1.00 91.75 362 LYS A C 1
ATOM 3003 O O . LYS A 1 362 ? -10.730 -11.989 8.203 1.00 91.75 362 LYS A O 1
ATOM 3008 N N . ALA A 1 363 ? -11.400 -9.952 8.877 1.00 89.62 363 ALA A N 1
ATOM 3009 C CA . ALA A 1 363 ? -10.432 -9.189 8.087 1.00 89.62 363 ALA A CA 1
ATOM 3010 C C . ALA A 1 363 ? -8.964 -9.591 8.357 1.00 89.62 363 ALA A C 1
ATOM 3012 O O . ALA A 1 363 ? -8.167 -9.673 7.427 1.00 89.62 363 ALA A O 1
ATOM 3013 N N . ILE A 1 364 ? -8.597 -9.907 9.605 1.00 90.19 364 ILE A N 1
ATOM 3014 C CA . ILE A 1 364 ? -7.219 -10.320 9.943 1.00 90.19 364 ILE A CA 1
ATOM 3015 C C . ILE A 1 364 ? -6.905 -11.813 9.717 1.00 90.19 364 ILE A C 1
ATOM 3017 O O . ILE A 1 364 ? -5.762 -12.206 9.958 1.00 90.19 364 ILE A O 1
ATOM 3021 N N . LYS A 1 365 ? -7.887 -12.639 9.315 1.00 88.44 365 LYS A N 1
ATOM 3022 C CA . LYS A 1 365 ? -7.726 -14.094 9.090 1.00 88.44 365 LYS A CA 1
ATOM 3023 C C . LYS A 1 365 ? -7.256 -14.468 7.684 1.00 88.44 365 LYS A C 1
ATOM 3025 O O . LYS A 1 365 ? -6.744 -15.568 7.521 1.00 88.44 365 LYS A O 1
ATOM 3030 N N . ASP A 1 366 ? -7.469 -13.603 6.696 1.00 80.25 366 ASP A N 1
ATOM 3031 C CA . ASP A 1 366 ? -6.925 -13.782 5.344 1.00 80.25 366 ASP A CA 1
ATOM 3032 C C . ASP A 1 366 ? -5.388 -13.666 5.372 1.00 80.25 366 ASP A C 1
ATOM 3034 O O . ASP A 1 366 ? -4.834 -13.069 6.298 1.00 80.25 366 ASP A O 1
ATOM 3038 N N . ASP A 1 367 ? -4.676 -14.199 4.379 1.00 72.94 367 ASP A N 1
ATOM 3039 C CA . ASP A 1 367 ? -3.214 -14.074 4.291 1.00 72.94 367 ASP A CA 1
ATOM 3040 C C . ASP A 1 367 ? -2.772 -12.701 3.756 1.00 72.94 367 ASP A C 1
ATOM 3042 O O . ASP A 1 367 ? -1.761 -12.162 4.219 1.00 72.94 367 ASP A O 1
ATOM 3046 N N . SER A 1 368 ? -3.555 -12.068 2.875 1.00 77.88 368 SER A N 1
ATOM 3047 C CA . SER A 1 368 ? -3.236 -10.768 2.266 1.00 77.88 368 SER A CA 1
ATOM 3048 C C . SER A 1 368 ? -2.957 -9.682 3.320 1.00 77.88 368 SER A C 1
ATOM 3050 O O . SER A 1 368 ? -3.640 -9.620 4.345 1.00 77.88 368 SER A O 1
ATOM 3052 N N . PRO A 1 369 ? -1.950 -8.811 3.126 1.00 77.69 369 PRO A N 1
ATOM 3053 C CA . PRO A 1 369 ? -1.623 -7.759 4.089 1.00 77.69 369 PRO A CA 1
ATOM 3054 C C . PRO A 1 369 ? -2.554 -6.538 4.018 1.00 77.69 369 PRO A C 1
ATOM 3056 O O . PRO A 1 369 ? -2.554 -5.714 4.933 1.00 77.69 369 PRO A O 1
ATOM 3059 N N . ILE A 1 370 ? -3.323 -6.394 2.936 1.00 77.50 370 ILE A N 1
ATOM 3060 C CA . ILE A 1 370 ? -4.145 -5.209 2.666 1.00 77.50 370 ILE A CA 1
ATOM 3061 C C . ILE A 1 370 ? -5.329 -5.152 3.642 1.00 77.50 370 ILE A C 1
ATOM 3063 O O . ILE A 1 370 ? -5.930 -6.176 3.941 1.00 77.50 370 ILE A O 1
ATOM 3067 N N . GLY A 1 371 ? -5.677 -3.968 4.158 1.00 79.94 371 GLY A N 1
ATOM 3068 C CA . GLY A 1 371 ? -6.805 -3.793 5.083 1.00 79.94 371 GLY A CA 1
ATOM 3069 C C . GLY A 1 371 ? -6.537 -4.257 6.523 1.00 79.94 371 GLY A C 1
ATOM 3070 O O . GLY A 1 371 ? -7.321 -3.953 7.427 1.00 79.94 371 GLY A O 1
ATOM 3071 N N . LYS A 1 372 ? -5.438 -4.985 6.776 1.00 85.81 372 LYS A N 1
ATOM 3072 C CA . LYS A 1 372 ? -5.099 -5.485 8.117 1.00 85.81 372 LYS A CA 1
ATOM 3073 C C . LYS A 1 372 ? -4.713 -4.373 9.083 1.00 85.81 372 LYS A C 1
ATOM 3075 O O . LYS A 1 372 ? -4.982 -4.515 10.272 1.00 85.81 372 LYS A O 1
ATOM 3080 N N . SER A 1 373 ? -4.111 -3.285 8.613 1.00 89.62 373 SER A N 1
ATOM 3081 C CA . SER A 1 373 ? -3.719 -2.155 9.464 1.00 89.62 373 SER A CA 1
ATOM 3082 C C . SER A 1 373 ? -4.947 -1.453 10.038 1.00 89.62 373 SER A C 1
ATOM 3084 O O . SER A 1 373 ? -5.041 -1.245 11.247 1.00 89.62 373 SER A O 1
ATOM 3086 N N . GLU A 1 374 ? -5.940 -1.219 9.185 1.00 89.94 374 GLU A N 1
ATOM 3087 C CA . GLU A 1 374 ? -7.260 -0.705 9.529 1.00 89.94 374 GLU A CA 1
ATOM 3088 C C . GLU A 1 374 ? -7.997 -1.667 10.485 1.00 89.94 374 GLU A C 1
ATOM 3090 O O . GLU A 1 374 ? -8.466 -1.254 11.547 1.00 89.94 374 GLU A O 1
ATOM 3095 N N . ALA A 1 375 ? -8.027 -2.970 10.175 1.00 91.88 375 ALA A N 1
ATOM 3096 C CA . ALA A 1 375 ? -8.671 -3.983 11.018 1.00 91.88 375 ALA A CA 1
ATOM 3097 C C . ALA A 1 375 ? -8.032 -4.110 12.415 1.00 91.88 375 ALA A C 1
ATOM 3099 O O . ALA A 1 375 ? -8.739 -4.159 13.423 1.00 91.88 375 ALA A O 1
ATOM 3100 N N . TYR A 1 376 ? -6.697 -4.141 12.497 1.00 95.25 376 TYR A N 1
ATOM 3101 C CA . TYR A 1 376 ? -5.981 -4.186 13.772 1.00 95.25 376 TYR A CA 1
ATOM 3102 C C . TYR A 1 376 ? -6.133 -2.884 14.559 1.00 95.25 376 TYR A C 1
ATOM 3104 O O . TYR A 1 376 ? -6.303 -2.938 15.774 1.00 95.25 376 TYR A O 1
ATOM 3112 N N . ASN A 1 377 ? -6.138 -1.723 13.904 1.00 95.50 377 ASN A N 1
ATOM 3113 C CA . ASN A 1 377 ? -6.417 -0.462 14.583 1.00 95.50 377 ASN A CA 1
ATOM 3114 C C . ASN A 1 377 ? -7.819 -0.457 15.208 1.00 95.50 377 ASN A C 1
ATOM 3116 O O . ASN A 1 377 ? -7.969 -0.095 16.372 1.00 95.50 377 ASN A O 1
ATOM 3120 N N . ASN A 1 378 ? -8.834 -0.926 14.486 1.00 94.69 378 ASN A N 1
ATOM 3121 C CA . ASN A 1 378 ? -10.216 -0.832 14.956 1.00 94.69 378 ASN A CA 1
ATOM 3122 C C . ASN A 1 378 ? -10.545 -1.906 16.015 1.00 94.69 378 ASN A C 1
ATOM 3124 O O . ASN A 1 378 ? -11.315 -1.641 16.938 1.00 94.69 378 ASN A O 1
ATOM 3128 N N . LEU A 1 379 ? -9.863 -3.062 15.988 1.00 95.81 379 LEU A N 1
ATOM 3129 C CA . LEU A 1 379 ? -9.783 -3.972 17.144 1.00 95.81 379 LEU A CA 1
ATOM 3130 C C . LEU A 1 379 ? -9.068 -3.332 18.341 1.00 95.81 379 LEU A C 1
ATOM 3132 O O . LEU A 1 379 ? -9.455 -3.572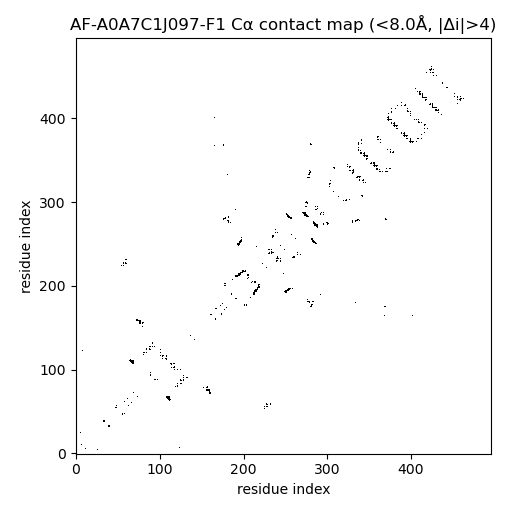 19.480 1.00 95.81 379 LEU A O 1
ATOM 3136 N N . GLY A 1 380 ? -8.034 -2.522 18.103 1.00 96.38 380 GLY A N 1
ATOM 3137 C CA . GLY A 1 380 ? -7.354 -1.763 19.150 1.00 96.38 380 GLY A CA 1
ATOM 3138 C C . GLY A 1 380 ? -8.289 -0.784 19.857 1.00 96.38 380 GLY A C 1
ATOM 3139 O O . GLY A 1 380 ? -8.343 -0.793 21.083 1.00 96.38 380 GLY A O 1
ATOM 3140 N N . ILE A 1 381 ? -9.079 -0.018 19.096 1.00 95.12 381 ILE A N 1
ATOM 3141 C CA . ILE A 1 381 ? -10.098 0.906 19.625 1.00 95.12 381 ILE A CA 1
ATOM 3142 C C . ILE A 1 381 ? -11.135 0.144 20.463 1.00 95.12 381 ILE A C 1
ATOM 3144 O O . ILE A 1 381 ? -11.365 0.510 21.613 1.00 95.12 381 ILE A O 1
ATOM 3148 N N . LEU A 1 382 ? -11.689 -0.961 19.946 1.00 95.38 382 LEU A N 1
ATOM 3149 C CA . LEU A 1 382 ? -12.605 -1.823 20.710 1.00 95.38 382 LEU A CA 1
ATOM 3150 C C . LEU A 1 382 ? -11.985 -2.309 22.031 1.00 95.38 382 LEU A C 1
ATOM 3152 O O . LEU A 1 382 ? -12.653 -2.297 23.060 1.00 95.38 382 LEU A O 1
ATOM 3156 N N . TYR A 1 383 ? -10.702 -2.686 22.042 1.00 95.94 383 TYR A N 1
ATOM 3157 C CA . TYR A 1 383 ? -10.029 -3.079 23.282 1.00 95.94 383 TYR A CA 1
ATOM 3158 C C . TYR A 1 383 ? -9.753 -1.913 24.244 1.00 95.94 383 TYR A C 1
ATOM 3160 O O . TYR A 1 383 ? -9.673 -2.171 25.442 1.00 95.94 383 TYR A O 1
ATOM 3168 N N . MET A 1 384 ? -9.644 -0.661 23.780 1.00 94.25 384 MET A N 1
ATOM 3169 C CA . MET A 1 384 ? -9.617 0.508 24.678 1.00 94.25 384 MET A CA 1
ATOM 3170 C C . MET A 1 384 ? -10.983 0.714 25.340 1.00 94.25 384 MET A C 1
ATOM 3172 O O . MET A 1 384 ? -11.055 0.870 26.553 1.00 94.25 384 MET A O 1
ATOM 3176 N N . GLU A 1 385 ? -12.072 0.629 24.570 1.00 93.31 385 GLU A N 1
ATOM 3177 C CA . GLU A 1 385 ? -13.437 0.726 25.111 1.00 93.31 385 GLU A CA 1
ATOM 3178 C C . GLU A 1 385 ? -13.810 -0.432 26.059 1.00 93.31 385 GLU A C 1
ATOM 3180 O O . GLU A 1 385 ? -14.706 -0.288 26.887 1.00 93.31 385 GLU A O 1
ATOM 3185 N N . GLU A 1 386 ? -13.140 -1.582 25.941 1.00 94.19 386 GLU A N 1
ATOM 3186 C CA . GLU A 1 386 ? -13.252 -2.724 26.860 1.00 94.19 386 GLU A CA 1
ATOM 3187 C C . GLU A 1 386 ? -12.311 -2.632 28.089 1.00 94.19 386 GLU A C 1
ATOM 3189 O O . GLU A 1 386 ? -12.208 -3.616 28.825 1.00 94.19 386 GLU A O 1
ATOM 3194 N N . ASP A 1 387 ? -11.601 -1.511 28.287 1.00 92.75 387 ASP A N 1
ATOM 3195 C CA . ASP A 1 387 ? -10.559 -1.281 29.316 1.00 92.75 387 ASP A CA 1
ATOM 3196 C C . ASP A 1 387 ? -9.387 -2.295 29.276 1.00 92.75 387 ASP A C 1
ATOM 3198 O O . ASP A 1 387 ? -8.675 -2.558 30.245 1.00 92.75 387 ASP A O 1
ATOM 3202 N N . LYS A 1 388 ? -9.148 -2.904 28.109 1.00 94.50 388 LYS A N 1
ATOM 3203 C CA . LYS A 1 388 ? -8.125 -3.943 27.882 1.00 94.50 388 LYS A CA 1
ATOM 3204 C C . LYS A 1 388 ? -6.895 -3.341 27.221 1.00 94.50 388 LYS A C 1
ATOM 3206 O O . LYS A 1 388 ? -6.469 -3.759 26.140 1.00 94.50 388 LYS A O 1
ATOM 3211 N N . MET A 1 389 ? -6.306 -2.358 27.896 1.00 91.94 389 MET A N 1
ATOM 3212 C CA . MET A 1 389 ? -5.281 -1.480 27.328 1.00 91.94 389 MET A CA 1
ATOM 3213 C C . MET A 1 389 ? -4.048 -2.221 26.770 1.00 91.94 389 MET A C 1
ATOM 3215 O O . MET A 1 389 ? -3.540 -1.867 25.705 1.00 91.94 389 MET A O 1
ATOM 3219 N N . ASP A 1 390 ? -3.610 -3.314 27.403 1.00 91.12 390 ASP A N 1
ATOM 3220 C CA . ASP A 1 390 ? -2.515 -4.151 26.884 1.00 91.12 390 ASP A CA 1
ATOM 3221 C C . ASP A 1 390 ? -2.864 -4.851 25.558 1.00 91.12 390 ASP A C 1
ATOM 3223 O O . ASP A 1 390 ? -2.003 -5.008 24.683 1.00 91.12 390 ASP A O 1
ATOM 3227 N N . LEU A 1 391 ? -4.128 -5.253 25.368 1.00 94.69 391 LEU A N 1
ATOM 3228 C CA . LEU A 1 391 ? -4.600 -5.807 24.096 1.00 94.69 391 LEU A CA 1
ATOM 3229 C C . LEU A 1 391 ? -4.694 -4.712 23.033 1.00 94.69 391 LEU A C 1
ATOM 3231 O O . LEU A 1 391 ? -4.251 -4.943 21.907 1.00 94.69 391 LEU A O 1
ATOM 3235 N N . ALA A 1 392 ? -5.175 -3.521 23.394 1.00 96.19 392 ALA A N 1
ATOM 3236 C CA . ALA A 1 392 ? -5.216 -2.368 22.500 1.00 96.19 392 ALA A CA 1
ATOM 3237 C C . ALA A 1 392 ? -3.814 -2.006 21.979 1.00 96.19 392 ALA A C 1
ATOM 3239 O O . ALA A 1 392 ? -3.564 -2.041 20.770 1.00 96.19 392 ALA A O 1
ATOM 3240 N N . VAL A 1 393 ? -2.852 -1.799 22.886 1.00 94.94 393 VAL A N 1
ATOM 3241 C CA . VAL A 1 393 ? -1.439 -1.536 22.558 1.00 94.94 393 VAL A CA 1
ATOM 3242 C C . VAL A 1 393 ? -0.838 -2.650 21.689 1.00 94.94 393 VAL A C 1
ATOM 3244 O O . VAL A 1 393 ? -0.066 -2.366 20.767 1.00 94.94 393 VAL A O 1
ATOM 3247 N N . LYS A 1 394 ? -1.200 -3.917 21.927 1.00 95.69 394 LYS A N 1
ATOM 3248 C CA . LYS A 1 394 ? -0.774 -5.058 21.100 1.00 95.69 394 LYS A CA 1
ATOM 3249 C C . LYS A 1 394 ? -1.384 -5.031 19.692 1.00 95.69 394 LYS A C 1
ATOM 3251 O O . LYS A 1 394 ? -0.686 -5.398 18.746 1.00 95.69 394 LYS A O 1
ATOM 3256 N N . MET A 1 395 ? -2.635 -4.598 19.528 1.00 97.06 395 MET A N 1
ATOM 3257 C CA . MET A 1 395 ? -3.269 -4.488 18.209 1.00 97.06 395 MET A CA 1
ATOM 3258 C C . MET A 1 395 ? -2.744 -3.286 17.411 1.00 97.06 395 MET A C 1
ATOM 3260 O O . MET A 1 395 ? -2.351 -3.465 16.261 1.00 97.06 395 MET A O 1
ATOM 3264 N N . PHE A 1 396 ? -2.603 -2.097 18.004 1.00 96.44 396 PHE A N 1
ATOM 3265 C CA . PHE A 1 396 ? -2.030 -0.949 17.284 1.00 96.44 396 PHE A CA 1
ATOM 3266 C C . PHE A 1 396 ? -0.571 -1.195 16.852 1.00 96.44 396 PHE A C 1
ATOM 3268 O O . PHE A 1 396 ? -0.184 -0.852 15.734 1.00 96.44 396 PHE A O 1
ATOM 3275 N N . LYS A 1 397 ? 0.234 -1.885 17.680 1.00 94.25 397 LYS A N 1
ATOM 3276 C CA . LYS A 1 397 ? 1.583 -2.342 17.288 1.00 94.25 397 LYS A CA 1
ATOM 3277 C C . LYS A 1 397 ? 1.558 -3.312 16.099 1.00 94.25 397 LYS A C 1
ATOM 3279 O O . LYS A 1 397 ? 2.485 -3.283 15.294 1.00 94.25 397 LYS A O 1
ATOM 3284 N N . LYS A 1 398 ? 0.510 -4.134 15.950 1.00 93.50 398 LYS A N 1
ATOM 3285 C CA . LYS A 1 398 ? 0.301 -4.945 14.739 1.00 93.50 398 LYS A CA 1
ATOM 3286 C C . LYS A 1 398 ? -0.109 -4.101 13.530 1.00 93.50 398 LYS A C 1
ATOM 3288 O O . LYS A 1 398 ? 0.370 -4.391 12.442 1.00 93.50 398 LYS A O 1
ATOM 3293 N N . ALA A 1 399 ? -0.933 -3.067 13.693 1.00 93.06 399 ALA A N 1
ATOM 3294 C CA . ALA A 1 399 ? -1.295 -2.183 12.582 1.00 93.06 399 ALA A CA 1
ATOM 3295 C C . ALA A 1 399 ? -0.051 -1.513 11.964 1.00 93.06 399 ALA A C 1
ATOM 3297 O O . ALA A 1 399 ? 0.170 -1.604 10.760 1.00 93.06 399 ALA A O 1
ATOM 3298 N N . ILE A 1 400 ? 0.838 -0.974 12.804 1.00 90.94 400 ILE A N 1
ATOM 3299 C CA . ILE A 1 400 ? 2.130 -0.397 12.378 1.00 90.94 400 ILE A CA 1
ATOM 3300 C C . ILE A 1 400 ? 3.069 -1.446 11.749 1.00 90.94 400 ILE A C 1
ATOM 3302 O O . ILE A 1 400 ? 3.901 -1.111 10.911 1.00 90.94 400 ILE A O 1
ATOM 3306 N N . PHE A 1 401 ? 2.953 -2.723 12.126 1.00 87.44 401 PHE A N 1
ATOM 3307 C CA . PHE A 1 401 ? 3.739 -3.807 11.523 1.00 87.44 401 PHE A CA 1
ATOM 3308 C C . PHE A 1 401 ? 3.294 -4.143 10.087 1.00 87.44 401 PHE A C 1
ATOM 3310 O O . PHE A 1 401 ? 4.144 -4.486 9.269 1.00 87.44 401 PHE A O 1
ATOM 3317 N N . TYR A 1 402 ? 2.001 -4.018 9.764 1.00 85.31 402 TYR A N 1
ATOM 3318 C CA . TYR A 1 402 ? 1.496 -4.200 8.393 1.00 85.31 402 TYR A CA 1
ATOM 3319 C C . TYR A 1 402 ? 1.648 -2.937 7.532 1.00 85.31 402 TYR A C 1
ATOM 3321 O O . TYR A 1 402 ? 1.978 -3.042 6.351 1.00 85.31 402 TYR A O 1
ATOM 3329 N N . THR A 1 403 ? 1.485 -1.746 8.116 1.00 84.69 403 THR A N 1
ATOM 3330 C CA . THR A 1 403 ? 1.704 -0.464 7.431 1.00 84.69 403 THR A CA 1
ATOM 3331 C C . THR A 1 403 ? 2.494 0.481 8.339 1.00 84.69 403 THR A C 1
ATOM 3333 O O . THR A 1 403 ? 1.952 1.103 9.249 1.00 84.69 403 THR A O 1
ATOM 3336 N N . LYS A 1 404 ? 3.797 0.595 8.059 1.00 84.38 404 LYS A N 1
ATOM 3337 C CA . LYS A 1 404 ? 4.803 1.324 8.853 1.00 84.38 404 LYS A CA 1
ATOM 3338 C C . LYS A 1 404 ? 4.414 2.765 9.197 1.00 84.38 404 LYS A C 1
ATOM 3340 O O . LYS A 1 404 ? 4.641 3.197 10.322 1.00 84.38 404 LYS A O 1
ATOM 3345 N N . ASP A 1 405 ? 3.816 3.468 8.240 1.00 84.31 405 ASP A N 1
ATOM 3346 C CA . ASP A 1 405 ? 3.444 4.883 8.338 1.00 84.31 405 ASP A CA 1
ATOM 3347 C C . ASP A 1 405 ? 1.913 5.065 8.435 1.00 84.31 405 ASP A C 1
ATOM 3349 O O . ASP A 1 405 ? 1.347 6.022 7.909 1.00 84.31 405 ASP A O 1
ATOM 3353 N N . PHE A 1 406 ? 1.231 4.117 9.095 1.00 88.62 406 PHE A N 1
ATOM 3354 C CA . PHE A 1 406 ? -0.200 4.184 9.407 1.00 88.62 406 PHE A CA 1
ATOM 3355 C C . PHE A 1 406 ? -0.439 5.045 10.653 1.00 88.62 406 PHE A C 1
ATOM 3357 O O . PHE A 1 406 ? -0.447 4.571 11.795 1.00 88.62 406 PHE A O 1
ATOM 3364 N N . ASP A 1 407 ? -0.617 6.338 10.413 1.00 90.00 407 ASP A N 1
ATOM 3365 C CA . ASP A 1 407 ? -0.766 7.384 11.421 1.00 90.00 407 ASP A CA 1
ATOM 3366 C C . ASP A 1 407 ? -1.892 7.162 12.458 1.00 90.00 407 ASP A C 1
ATOM 3368 O O . ASP A 1 407 ? -1.613 7.428 13.634 1.00 90.00 407 ASP A O 1
ATOM 3372 N N . PRO A 1 408 ? -3.079 6.578 12.159 1.00 92.00 408 PRO A N 1
ATOM 3373 C CA . PRO A 1 408 ? -4.109 6.390 13.183 1.00 92.00 408 PRO A CA 1
ATOM 3374 C C . PRO A 1 408 ? -3.644 5.475 14.321 1.00 92.00 408 PRO A C 1
ATOM 3376 O O . PRO A 1 408 ? -3.956 5.722 15.484 1.00 92.00 408 PRO A O 1
ATOM 3379 N N . ALA A 1 409 ? -2.826 4.461 14.022 1.00 94.38 409 ALA A N 1
ATOM 3380 C CA . ALA A 1 409 ? -2.281 3.571 15.045 1.00 94.38 409 ALA A CA 1
ATOM 3381 C C . ALA A 1 409 ? -1.156 4.219 15.870 1.00 94.38 409 ALA A C 1
ATOM 3383 O O . ALA A 1 409 ? -0.951 3.820 17.017 1.00 94.38 409 ALA A O 1
ATOM 3384 N N . TYR A 1 410 ? -0.448 5.227 15.341 1.00 95.69 410 TYR A N 1
ATOM 3385 C CA . TYR A 1 410 ? 0.483 6.026 16.146 1.00 95.69 410 TYR A CA 1
ATOM 3386 C C . TYR A 1 410 ? -0.261 6.956 17.107 1.00 95.69 410 TYR A C 1
ATOM 3388 O O . TYR A 1 410 ? 0.092 7.001 18.287 1.00 95.69 410 TYR A O 1
ATOM 3396 N N . LEU A 1 411 ? -1.316 7.631 16.639 1.00 94.81 411 LEU A N 1
ATOM 3397 C CA . LEU A 1 411 ? -2.171 8.461 17.490 1.00 94.81 411 LEU A CA 1
ATOM 3398 C C . LEU A 1 411 ? -2.841 7.626 18.590 1.00 94.81 411 LEU A C 1
ATOM 3400 O O . LEU A 1 411 ? -2.714 7.941 19.773 1.00 94.81 411 LEU A O 1
ATOM 3404 N N . ASN A 1 412 ? -3.470 6.510 18.221 1.00 96.25 412 ASN A N 1
ATOM 3405 C CA . ASN A 1 412 ? -4.155 5.644 19.177 1.00 96.25 412 ASN A CA 1
ATOM 3406 C C . ASN A 1 412 ? -3.184 4.963 20.158 1.00 96.25 412 ASN A C 1
ATOM 3408 O O . ASN A 1 412 ? -3.518 4.820 21.332 1.00 96.25 412 ASN A O 1
ATOM 3412 N N . LEU A 1 413 ? -1.947 4.627 19.751 1.00 96.19 413 LEU A N 1
ATOM 3413 C CA . LEU A 1 413 ? -0.912 4.223 20.714 1.00 96.19 413 LEU A CA 1
ATOM 3414 C C . LEU A 1 413 ? -0.565 5.338 21.693 1.00 96.19 413 LEU A C 1
ATOM 3416 O O . LEU A 1 413 ? -0.372 5.052 22.874 1.00 96.19 413 LEU A O 1
ATOM 3420 N N . ALA A 1 414 ? -0.448 6.580 21.231 1.00 95.19 414 ALA A N 1
ATOM 3421 C CA . ALA A 1 414 ? -0.104 7.689 22.105 1.00 95.19 414 ALA A CA 1
ATOM 3422 C C . ALA A 1 414 ? -1.186 7.917 23.174 1.00 95.19 414 ALA A C 1
ATOM 3424 O O . ALA A 1 414 ? -0.849 8.032 24.355 1.00 95.19 414 ALA A O 1
ATOM 3425 N N . ILE A 1 415 ? -2.464 7.867 22.784 1.00 94.38 415 ILE A N 1
ATOM 3426 C CA . ILE A 1 415 ? -3.618 7.959 23.692 1.00 94.38 415 ILE A CA 1
ATOM 3427 C C . ILE A 1 415 ? -3.640 6.761 24.660 1.00 94.38 415 ILE A C 1
ATOM 3429 O O . ILE A 1 415 ? -3.581 6.958 25.871 1.00 94.38 415 ILE A O 1
ATOM 3433 N N . ALA A 1 416 ? -3.570 5.526 24.151 1.00 94.69 416 ALA A N 1
ATOM 3434 C CA . ALA A 1 416 ? -3.550 4.306 24.968 1.00 94.69 416 ALA A CA 1
ATOM 3435 C C . ALA A 1 416 ? -2.412 4.280 26.010 1.00 94.69 416 ALA A C 1
ATOM 3437 O O . ALA A 1 416 ? -2.585 3.840 27.148 1.00 94.69 416 ALA A O 1
ATOM 3438 N N . ASN A 1 417 ? -1.223 4.773 25.644 1.00 93.44 417 ASN A N 1
ATOM 3439 C CA . ASN A 1 417 ? -0.096 4.864 26.575 1.00 93.44 417 ASN A CA 1
ATOM 3440 C C . ASN A 1 417 ? -0.282 6.004 27.589 1.00 93.44 417 ASN A C 1
ATOM 3442 O O . ASN A 1 417 ? 0.142 5.854 28.730 1.00 93.44 417 ASN A O 1
ATOM 3446 N N . LYS A 1 418 ? -0.915 7.122 27.211 1.00 93.06 418 LYS A N 1
ATOM 3447 C CA . LYS A 1 418 ? -1.225 8.244 28.114 1.00 93.06 418 LYS A CA 1
ATOM 3448 C C . LYS A 1 418 ? -2.234 7.834 29.186 1.00 93.06 418 LYS A C 1
ATOM 3450 O O . LYS A 1 418 ? -2.005 8.105 30.360 1.00 93.06 418 LYS A O 1
ATOM 3455 N N . GLU A 1 419 ? -3.309 7.159 28.788 1.00 90.75 419 GLU A N 1
ATOM 3456 C CA . GLU A 1 419 ? -4.355 6.662 29.692 1.00 90.75 419 GLU A CA 1
ATOM 3457 C C . GLU A 1 419 ? -3.790 5.627 30.678 1.00 90.75 419 GLU A C 1
ATOM 3459 O O . GLU A 1 419 ? -4.029 5.724 31.879 1.00 90.75 419 GLU A O 1
ATOM 3464 N N . ASN A 1 420 ? -2.895 4.743 30.219 1.00 90.19 420 ASN A N 1
ATOM 3465 C CA . ASN A 1 420 ? -2.140 3.821 31.081 1.00 90.19 420 ASN A CA 1
ATOM 3466 C C . ASN A 1 420 ? -0.982 4.489 31.870 1.00 90.19 420 ASN A C 1
ATOM 3468 O O . ASN A 1 420 ? -0.066 3.810 32.332 1.00 90.19 420 ASN A O 1
ATOM 3472 N N . SER A 1 421 ? -0.948 5.825 31.973 1.00 91.38 421 SER A N 1
ATOM 3473 C CA . SER A 1 421 ? 0.117 6.619 32.621 1.00 91.38 421 SER A CA 1
ATOM 3474 C C . SER A 1 421 ? 1.559 6.373 32.125 1.00 91.38 421 SER A C 1
ATOM 3476 O O . SER A 1 421 ? 2.530 6.800 32.751 1.00 91.38 421 SER A O 1
ATOM 3478 N N . GLN A 1 422 ? 1.741 5.748 30.960 1.00 92.38 422 GLN A N 1
ATOM 3479 C CA . GLN A 1 422 ? 3.034 5.528 30.301 1.00 92.38 422 GLN A CA 1
ATOM 3480 C C . GLN A 1 422 ? 3.441 6.762 29.473 1.00 92.38 422 GLN A C 1
ATOM 3482 O O . GLN A 1 422 ? 3.690 6.679 28.268 1.00 92.38 422 GLN A O 1
ATOM 3487 N N . TYR A 1 423 ? 3.508 7.932 30.116 1.00 93.50 423 TYR A N 1
ATOM 3488 C CA . TYR A 1 423 ? 3.664 9.238 29.454 1.00 93.50 423 TYR A CA 1
ATOM 3489 C C . TYR A 1 423 ? 4.895 9.341 28.531 1.00 93.50 423 TYR A C 1
ATOM 3491 O O . TYR A 1 423 ? 4.825 9.972 27.478 1.00 93.50 423 TYR A O 1
ATOM 3499 N N . ILE A 1 424 ? 6.006 8.676 28.871 1.00 91.56 424 ILE A N 1
ATOM 3500 C CA . ILE A 1 424 ? 7.220 8.634 28.033 1.00 91.56 424 ILE A CA 1
ATOM 3501 C C . ILE A 1 424 ? 6.955 7.866 26.723 1.00 91.56 424 ILE A C 1
ATOM 3503 O O . ILE A 1 424 ? 7.286 8.353 25.641 1.00 91.56 424 ILE A O 1
ATOM 3507 N N . SER A 1 425 ? 6.303 6.700 26.804 1.00 92.50 425 SER A N 1
ATOM 3508 C CA . SER A 1 425 ? 5.876 5.917 25.636 1.00 92.50 425 SER A CA 1
ATOM 3509 C C . SER A 1 425 ? 4.855 6.681 24.790 1.00 92.50 425 SER A C 1
ATOM 3511 O O . SER A 1 425 ? 4.930 6.663 23.563 1.00 92.50 425 SER A O 1
ATOM 3513 N N . SER A 1 426 ? 3.926 7.390 25.439 1.00 95.06 426 SER A N 1
ATOM 3514 C CA . SER A 1 426 ? 2.935 8.237 24.771 1.00 95.06 426 SER A CA 1
ATOM 3515 C C . SER A 1 426 ? 3.593 9.330 23.922 1.00 95.06 426 SER A C 1
ATOM 3517 O O . SER A 1 426 ? 3.329 9.417 22.723 1.00 95.06 426 SER A O 1
ATOM 3519 N N . ILE A 1 427 ? 4.534 10.088 24.497 1.00 95.00 427 ILE A N 1
ATOM 3520 C CA . ILE A 1 427 ? 5.269 11.139 23.776 1.00 95.00 427 ILE A CA 1
ATOM 3521 C C . ILE A 1 427 ? 6.100 10.579 22.621 1.00 95.00 427 ILE A C 1
ATOM 3523 O O . ILE A 1 427 ? 6.126 11.186 21.550 1.00 95.00 427 ILE A O 1
ATOM 3527 N N . TYR A 1 428 ? 6.714 9.401 22.776 1.00 93.12 428 TYR A N 1
ATOM 3528 C CA . TYR A 1 428 ? 7.373 8.732 21.651 1.00 93.12 428 TYR A CA 1
ATOM 3529 C C . TYR A 1 428 ? 6.400 8.497 20.481 1.00 93.12 428 TYR A C 1
ATOM 3531 O O . TYR A 1 428 ? 6.730 8.818 19.338 1.00 93.12 428 TYR A O 1
ATOM 3539 N N . TYR A 1 429 ? 5.193 7.987 20.744 1.00 95.19 429 TYR A N 1
ATOM 3540 C CA . TYR A 1 429 ? 4.214 7.721 19.687 1.00 95.19 429 TYR A CA 1
ATOM 3541 C C . TYR A 1 429 ? 3.575 8.995 19.107 1.00 95.19 429 TYR A C 1
ATOM 3543 O O . TYR A 1 429 ? 3.401 9.058 17.890 1.00 95.19 429 TYR A O 1
ATOM 3551 N N . PHE A 1 430 ? 3.345 10.046 19.905 1.00 94.75 430 PHE A N 1
ATOM 3552 C CA . PHE A 1 430 ? 2.936 11.362 19.388 1.00 94.75 430 PHE A CA 1
ATOM 3553 C C . PHE A 1 430 ? 3.988 11.975 18.451 1.00 94.75 430 PHE A C 1
ATOM 3555 O O . PHE A 1 430 ? 3.641 12.505 17.396 1.00 94.75 430 PHE A O 1
ATOM 3562 N N . LEU A 1 431 ? 5.281 11.860 18.778 1.00 91.06 431 LEU A N 1
ATOM 3563 C CA . LEU A 1 431 ? 6.359 12.318 17.894 1.00 91.06 431 LEU A CA 1
ATOM 3564 C C . LEU A 1 431 ? 6.433 11.486 16.603 1.00 91.06 431 LEU A C 1
ATOM 3566 O O . LEU A 1 431 ? 6.682 12.041 15.534 1.00 91.06 431 LEU A O 1
ATOM 3570 N N . ARG A 1 432 ? 6.167 10.171 16.662 1.00 92.56 432 ARG A N 1
ATOM 3571 C CA . ARG A 1 432 ? 6.049 9.332 15.453 1.00 92.56 432 ARG A CA 1
ATOM 3572 C C . ARG A 1 432 ? 4.851 9.727 14.584 1.00 92.56 432 ARG A C 1
ATOM 3574 O O . ARG A 1 432 ? 5.018 9.797 13.372 1.00 92.56 432 ARG A O 1
ATOM 3581 N N . TYR A 1 433 ? 3.701 10.036 15.184 1.00 93.50 433 TYR A N 1
ATOM 3582 C CA . TYR A 1 433 ? 2.520 10.554 14.484 1.00 93.50 433 TYR A CA 1
ATOM 3583 C C . TYR A 1 433 ? 2.820 11.883 13.769 1.00 93.50 433 TYR A C 1
ATOM 3585 O O . TYR A 1 433 ? 2.626 11.988 12.559 1.00 93.50 433 TYR A O 1
ATOM 3593 N N . PHE A 1 434 ? 3.397 12.859 14.482 1.00 90.06 434 PHE A N 1
ATOM 3594 C CA . PHE A 1 434 ? 3.795 14.148 13.904 1.00 90.06 434 PHE A CA 1
ATOM 3595 C C . PHE A 1 434 ? 4.778 13.996 12.732 1.00 90.06 434 PHE A C 1
ATOM 3597 O O . PHE A 1 434 ? 4.617 14.661 11.713 1.00 90.06 434 PHE A O 1
ATOM 3604 N N . LEU A 1 435 ? 5.760 13.092 12.835 1.00 87.25 435 LEU A N 1
ATOM 3605 C CA . LEU A 1 435 ? 6.702 12.822 11.742 1.00 87.25 435 LEU A CA 1
ATOM 3606 C C . LEU A 1 435 ? 6.013 12.264 10.485 1.00 87.25 435 LEU A C 1
ATOM 3608 O O . LEU A 1 435 ? 6.399 12.641 9.381 1.00 87.25 435 LEU A O 1
ATOM 3612 N N . VAL A 1 436 ? 4.995 11.405 10.624 1.00 86.50 436 VAL A N 1
ATOM 3613 C CA . VAL A 1 436 ? 4.237 10.886 9.469 1.00 86.50 436 VAL A CA 1
ATOM 3614 C C . VAL A 1 436 ? 3.422 11.998 8.801 1.00 86.50 436 VAL A C 1
ATOM 3616 O O . VAL A 1 436 ? 3.496 12.139 7.581 1.00 86.50 436 VAL A O 1
ATOM 3619 N N . LEU A 1 437 ? 2.714 12.826 9.576 1.00 84.62 437 LEU A N 1
ATOM 3620 C CA . LEU A 1 437 ? 1.936 13.951 9.036 1.00 84.62 437 LEU A CA 1
ATOM 3621 C C . LEU A 1 437 ? 2.823 15.006 8.364 1.00 84.62 437 LEU A C 1
ATOM 3623 O O . LEU A 1 437 ? 2.563 15.408 7.231 1.00 84.62 437 LEU A O 1
ATOM 3627 N N . ASN A 1 438 ? 3.924 15.398 9.010 1.00 81.88 438 ASN A N 1
ATOM 3628 C CA . ASN A 1 438 ? 4.863 16.377 8.464 1.00 81.88 438 ASN A CA 1
ATOM 3629 C C . ASN A 1 438 ? 5.501 15.894 7.146 1.00 81.88 438 ASN A C 1
ATOM 3631 O O . ASN A 1 438 ? 5.719 16.697 6.243 1.00 81.88 438 ASN A O 1
ATOM 3635 N N . ASN A 1 439 ? 5.740 14.585 6.990 1.00 76.69 439 ASN A N 1
ATOM 3636 C CA . ASN A 1 439 ? 6.209 14.000 5.726 1.00 76.69 439 ASN A CA 1
ATOM 3637 C C . ASN A 1 439 ? 5.168 14.069 4.588 1.00 76.69 439 ASN A C 1
ATOM 3639 O O . ASN A 1 439 ? 5.550 13.962 3.424 1.00 76.69 439 ASN A O 1
ATOM 3643 N N . ARG A 1 440 ? 3.879 14.254 4.904 1.00 77.25 440 ARG A N 1
ATOM 3644 C CA . ARG A 1 440 ? 2.787 14.482 3.937 1.00 77.25 440 ARG A CA 1
ATOM 3645 C C . ARG A 1 440 ? 2.420 15.965 3.770 1.00 77.25 440 ARG A C 1
ATOM 3647 O O . ARG A 1 440 ? 1.577 16.291 2.943 1.00 77.25 440 ARG A O 1
ATOM 3654 N N . GLY A 1 441 ? 3.035 16.864 4.545 1.00 75.19 441 GLY A N 1
ATOM 3655 C CA . GLY A 1 441 ? 2.668 18.285 4.606 1.00 75.19 441 GLY A CA 1
ATOM 3656 C C . GLY A 1 441 ? 1.400 18.582 5.422 1.00 75.19 441 GLY A C 1
ATOM 3657 O O . GLY A 1 441 ? 0.901 19.705 5.385 1.00 75.19 441 GLY A O 1
ATOM 3658 N N . GLU A 1 442 ? 0.878 17.600 6.161 1.00 80.69 442 GLU A N 1
ATOM 3659 C CA . GLU A 1 442 ? -0.317 17.736 6.998 1.00 80.69 442 GLU A CA 1
ATOM 3660 C C . GLU A 1 442 ? 0.009 18.417 8.344 1.00 80.69 442 GLU A C 1
ATOM 3662 O O . GLU A 1 442 ? 1.089 18.231 8.910 1.00 80.69 442 GLU A O 1
ATOM 3667 N N . GLN A 1 443 ? -0.932 19.202 8.883 1.00 80.62 443 GLN A N 1
ATOM 3668 C CA . GLN A 1 443 ? -0.760 19.951 10.136 1.00 80.62 443 GLN A CA 1
ATOM 3669 C C . GLN A 1 443 ? -1.618 19.380 11.274 1.00 80.62 443 GLN A C 1
ATOM 3671 O O . GLN A 1 443 ? -2.775 19.013 11.079 1.00 80.62 443 GLN A O 1
ATOM 3676 N N . ILE A 1 444 ? -1.060 19.354 12.489 1.00 85.56 444 ILE A N 1
ATOM 3677 C CA . ILE A 1 444 ? -1.786 18.993 13.716 1.00 85.56 444 ILE A CA 1
ATOM 3678 C C . ILE A 1 444 ? -2.609 20.194 14.209 1.00 85.56 444 ILE A C 1
ATOM 3680 O O . ILE A 1 444 ? -2.131 21.326 14.186 1.00 85.56 444 ILE A O 1
ATOM 3684 N N . ASN A 1 445 ? -3.835 19.945 14.681 1.00 86.06 445 ASN A N 1
ATOM 3685 C CA . ASN A 1 445 ? -4.700 20.983 15.247 1.00 86.06 445 ASN A CA 1
ATOM 3686 C C . ASN A 1 445 ? -4.239 21.448 16.648 1.00 86.06 445 ASN A C 1
ATOM 3688 O O . ASN A 1 445 ? -3.484 20.770 17.347 1.00 86.06 445 ASN A O 1
ATOM 3692 N N . ASN A 1 446 ? -4.711 22.623 17.073 1.00 88.25 446 ASN A N 1
ATOM 3693 C CA . ASN A 1 446 ? -4.277 23.237 18.333 1.00 88.25 446 ASN A CA 1
ATOM 3694 C C . ASN A 1 446 ? -4.608 22.380 19.568 1.00 88.25 446 ASN A C 1
ATOM 3696 O O . ASN A 1 446 ? -3.828 22.356 20.517 1.00 88.25 446 ASN A O 1
ATOM 3700 N N . ASP A 1 447 ? -5.726 21.652 19.556 1.00 87.94 447 ASP A N 1
ATOM 3701 C CA . ASP A 1 447 ? -6.177 20.854 20.701 1.00 87.94 447 ASP A CA 1
ATOM 3702 C C . ASP A 1 447 ? -5.265 19.645 20.941 1.00 87.94 447 ASP A C 1
ATOM 3704 O O . ASP A 1 447 ? -4.794 19.430 22.060 1.00 87.94 447 ASP A O 1
ATOM 3708 N N . LEU A 1 448 ? -4.919 18.910 19.879 1.00 88.25 448 LEU A N 1
ATOM 3709 C CA . LEU A 1 448 ? -3.968 17.803 19.958 1.00 88.25 448 LEU A CA 1
ATOM 3710 C C . LEU A 1 448 ? -2.545 18.303 20.257 1.00 88.25 448 LEU A C 1
ATOM 3712 O O . LEU A 1 448 ? -1.820 17.658 21.010 1.00 88.25 448 LEU A O 1
ATOM 3716 N N . MET A 1 449 ? -2.150 19.477 19.751 1.00 89.50 449 MET A N 1
ATOM 3717 C CA . MET A 1 449 ? -0.876 20.105 20.127 1.00 89.50 449 MET A CA 1
ATOM 3718 C C . MET A 1 449 ? -0.818 20.429 21.631 1.00 89.50 449 MET A C 1
ATOM 3720 O O . MET A 1 449 ? 0.176 20.125 22.295 1.00 89.50 449 MET A O 1
ATOM 3724 N N . ASN A 1 450 ? -1.893 20.987 22.196 1.00 90.88 450 ASN A N 1
ATOM 3725 C CA . ASN A 1 450 ? -2.001 21.249 23.633 1.00 90.88 450 ASN A CA 1
ATOM 3726 C C . ASN A 1 450 ? -1.932 19.953 24.460 1.00 90.88 450 ASN A C 1
ATOM 3728 O O . ASN A 1 450 ? -1.240 19.916 25.481 1.00 90.88 450 ASN A O 1
ATOM 3732 N N . ASP A 1 451 ? -2.578 18.879 24.002 1.00 90.56 451 ASP A N 1
ATOM 3733 C CA . ASP A 1 451 ? -2.563 17.586 24.691 1.00 90.56 451 ASP A CA 1
ATOM 3734 C C . ASP A 1 451 ? -1.182 16.905 24.667 1.00 90.56 451 ASP A C 1
ATOM 3736 O O . ASP A 1 451 ? -0.731 16.350 25.677 1.00 90.56 451 ASP A O 1
ATOM 3740 N N . ILE A 1 452 ? -0.452 17.029 23.553 1.00 91.88 452 ILE A N 1
ATOM 3741 C CA . ILE A 1 452 ? 0.954 16.612 23.439 1.00 91.88 452 ILE A CA 1
ATOM 3742 C C . ILE A 1 452 ? 1.823 17.403 24.430 1.00 91.88 452 ILE A C 1
ATOM 3744 O O . ILE A 1 452 ? 2.624 16.813 25.158 1.00 91.88 452 ILE A O 1
ATOM 3748 N N . LEU A 1 453 ? 1.641 18.725 24.529 1.00 91.94 453 LEU A N 1
ATOM 3749 C CA . LEU A 1 453 ? 2.383 19.570 25.475 1.00 91.94 453 LEU A CA 1
ATOM 3750 C C . LEU A 1 453 ? 2.059 19.244 26.945 1.00 91.94 453 LEU A C 1
ATOM 3752 O O . LEU A 1 453 ? 2.960 19.257 27.790 1.00 91.94 453 LEU A O 1
ATOM 3756 N N . GLN A 1 454 ? 0.805 18.922 27.271 1.00 93.19 454 GLN A N 1
ATOM 3757 C CA . GLN A 1 454 ? 0.410 18.473 28.611 1.00 93.19 454 GLN A CA 1
ATOM 3758 C C . GLN A 1 454 ? 1.016 17.103 28.945 1.00 93.19 454 GLN A C 1
ATOM 3760 O O . GLN A 1 454 ? 1.633 16.942 30.002 1.00 93.19 454 GLN A O 1
ATOM 3765 N N . THR A 1 455 ? 0.922 16.143 28.025 1.00 92.62 455 THR A N 1
ATOM 3766 C CA . THR A 1 455 ? 1.529 14.810 28.164 1.00 92.62 455 THR A CA 1
ATOM 3767 C C . THR A 1 455 ? 3.057 14.914 28.301 1.00 92.62 455 THR A C 1
ATOM 3769 O O . THR A 1 455 ? 3.656 14.196 29.100 1.00 92.62 455 THR A O 1
ATOM 3772 N N . GLY A 1 456 ? 3.694 15.872 27.619 1.00 91.75 456 GLY A N 1
ATOM 3773 C CA . GLY A 1 456 ? 5.130 16.149 27.725 1.00 91.75 456 GLY A CA 1
ATOM 3774 C C . GLY A 1 456 ? 5.557 16.611 29.120 1.00 91.75 456 GLY A C 1
ATOM 3775 O O . GLY A 1 456 ? 6.570 16.142 29.641 1.00 91.75 456 GLY A O 1
ATOM 3776 N N . LYS A 1 457 ? 4.755 17.461 29.774 1.00 92.56 457 LYS A N 1
ATOM 3777 C CA . LYS A 1 457 ? 4.983 17.874 31.174 1.00 92.56 457 LYS A CA 1
ATOM 3778 C C . LYS A 1 457 ? 4.884 16.685 32.138 1.00 92.56 457 LYS A C 1
ATOM 3780 O O . LYS A 1 457 ? 5.700 16.577 33.052 1.00 92.56 457 LYS A O 1
ATOM 3785 N N . LEU A 1 458 ? 3.932 15.776 31.914 1.00 92.62 458 LEU A N 1
ATOM 3786 C CA . LEU A 1 458 ? 3.785 14.549 32.709 1.00 92.62 458 LEU A CA 1
ATOM 3787 C C . LEU A 1 458 ? 4.963 13.586 32.483 1.00 92.62 458 LEU A C 1
ATOM 3789 O O . LEU A 1 458 ? 5.544 13.101 33.451 1.00 92.62 458 LEU A O 1
ATOM 3793 N N . ALA A 1 459 ? 5.395 13.392 31.233 1.00 91.75 459 ALA A N 1
ATOM 3794 C CA . ALA A 1 459 ? 6.563 12.576 30.895 1.00 91.75 459 ALA A CA 1
ATOM 3795 C C . ALA A 1 459 ? 7.860 13.103 31.536 1.00 91.75 459 ALA A C 1
ATOM 3797 O O . ALA A 1 459 ? 8.635 12.319 32.086 1.00 91.75 459 ALA A O 1
ATOM 3798 N N . LEU A 1 460 ? 8.075 14.426 31.525 1.00 90.44 460 LEU A N 1
ATOM 3799 C CA . LEU A 1 460 ? 9.201 15.071 32.211 1.00 90.44 460 LEU A CA 1
ATOM 3800 C C . LEU A 1 460 ? 9.148 14.860 33.731 1.00 90.44 460 LEU A C 1
ATOM 3802 O O . LEU A 1 460 ? 10.178 14.554 34.333 1.00 90.44 460 LEU A O 1
ATOM 3806 N N . LYS A 1 461 ? 7.962 14.964 34.349 1.00 91.25 461 LYS A N 1
ATOM 3807 C CA . LYS A 1 461 ? 7.775 14.692 35.784 1.00 91.25 461 LYS A CA 1
ATOM 3808 C C . LYS A 1 461 ? 8.129 13.243 36.127 1.00 91.25 461 LYS A C 1
ATOM 3810 O O . LYS A 1 461 ? 8.949 13.029 37.015 1.00 91.25 461 LYS A O 1
ATOM 3815 N N . SER A 1 462 ? 7.604 12.266 35.386 1.00 87.00 462 SER A N 1
ATOM 3816 C CA . SER A 1 462 ? 7.914 10.845 35.607 1.00 87.00 462 SER A CA 1
ATOM 3817 C C . SER A 1 462 ? 9.394 10.514 35.378 1.00 87.00 462 SER A C 1
ATOM 3819 O O . SER A 1 462 ? 9.959 9.702 36.109 1.00 87.00 462 SER A O 1
ATOM 3821 N N . LEU A 1 463 ? 10.054 11.159 34.408 1.00 88.06 463 LEU A N 1
ATOM 3822 C CA . LEU A 1 463 ? 11.494 11.000 34.179 1.00 88.06 463 LEU 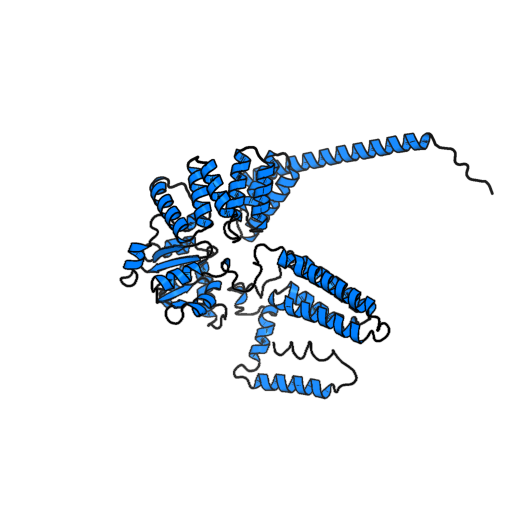A CA 1
ATOM 3823 C C . LEU A 1 463 ? 12.325 11.560 35.350 1.00 88.06 463 LEU A C 1
ATOM 3825 O O . LEU A 1 463 ? 13.303 10.939 35.766 1.00 88.06 463 LEU A O 1
ATOM 3829 N N . PHE A 1 464 ? 11.921 12.706 35.905 1.00 89.00 464 PHE A N 1
ATOM 3830 C CA . PHE A 1 464 ? 12.565 13.327 37.066 1.00 89.00 464 PHE A CA 1
ATOM 3831 C C . PHE A 1 464 ? 12.359 12.507 38.351 1.00 89.00 464 PHE A C 1
ATOM 3833 O O . PHE A 1 464 ? 13.312 12.276 39.095 1.00 89.00 464 PHE A O 1
ATOM 3840 N N . GLU A 1 465 ? 11.150 11.984 38.573 1.00 86.56 465 GLU A N 1
ATOM 3841 C CA . GLU A 1 465 ? 10.841 11.053 39.668 1.00 86.56 465 GLU A CA 1
ATOM 3842 C C . GLU A 1 465 ? 11.680 9.769 39.562 1.00 86.56 465 GLU A C 1
ATOM 3844 O O . GLU A 1 465 ? 12.334 9.376 40.530 1.00 86.56 465 GLU A O 1
ATOM 3849 N N . TYR A 1 466 ? 11.757 9.164 38.371 1.00 85.25 466 TYR A N 1
ATOM 3850 C CA . TYR A 1 466 ? 12.612 8.003 38.105 1.00 85.25 466 TYR A CA 1
ATOM 3851 C C . TYR A 1 466 ? 14.102 8.293 38.354 1.00 85.25 466 TYR A C 1
ATOM 3853 O O . TYR A 1 466 ? 14.809 7.466 38.936 1.00 85.25 466 TYR A O 1
ATOM 3861 N N . PHE A 1 467 ? 14.590 9.472 37.957 1.00 87.69 467 PHE A N 1
ATOM 3862 C CA . PHE A 1 467 ? 15.972 9.893 38.195 1.00 87.69 467 PHE A CA 1
ATOM 3863 C C . PHE A 1 467 ? 16.275 10.064 39.693 1.00 87.69 467 PHE A C 1
ATOM 3865 O O . PHE A 1 467 ? 17.296 9.560 40.165 1.00 87.69 467 PHE A O 1
ATOM 3872 N N . ILE A 1 468 ? 15.369 10.681 40.462 1.00 87.56 468 ILE A N 1
ATOM 3873 C CA . ILE A 1 468 ? 15.491 10.802 41.926 1.00 87.56 468 ILE A CA 1
ATOM 3874 C C . ILE A 1 468 ? 15.494 9.423 42.596 1.00 87.56 468 ILE A C 1
ATOM 3876 O O . ILE A 1 468 ? 16.364 9.157 43.426 1.00 87.56 468 ILE A O 1
ATOM 3880 N N . ILE A 1 469 ? 14.577 8.526 42.219 1.00 86.50 469 ILE A N 1
ATOM 3881 C CA . ILE A 1 469 ? 14.518 7.157 42.759 1.00 86.50 469 ILE A CA 1
ATOM 3882 C C . ILE A 1 469 ? 15.811 6.398 42.434 1.00 86.50 469 ILE A C 1
ATOM 3884 O O . ILE A 1 469 ? 16.382 5.741 43.305 1.00 86.50 469 ILE A O 1
ATOM 3888 N N . THR A 1 470 ? 16.325 6.542 41.211 1.00 85.44 470 THR A N 1
ATOM 3889 C CA . THR A 1 470 ? 17.584 5.920 40.779 1.00 85.44 470 THR A CA 1
ATOM 3890 C C . THR A 1 470 ? 18.774 6.447 41.591 1.00 85.44 470 THR A C 1
ATOM 3892 O O . THR A 1 470 ? 19.556 5.650 42.111 1.00 85.44 470 THR A O 1
ATOM 3895 N N . LEU A 1 471 ? 18.894 7.767 41.781 1.00 83.25 471 LEU A N 1
ATOM 3896 C CA . LEU A 1 471 ? 19.927 8.373 42.635 1.00 83.25 471 LEU A CA 1
ATOM 3897 C C . LEU A 1 471 ? 19.817 7.923 44.098 1.00 83.25 471 LEU A C 1
ATOM 3899 O O . LEU A 1 471 ? 20.837 7.610 44.716 1.00 83.25 471 LEU A O 1
ATOM 3903 N N . ALA A 1 472 ? 18.603 7.842 44.647 1.00 82.50 472 ALA A N 1
ATOM 3904 C CA . ALA A 1 472 ? 18.372 7.360 46.006 1.00 82.50 472 ALA A CA 1
ATOM 3905 C C . ALA A 1 472 ? 18.799 5.890 46.163 1.00 82.50 472 ALA A C 1
ATOM 3907 O O . ALA A 1 472 ? 19.491 5.555 47.125 1.00 82.50 472 ALA A O 1
ATOM 3908 N N . LEU A 1 473 ? 18.476 5.027 45.192 1.00 83.94 473 LEU A N 1
ATOM 3909 C CA . LEU A 1 473 ? 18.923 3.631 45.166 1.00 83.94 473 LEU A CA 1
ATOM 3910 C C . LEU A 1 473 ? 20.452 3.520 45.077 1.00 83.94 473 LEU A C 1
ATOM 3912 O O . LEU A 1 473 ? 21.044 2.781 45.864 1.00 83.94 473 LEU A O 1
ATOM 3916 N N . TYR A 1 474 ? 21.113 4.289 44.204 1.00 83.88 474 TYR A N 1
ATOM 3917 C CA . TYR A 1 474 ? 22.582 4.342 44.153 1.00 83.88 474 TYR A CA 1
ATOM 3918 C C . TYR A 1 474 ? 23.192 4.829 45.477 1.00 83.88 474 TYR A C 1
ATOM 3920 O O . TYR A 1 474 ? 24.163 4.237 45.952 1.00 83.88 474 TYR A O 1
ATOM 3928 N N . GLY A 1 475 ? 22.605 5.848 46.114 1.00 80.50 475 GLY A N 1
ATOM 3929 C CA . GLY A 1 475 ? 23.026 6.344 47.427 1.00 80.50 475 GLY A CA 1
ATOM 3930 C C . GLY A 1 475 ? 22.884 5.295 48.534 1.00 80.50 475 GLY A C 1
ATOM 3931 O O . GLY A 1 475 ? 23.817 5.087 49.312 1.00 80.50 475 GLY A O 1
ATOM 3932 N N . ILE A 1 476 ? 21.762 4.570 48.569 1.00 80.75 476 ILE A N 1
ATOM 3933 C CA . ILE A 1 476 ? 21.528 3.458 49.503 1.00 80.75 476 ILE A CA 1
ATOM 3934 C C . ILE A 1 476 ? 22.546 2.336 49.268 1.00 80.75 476 ILE A C 1
ATOM 3936 O O . ILE A 1 476 ? 23.186 1.891 50.221 1.00 80.75 476 ILE A O 1
ATOM 3940 N N . ILE A 1 477 ? 22.753 1.916 48.014 1.00 78.25 477 ILE A N 1
ATOM 3941 C CA . ILE A 1 477 ? 23.742 0.891 47.644 1.00 78.25 477 ILE A CA 1
ATOM 3942 C C . ILE A 1 477 ? 25.146 1.314 48.099 1.00 78.25 477 ILE A C 1
ATOM 3944 O O . ILE A 1 477 ? 25.839 0.524 48.739 1.00 78.25 477 ILE A O 1
ATOM 3948 N N . TYR A 1 478 ? 25.541 2.563 47.844 1.00 76.50 478 TYR A N 1
ATOM 3949 C CA . TYR A 1 478 ? 26.834 3.128 48.240 1.00 76.50 478 TYR A CA 1
ATOM 3950 C C . TYR A 1 478 ? 27.023 3.152 49.768 1.00 76.50 478 TYR A C 1
ATOM 3952 O O . TYR A 1 478 ? 28.046 2.682 50.273 1.00 76.50 478 TYR A O 1
ATOM 3960 N N . ILE A 1 479 ? 26.017 3.606 50.525 1.00 76.88 479 ILE A N 1
ATOM 3961 C CA . ILE A 1 479 ? 26.036 3.618 52.000 1.00 76.88 479 ILE A CA 1
ATOM 3962 C C . ILE A 1 479 ? 26.111 2.192 52.568 1.00 76.88 479 ILE A C 1
ATOM 3964 O O . ILE A 1 479 ? 26.879 1.940 53.503 1.00 76.88 479 ILE A O 1
ATOM 3968 N N . VAL A 1 480 ? 25.356 1.246 52.000 1.00 73.12 480 VAL A N 1
ATOM 3969 C CA . VAL A 1 480 ? 25.390 -0.171 52.396 1.00 73.12 480 VAL A CA 1
ATOM 3970 C C . VAL A 1 480 ? 26.761 -0.783 52.103 1.00 73.12 480 VAL A C 1
ATOM 3972 O O . VAL A 1 480 ? 27.319 -1.447 52.979 1.00 73.12 480 VAL A O 1
ATOM 3975 N N . PHE A 1 481 ? 27.349 -0.520 50.931 1.00 67.94 481 PHE A N 1
ATOM 3976 C CA . PHE A 1 481 ? 28.692 -0.999 50.593 1.00 67.94 481 PHE A CA 1
ATOM 3977 C C . PHE A 1 481 ? 29.753 -0.422 51.538 1.00 67.94 481 PHE A C 1
ATOM 3979 O O . PHE A 1 481 ? 30.562 -1.183 52.066 1.00 67.94 481 PHE A O 1
ATOM 3986 N N . ILE A 1 482 ? 29.703 0.882 51.838 1.00 67.25 482 ILE A N 1
ATOM 3987 C CA . ILE A 1 482 ? 30.632 1.538 52.773 1.00 67.25 482 ILE A CA 1
ATOM 3988 C C . ILE A 1 482 ? 30.485 1.009 54.204 1.00 67.25 482 ILE A C 1
ATOM 3990 O O . ILE A 1 482 ? 31.497 0.787 54.870 1.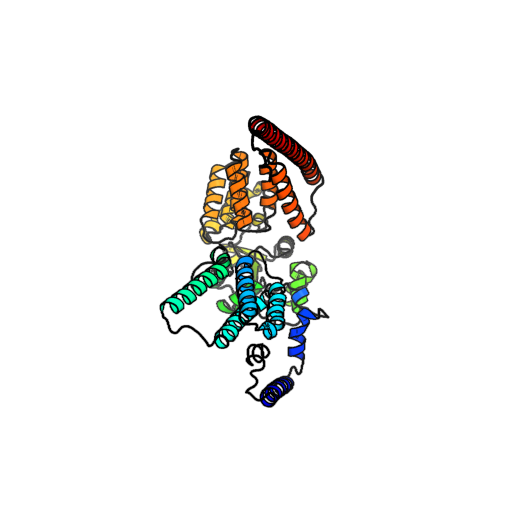00 67.25 482 ILE A O 1
ATOM 3994 N N . LYS A 1 483 ? 29.267 0.744 54.697 1.00 57.09 483 LYS A N 1
ATOM 3995 C CA . LYS A 1 483 ? 29.095 0.064 55.998 1.00 57.09 483 LYS A CA 1
ATOM 3996 C C . LYS A 1 483 ? 29.691 -1.350 55.977 1.00 57.09 483 LYS A C 1
ATOM 3998 O O . LYS A 1 483 ? 30.323 -1.760 56.950 1.00 57.09 483 LYS A O 1
ATOM 4003 N N . LYS A 1 484 ? 29.546 -2.079 54.866 1.00 56.41 484 LYS A N 1
ATOM 4004 C CA . LYS A 1 484 ? 30.056 -3.452 54.713 1.00 56.41 484 LYS A CA 1
ATOM 4005 C C . LYS A 1 484 ? 31.586 -3.518 54.576 1.00 56.41 484 LYS A C 1
ATOM 4007 O O . LYS A 1 484 ? 32.175 -4.499 55.026 1.00 56.41 484 LYS A O 1
ATOM 4012 N N . THR A 1 485 ? 32.235 -2.490 54.019 1.00 53.94 485 THR A N 1
ATOM 4013 C CA . THR A 1 485 ? 33.706 -2.396 53.928 1.00 53.94 485 THR A CA 1
ATOM 4014 C C . THR A 1 485 ? 34.355 -1.775 55.164 1.00 53.94 485 THR A C 1
ATOM 4016 O O . THR A 1 485 ? 35.425 -2.237 55.558 1.00 53.94 485 THR A O 1
ATOM 4019 N N . LYS A 1 486 ? 33.717 -0.812 55.851 1.00 50.84 486 LYS A N 1
ATOM 4020 C CA . LYS A 1 486 ? 34.238 -0.270 57.125 1.00 50.84 486 LYS A CA 1
ATOM 4021 C C . LYS A 1 486 ? 34.371 -1.341 58.215 1.00 50.84 486 LYS A C 1
ATOM 4023 O O . LYS A 1 486 ? 35.348 -1.319 58.953 1.00 50.84 486 LYS A O 1
ATOM 4028 N N . ASN A 1 487 ? 33.488 -2.344 58.237 1.00 48.69 487 ASN A N 1
ATOM 4029 C CA . ASN A 1 487 ? 33.618 -3.514 59.120 1.00 48.69 487 ASN A CA 1
ATOM 4030 C C . ASN A 1 487 ? 34.648 -4.568 58.637 1.00 48.69 487 ASN A C 1
ATOM 4032 O O . ASN A 1 487 ? 34.711 -5.659 59.201 1.00 48.69 487 ASN A O 1
ATOM 4036 N N . LYS A 1 488 ? 35.457 -4.277 57.605 1.00 45.31 488 LYS A N 1
ATOM 4037 C CA . LYS A 1 488 ? 36.542 -5.144 57.102 1.00 45.31 488 LYS A CA 1
ATOM 4038 C C . LYS A 1 488 ? 37.844 -4.384 56.790 1.00 45.31 488 LYS A C 1
ATOM 4040 O O . LYS A 1 488 ? 38.544 -4.700 55.829 1.00 45.31 488 LYS A O 1
ATOM 4045 N N . VAL A 1 489 ? 38.228 -3.429 57.638 1.00 45.31 489 VAL A N 1
ATOM 4046 C CA . VAL A 1 489 ? 39.585 -2.849 57.608 1.00 45.31 489 VAL A CA 1
ATOM 4047 C C . VAL A 1 489 ? 40.536 -3.689 58.467 1.00 45.31 489 VAL A C 1
ATOM 4049 O O . VAL A 1 489 ? 40.743 -3.389 59.635 1.00 45.31 489 VAL A O 1
ATOM 4052 N N . PHE A 1 490 ? 41.121 -4.741 57.882 1.00 44.12 490 PHE A N 1
ATOM 4053 C CA . PHE A 1 490 ? 42.369 -5.350 58.375 1.00 44.12 490 PHE A CA 1
ATOM 4054 C C . PHE A 1 490 ? 43.098 -6.148 57.277 1.00 44.12 490 PHE A C 1
ATOM 4056 O O . PHE A 1 490 ? 43.311 -7.353 57.379 1.00 44.12 490 PHE A O 1
ATOM 4063 N N . PHE A 1 491 ? 43.543 -5.453 56.228 1.00 37.94 491 PHE A N 1
ATOM 4064 C CA . PHE A 1 491 ? 44.670 -5.924 55.418 1.00 37.94 491 PHE A CA 1
ATOM 4065 C C . PHE A 1 491 ? 45.904 -5.093 55.764 1.00 37.94 491 PHE A C 1
ATOM 4067 O O . PHE A 1 491 ? 45.998 -3.917 55.416 1.00 37.94 491 PHE A O 1
ATOM 4074 N N . LYS A 1 492 ? 46.845 -5.708 56.490 1.00 40.59 492 LYS A N 1
ATOM 4075 C CA . LYS A 1 492 ? 48.176 -5.134 56.706 1.00 40.59 492 LYS A CA 1
ATOM 4076 C C . LYS A 1 492 ? 48.900 -5.097 55.360 1.00 40.59 492 LYS A C 1
ATOM 4078 O O . LYS A 1 492 ? 49.115 -6.150 54.766 1.00 40.59 492 LYS A O 1
ATOM 4083 N N . LEU A 1 493 ? 49.330 -3.916 54.922 1.00 38.88 493 LEU A N 1
ATOM 4084 C CA . LEU A 1 493 ? 50.388 -3.822 53.918 1.00 38.88 493 LEU A CA 1
ATOM 4085 C C . LEU A 1 493 ? 51.680 -4.394 54.536 1.00 38.88 493 LEU A C 1
ATOM 4087 O O . LEU A 1 493 ? 52.046 -3.976 55.641 1.00 38.88 493 LEU A O 1
ATOM 4091 N N . PRO A 1 494 ? 52.356 -5.362 53.893 1.00 39.22 494 PRO A N 1
ATOM 4092 C CA . PRO A 1 494 ? 53.611 -5.893 54.405 1.00 39.22 494 PRO A CA 1
ATOM 4093 C C . PRO A 1 494 ? 54.720 -4.844 54.262 1.00 39.22 494 PRO A C 1
ATOM 4095 O O . PRO A 1 494 ? 54.899 -4.258 53.199 1.00 39.22 494 PRO A O 1
ATOM 4098 N N . LYS A 1 495 ? 55.493 -4.626 55.332 1.00 48.75 495 LYS A N 1
ATOM 4099 C CA . LYS A 1 495 ? 56.759 -3.888 55.254 1.00 48.75 495 LYS A CA 1
ATOM 4100 C C . LYS A 1 495 ? 57.871 -4.824 54.780 1.00 48.75 495 LYS A C 1
ATOM 4102 O O . LYS A 1 495 ? 58.353 -5.618 55.591 1.00 48.75 495 LYS A O 1
ATOM 4107 N N . LYS A 1 496 ? 58.316 -4.666 53.536 1.00 39.78 496 LYS A N 1
ATOM 4108 C CA . LYS A 1 496 ? 59.734 -4.659 53.143 1.00 39.78 496 LYS A CA 1
ATOM 4109 C C . LYS A 1 496 ? 59.881 -4.128 51.723 1.00 39.78 496 LYS A C 1
ATOM 4111 O O . LYS A 1 496 ? 58.984 -4.437 50.914 1.00 39.78 496 LYS A O 1
#